Protein AF-R8HC97-F1 (afdb_monomer)

Radius of gyration: 30.74 Å; Cα contacts (8 Å, |Δi|>4): 851; chains: 1; bounding box: 85×85×78 Å

pLDDT: mean 87.69, std 11.77, range [36.12, 98.62]

Nearest PDB structures (foldseek):
  6cyy-assembly1_A  TM=1.933E-01  e=6.093E+00  Mycobacterium tuberculosis H37Rv
  4hzu-assembly1_T  TM=1.935E-01  e=8.338E+00  Levilactobacillus brevis

InterPro domains:
  IPR041047 Large polyvalent protein-associated domain 1 [PF18796] (508-572)

Sequence (591 aa):
MDLFELFDLKVGGNVMIQDVRTDKQVRNRYSYDVGEKLVGAKKEIRALKESFLVSFSLEILAEIEKESATEALNALDRNTLIPFSFEQEKENNVPPRVAKLKQLLVGRINKKPIVDTPTARKLYVQACRRIWNDIQSVHTSEQWADLVVSYGMEMSNGWSAFRKNKSVTYTFKRMVEEYFDEFVDADGMELLILGKKFISLCTNSKSINSTYHRVSHKLTWNDLLTKKVTTRKKSAAAWSRKLPDTLQRKGPGVELATKPEDVVAMFGLKGMQFGHYCTEQYAKEHIGHVSEALHDLARILGIPPDYIGLGGRLGLAIGARGSGNALAHYEPSTKVINLTRDNGVGALCHEWSHALDHFLYDCSHDFQNGSLAYLSSGKSVGNILPAIIKEKMQAVLDACKQGKVDRVINVESAYDRKWYFYGSVINSYDVCKGNVSGILESHHLSSYRKLDTLSGAAKTRMERKIEKDFEKTAQMLAAYHYKKAGEKLDEISYQAKGSVYFDTAIKLDKKRTKKYWSTNHGMFARAFEAYVESALLDQEHRSDYLVCDTYSFVYPLGEQREHLNRSIKSLMEVAIPYIINTIQGVGRHEL

Mean predicted aligned error: 12.12 Å

Foldseek 3Di:
DPPCVVPVDPDDDDPPKDFPADPLCPPFFAAGKIFPDQAQWCVVLVVLLVVCLVPVDLVSLVVNVVRPLVSSQVSQFLCSLQVQDLVVCVVVVAAQLLSLLLVVLSVLFDGGFPERDSVLSSLSSVLSNVSNVQSVPDRDPVSSLVVLQVLQVQLVVLVVVQVVVDPDPDDPVCCVHPVLVVRCPGTSSSNCRRDDSNNCCSNPPVNVVVSSVVSVDDDDSCNVPDDDDDPPDDDDAPDDFDADPDFDWDDDDDDADQHQVSLCQQQVANIEHEAPPCDSVLSRVCRRLVRVLLVLVCVLLVHRNSCLNLQNQAYEYEQGNDDDPDQWAADQVSNYTYGYSPRSFQCQLLRSLLSLQQSLQCQLVVVPDPDRDGLLLVPPRHNRRDPQLSVLSVLLLCLLWWDWDKDKAFQPCLVVDDDDADPVLVVLCVVVVNLLQVSLQVLQVVQCVVLPPDDDPVSVVSVVVSVVVSNVSSNSSQNVSCVPVVDHDRMHIYIHTTDLLLVVQVVSCVVDPDRQLNRSSNQSSLLSLLLSQVSQVVVVTDRRRNHDDSCDSNHDDDPSSVSSNVSVSSSSVPSVVVSVCSSVVPDPPDD

Secondary structure (DSSP, 8-state):
--TTGGGT--------PPB---GGGTT-SSS--EES--S--HHHHHHHHHHHHHH--HHHHHHHHHH-HHHHHHH--HHHHS---HHHHHHTT--HHHHHHHHHHHHHS-SS-SS-SHHHHHHHHHHHHHHHHHGGG--SHHHHHHHHHHHHHHHHHHHHHHHHHS---S-HHHHHHHSGGGTTTSTTGGGGGG-HHHHHHHH-HHHHHHHHHTT-S---HHHHH-------PPPPPS------SS--EESS--PPP-SHHHHHHHTT-SEEEE-TTS-HHHHHHHHHHHHHHHHHHHHHHT--GGGTTTTTT-EEEESSS--TT-SEEEETTTTEEEE-TTT-TT-HHHHHHHHHHHHHHHHTTTT--SS---GGG-SS--SSS-HHHHHHHHHHHHHHH-SEEEEEEE-GGGTTS-----HHHHHHHHHTTT-HHHHHHHHHHHHHGGGTT--HHHHHHHHHHHHHHHHHHHHHHHHHHHHHH----SEEEEEEES-HHHHHHHHHHTTSSS--TTSHHHHHHHHHHHHHHHHHHHTT-EETTT---TTSTTS--HHHHHHHHHHHHHHHHHHHHHHHHHHHT--TT--

Solvent-accessible surface area (backbone atoms only — not comparable to full-atom values): 32622 Å² total; per-residue (Å²): 132,58,80,48,71,78,66,76,56,80,74,77,75,82,81,80,67,41,81,56,52,51,87,93,23,71,87,48,85,36,32,36,28,25,35,52,85,74,72,58,36,44,75,59,51,46,56,47,45,54,53,25,74,73,66,66,39,66,65,48,42,52,51,36,39,74,47,30,56,70,55,36,57,66,66,48,38,42,66,73,53,35,72,82,50,72,68,60,36,50,75,69,69,36,46,51,53,37,49,50,52,53,52,51,55,60,66,28,38,42,60,51,48,67,42,97,45,74,68,40,52,51,34,33,52,52,42,37,44,50,51,46,56,62,56,67,77,46,61,45,67,63,52,46,49,52,52,40,44,48,55,22,50,35,33,50,50,20,52,53,56,52,55,74,77,45,96,78,90,71,52,71,69,54,37,56,64,75,45,42,89,82,61,47,91,34,65,41,40,43,56,56,31,35,20,71,58,31,47,43,41,29,68,30,70,70,45,42,52,54,54,50,61,75,52,68,62,96,62,50,65,68,73,73,68,58,79,81,85,76,85,76,80,80,78,76,76,94,72,78,90,66,77,70,100,62,87,51,75,41,73,81,91,72,85,66,32,85,40,52,57,44,47,25,60,56,25,22,30,26,14,34,38,50,13,94,84,41,45,53,66,56,31,46,54,46,44,36,46,50,32,52,26,50,49,50,50,20,59,78,69,73,46,63,42,39,52,74,8,64,63,44,55,30,28,41,28,40,36,24,61,78,71,86,89,57,36,49,47,54,38,80,91,70,30,29,35,28,31,28,74,90,56,14,65,25,35,48,43,36,28,48,40,47,48,51,35,30,48,53,29,31,47,9,39,74,67,69,63,94,67,96,57,38,44,60,61,71,60,92,69,41,86,66,43,61,66,66,49,55,52,30,49,48,49,36,55,41,52,46,43,46,54,73,30,88,40,76,43,82,24,59,73,25,76,82,53,91,80,85,83,51,68,69,58,53,53,50,36,62,75,49,72,64,44,64,36,64,50,48,25,54,50,49,54,63,57,54,57,70,45,77,88,45,59,70,71,63,27,56,56,49,49,59,49,50,51,55,53,50,51,53,49,51,21,52,48,45,41,50,44,25,75,73,72,73,50,85,51,59,56,47,57,29,57,39,87,25,24,68,46,36,54,45,18,48,60,59,24,75,81,44,96,60,81,47,49,62,36,51,54,48,41,49,18,45,47,51,34,38,33,53,51,48,59,31,48,79,68,74,26,42,44,33,49,22,39,55,64,48,86,42,83,92,26,53,56,71,72,55,28,56,53,38,34,55,32,48,49,60,27,45,70,54,42,48,61,50,52,51,36,64,60,73,65,56,75,96,81,86,128

Organism: NCBI:txid1053224

Structure (mmCIF, N/CA/C/O backbone):
data_AF-R8HC97-F1
#
_entry.id   AF-R8HC97-F1
#
loop_
_atom_site.group_PDB
_atom_site.id
_atom_site.type_symbol
_atom_site.label_atom_id
_atom_site.label_alt_id
_atom_site.label_comp_id
_atom_site.label_asym_id
_atom_site.label_entity_id
_atom_site.label_seq_id
_atom_site.pdbx_PDB_ins_code
_atom_site.Cartn_x
_atom_site.Cartn_y
_atom_site.Cartn_z
_atom_site.occupancy
_atom_site.B_iso_or_equiv
_atom_site.auth_seq_id
_atom_site.auth_comp_id
_atom_site.auth_asym_id
_atom_site.auth_atom_id
_atom_site.pdbx_PDB_model_num
ATOM 1 N N . MET A 1 1 ? -40.838 -43.742 -1.769 1.00 46.81 1 MET A N 1
ATOM 2 C CA . MET A 1 1 ? -41.124 -42.359 -1.360 1.00 46.81 1 MET A CA 1
ATOM 3 C C . MET A 1 1 ? -39.895 -41.899 -0.620 1.00 46.81 1 MET A C 1
ATOM 5 O O . MET A 1 1 ? -39.610 -42.441 0.444 1.00 46.81 1 MET A O 1
ATOM 9 N N . ASP A 1 2 ? -39.093 -41.071 -1.276 1.00 58.81 2 ASP A N 1
ATOM 10 C CA . ASP A 1 2 ? -37.879 -40.519 -0.680 1.00 58.81 2 ASP A CA 1
ATOM 11 C C . ASP A 1 2 ? -38.278 -39.565 0.460 1.00 58.81 2 ASP A C 1
ATOM 13 O O . ASP A 1 2 ? -39.312 -38.898 0.377 1.00 58.81 2 ASP A O 1
ATOM 17 N N . LEU A 1 3 ? -37.499 -39.514 1.543 1.00 50.62 3 LEU A N 1
ATOM 18 C CA . LEU A 1 3 ? -37.814 -38.705 2.730 1.00 50.62 3 LEU A CA 1
ATOM 19 C C . LEU A 1 3 ? -37.995 -37.220 2.353 1.00 50.62 3 LEU A C 1
ATOM 21 O O . LEU A 1 3 ? -38.783 -36.515 2.971 1.00 50.62 3 LEU A O 1
ATOM 25 N N . PHE A 1 4 ? -37.307 -36.771 1.300 1.00 53.12 4 PHE A N 1
ATOM 26 C CA . PHE A 1 4 ? -37.359 -35.409 0.767 1.00 53.12 4 PHE A CA 1
ATOM 27 C C . PHE A 1 4 ? -38.627 -35.101 -0.045 1.00 53.12 4 PHE A C 1
ATOM 29 O O . PHE A 1 4 ? -39.102 -33.966 -0.014 1.00 53.12 4 PHE A O 1
ATOM 36 N N . GLU A 1 5 ? -39.219 -36.101 -0.707 1.00 53.75 5 GLU A N 1
ATOM 37 C CA . GLU A 1 5 ? -40.501 -35.958 -1.419 1.00 53.75 5 GLU A CA 1
ATOM 38 C C . GLU A 1 5 ? -41.679 -35.824 -0.446 1.00 53.75 5 GLU A C 1
ATOM 40 O O . GLU A 1 5 ? -42.671 -35.175 -0.762 1.00 53.75 5 GLU A O 1
ATOM 45 N N . LEU A 1 6 ? -41.568 -36.408 0.754 1.00 64.25 6 LEU A N 1
ATOM 46 C CA . LEU A 1 6 ? -42.619 -36.354 1.775 1.00 64.25 6 LEU A CA 1
ATOM 47 C C . LEU A 1 6 ? -42.790 -34.948 2.389 1.00 64.25 6 LEU A C 1
ATOM 49 O O . LEU A 1 6 ? -43.850 -34.647 2.932 1.00 64.25 6 LEU A O 1
ATOM 53 N N . PHE A 1 7 ? -41.758 -34.100 2.312 1.00 68.00 7 PHE A N 1
ATOM 54 C CA . PHE A 1 7 ? -41.717 -32.782 2.963 1.00 68.00 7 PHE A CA 1
ATOM 55 C C . PHE A 1 7 ? -41.565 -31.599 1.995 1.00 68.00 7 PHE A C 1
ATOM 57 O O . PHE A 1 7 ? -41.366 -30.478 2.455 1.00 68.00 7 PHE A O 1
ATOM 64 N N . ASP A 1 8 ? -41.649 -31.826 0.679 1.00 49.53 8 ASP A N 1
ATOM 65 C CA . ASP A 1 8 ? -41.520 -30.780 -0.353 1.00 49.53 8 ASP A CA 1
ATOM 66 C C . ASP A 1 8 ? -40.231 -29.931 -0.195 1.00 49.53 8 ASP A C 1
ATOM 68 O O . ASP A 1 8 ? -40.181 -28.724 -0.451 1.00 49.53 8 ASP A O 1
ATOM 72 N N . LEU A 1 9 ? -39.154 -30.571 0.282 1.00 43.34 9 LEU A N 1
ATOM 73 C CA . LEU A 1 9 ? -37.870 -29.927 0.547 1.00 43.34 9 LEU A CA 1
ATOM 74 C C . LEU A 1 9 ? -37.028 -29.907 -0.734 1.00 43.34 9 LEU A C 1
ATOM 76 O O . LEU A 1 9 ? -36.474 -30.923 -1.152 1.00 43.34 9 LEU A O 1
ATOM 80 N N . LYS A 1 10 ? -36.873 -28.724 -1.340 1.00 40.47 10 LYS A N 1
ATOM 81 C CA . LYS A 1 10 ? -35.900 -28.508 -2.420 1.00 40.47 10 LYS A CA 1
ATOM 82 C C . LYS A 1 10 ? -34.481 -28.586 -1.855 1.00 40.47 10 LYS A C 1
ATOM 84 O O . LYS A 1 10 ? -34.006 -27.638 -1.234 1.00 40.47 10 LYS A O 1
ATOM 89 N N . VAL A 1 11 ? -33.791 -29.698 -2.095 1.00 43.34 11 VAL A N 1
ATOM 90 C CA . VAL A 1 11 ? -32.345 -29.800 -1.860 1.00 43.34 11 VAL A CA 1
ATOM 91 C C . VAL A 1 11 ? -31.653 -28.844 -2.835 1.00 43.34 11 VAL A C 1
ATOM 93 O O . VAL A 1 11 ? -31.771 -29.003 -4.051 1.00 43.34 11 VAL A O 1
ATOM 96 N N . GLY A 1 12 ? -30.986 -27.810 -2.313 1.00 39.34 12 GLY A N 1
ATOM 97 C CA . GLY A 1 12 ? -30.196 -26.885 -3.126 1.00 39.34 12 GLY A CA 1
ATOM 98 C C . GLY A 1 12 ? -29.175 -27.668 -3.950 1.00 39.34 12 GLY A C 1
ATOM 99 O O . GLY A 1 12 ? -28.434 -28.482 -3.403 1.00 39.34 12 GLY A O 1
ATOM 100 N N . GLY A 1 13 ? -29.178 -27.480 -5.271 1.00 38.97 13 GLY A N 1
ATOM 101 C CA . GLY A 1 13 ? -28.270 -28.199 -6.161 1.00 38.97 13 GLY A CA 1
ATOM 102 C C . GLY A 1 13 ? -26.814 -27.959 -5.763 1.00 38.97 13 GLY A C 1
ATOM 103 O O . GLY A 1 13 ? -26.426 -26.817 -5.519 1.00 38.97 13 GLY A O 1
ATOM 104 N N . ASN A 1 14 ? -26.010 -29.026 -5.710 1.00 47.22 14 ASN A N 1
ATOM 105 C CA . ASN A 1 14 ? -24.561 -28.919 -5.538 1.00 47.22 14 ASN A CA 1
ATOM 106 C C . ASN A 1 14 ? -24.009 -27.962 -6.601 1.00 47.22 14 ASN A C 1
ATOM 108 O O . ASN A 1 14 ? -24.007 -28.282 -7.792 1.00 47.22 14 ASN A O 1
ATOM 112 N N . VAL A 1 15 ? -23.546 -26.785 -6.178 1.00 56.88 15 VAL A N 1
ATOM 113 C CA . VAL A 1 15 ? -22.822 -25.867 -7.055 1.00 56.88 15 VAL A CA 1
ATOM 114 C C . VAL A 1 15 ? -21.520 -26.566 -7.430 1.00 56.88 15 VAL A C 1
ATOM 116 O O . VAL A 1 15 ? -20.625 -26.730 -6.603 1.00 56.88 15 VAL A O 1
ATOM 119 N N . MET A 1 16 ? -21.434 -27.045 -8.670 1.00 70.31 16 MET A N 1
ATOM 120 C CA . MET A 1 16 ? -20.230 -27.685 -9.188 1.00 70.31 16 MET A CA 1
ATOM 121 C C . MET A 1 16 ? -19.133 -26.628 -9.319 1.00 70.31 16 MET A C 1
ATOM 123 O O . MET A 1 16 ? -19.126 -25.838 -10.262 1.00 70.31 16 MET A O 1
ATOM 127 N N . ILE A 1 17 ? -18.215 -26.598 -8.355 1.00 84.25 17 ILE A N 1
ATOM 128 C CA . ILE A 1 17 ? -17.049 -25.716 -8.397 1.00 84.25 17 ILE A CA 1
ATOM 129 C C . ILE A 1 17 ? -16.099 -26.224 -9.475 1.00 84.25 17 ILE A C 1
ATOM 131 O O . ILE A 1 17 ? -15.720 -27.395 -9.490 1.00 84.25 17 ILE A O 1
ATOM 135 N N . GLN A 1 18 ? -15.729 -25.332 -10.391 1.00 88.50 18 GLN A N 1
ATOM 136 C CA . GLN A 1 18 ? -14.868 -25.675 -11.512 1.00 88.50 18 GLN A CA 1
ATOM 137 C C . GLN A 1 18 ? -13.459 -26.036 -11.027 1.00 88.50 18 GLN A C 1
ATOM 139 O O . GLN A 1 18 ? -12.847 -25.303 -10.252 1.00 88.50 18 GLN A O 1
ATOM 144 N N . ASP A 1 19 ? -12.930 -27.148 -11.527 1.00 88.31 19 ASP A N 1
ATOM 145 C CA . ASP A 1 19 ? -11.517 -27.488 -11.400 1.00 88.31 19 ASP A CA 1
ATOM 146 C C . ASP A 1 19 ? -10.726 -26.749 -12.487 1.00 88.31 19 ASP A C 1
ATOM 148 O O . ASP A 1 19 ? -10.976 -26.927 -13.682 1.00 88.31 19 ASP A O 1
ATOM 152 N N . VAL A 1 20 ? -9.791 -25.897 -12.068 1.00 90.38 20 VAL A N 1
ATOM 153 C CA . VAL A 1 20 ? -8.944 -25.090 -12.959 1.00 90.38 20 VAL A CA 1
ATOM 154 C C . VAL A 1 20 ? -7.456 -25.361 -12.711 1.00 90.38 20 VAL A C 1
ATOM 156 O O . VAL A 1 20 ? -6.608 -24.478 -12.875 1.00 90.38 20 VAL A O 1
ATOM 159 N N . ARG A 1 21 ? -7.122 -26.601 -12.321 1.00 88.62 21 ARG A N 1
ATOM 160 C CA . ARG A 1 21 ? -5.746 -27.100 -12.180 1.00 88.62 21 ARG A CA 1
ATOM 161 C C . ARG A 1 21 ? -4.881 -26.763 -13.397 1.00 88.62 21 ARG A C 1
ATOM 163 O O . ARG A 1 21 ? -5.233 -27.031 -14.540 1.00 88.62 21 ARG A O 1
ATOM 170 N N . THR A 1 22 ? -3.676 -26.264 -13.129 1.00 83.38 22 THR A N 1
ATOM 171 C CA . THR A 1 22 ? -2.595 -26.242 -14.131 1.00 83.38 22 THR A CA 1
ATOM 172 C C . THR A 1 22 ? -2.008 -27.643 -14.332 1.00 83.38 22 THR A C 1
ATOM 174 O O . THR A 1 22 ? -2.126 -28.490 -13.445 1.00 83.38 22 THR A O 1
ATOM 177 N N . ASP A 1 23 ? -1.265 -27.874 -15.421 1.00 81.75 23 ASP A N 1
ATOM 178 C CA . ASP A 1 23 ? -0.597 -29.162 -15.702 1.00 81.75 23 ASP A CA 1
ATOM 179 C C . ASP A 1 23 ? 0.261 -29.671 -14.530 1.00 81.75 23 ASP A C 1
ATOM 181 O O . ASP A 1 23 ? 0.320 -30.866 -14.240 1.00 81.75 23 ASP A O 1
ATOM 185 N N . LYS A 1 24 ? 0.896 -28.749 -13.793 1.00 81.88 24 LYS A N 1
ATOM 186 C CA . LYS A 1 24 ? 1.716 -29.065 -12.611 1.00 81.88 24 LYS A CA 1
ATOM 187 C C . LYS A 1 24 ? 0.901 -29.434 -11.367 1.00 81.88 24 LYS A C 1
ATOM 189 O O . LYS A 1 24 ? 1.485 -29.917 -10.403 1.00 81.88 24 LYS A O 1
ATOM 194 N N . GLN A 1 25 ? -0.406 -29.183 -11.363 1.00 88.31 25 GLN A N 1
ATOM 195 C CA . GLN A 1 25 ? -1.318 -29.415 -10.237 1.00 88.31 25 GLN A CA 1
ATOM 196 C C . GLN A 1 25 ? -2.260 -30.606 -10.465 1.00 88.31 25 GLN A C 1
ATOM 198 O O . GLN A 1 25 ? -2.986 -30.973 -9.549 1.00 88.31 25 GLN A O 1
ATOM 203 N N . VAL A 1 26 ? -2.236 -31.254 -11.636 1.00 88.00 26 VAL A N 1
ATOM 204 C CA . VAL A 1 26 ? -3.141 -32.374 -11.979 1.00 88.00 26 VAL A CA 1
ATOM 205 C C . VAL A 1 26 ? -3.087 -33.520 -10.959 1.00 88.00 26 VAL A C 1
ATOM 207 O O . VAL A 1 26 ? -4.090 -34.174 -10.700 1.00 88.00 26 VAL A O 1
ATOM 210 N N . ARG A 1 27 ? -1.920 -33.761 -10.349 1.00 89.69 27 ARG A N 1
ATOM 211 C CA . ARG A 1 27 ? -1.721 -34.825 -9.347 1.00 89.69 27 ARG A CA 1
ATOM 212 C C . ARG A 1 27 ? -1.914 -34.359 -7.896 1.00 89.69 27 ARG A C 1
ATOM 214 O O . ARG A 1 27 ? -1.775 -35.175 -6.987 1.00 89.69 27 ARG A O 1
ATOM 221 N N . ASN A 1 28 ? -2.199 -33.075 -7.677 1.00 91.88 28 ASN A N 1
ATOM 222 C CA . ASN A 1 28 ? -2.298 -32.482 -6.346 1.00 91.88 28 ASN A CA 1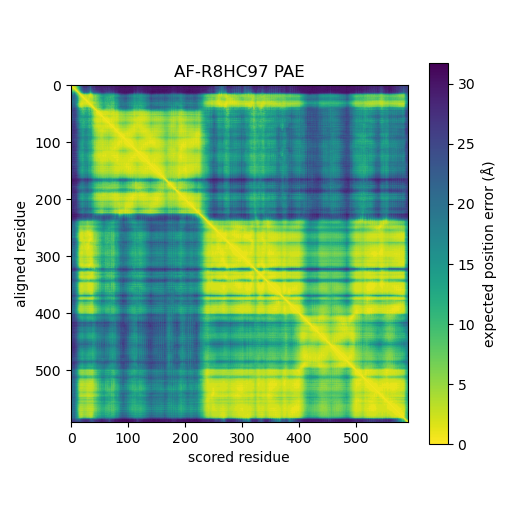
ATOM 223 C C . ASN A 1 28 ? -3.677 -32.745 -5.733 1.00 91.88 28 ASN A C 1
ATOM 225 O O . ASN A 1 28 ? -4.708 -32.532 -6.373 1.00 91.88 28 ASN A O 1
ATOM 229 N N . ARG A 1 29 ? -3.687 -33.169 -4.467 1.00 91.50 29 ARG A N 1
ATOM 230 C CA . ARG A 1 29 ? -4.890 -33.430 -3.666 1.00 91.50 29 ARG A CA 1
ATOM 231 C C . ARG A 1 29 ? -5.339 -32.228 -2.847 1.00 91.50 29 ARG A C 1
ATOM 233 O O . ARG A 1 29 ? -6.488 -32.228 -2.432 1.00 91.50 29 ARG A O 1
ATOM 240 N N . TYR A 1 30 ? -4.467 -31.244 -2.605 1.00 93.12 30 TYR A N 1
ATOM 241 C CA . TYR A 1 30 ? -4.807 -30.037 -1.834 1.00 93.12 30 TYR A CA 1
ATOM 242 C C . TYR A 1 30 ? -4.290 -28.747 -2.479 1.00 93.12 30 TYR A C 1
ATOM 244 O O . TYR A 1 30 ? -4.981 -27.736 -2.470 1.00 93.12 30 TYR A O 1
ATOM 252 N N . SER A 1 31 ? -3.089 -28.760 -3.065 1.00 94.06 31 SER A N 1
ATOM 253 C CA . SER A 1 31 ? -2.457 -27.567 -3.640 1.00 94.06 31 SER A CA 1
ATOM 254 C C . SER A 1 31 ? -2.870 -27.349 -5.097 1.00 94.06 31 SER A C 1
ATOM 256 O O . SER A 1 31 ? -2.077 -27.521 -6.032 1.00 94.06 31 SER A O 1
ATOM 258 N N . TYR A 1 32 ? -4.134 -27.001 -5.324 1.00 94.12 32 TYR A N 1
ATOM 259 C CA . TYR A 1 32 ? -4.661 -26.797 -6.670 1.00 94.12 32 TYR A CA 1
ATOM 260 C C . TYR A 1 32 ? -5.730 -25.711 -6.767 1.00 94.12 32 TYR A C 1
ATOM 262 O O . TYR A 1 32 ? -6.377 -25.367 -5.784 1.00 94.12 32 TYR A O 1
ATOM 270 N N . ASP A 1 33 ? -5.864 -25.148 -7.967 1.00 94.06 33 ASP A N 1
ATOM 271 C CA . ASP A 1 33 ? -6.730 -24.002 -8.225 1.00 94.06 33 ASP A CA 1
ATOM 272 C C . ASP A 1 33 ? -8.166 -24.467 -8.531 1.00 94.06 33 ASP A C 1
ATOM 274 O O . ASP A 1 33 ? -8.362 -25.410 -9.301 1.00 94.06 33 ASP A O 1
ATOM 278 N N . VAL A 1 34 ? -9.156 -23.787 -7.948 1.00 94.81 34 VAL A N 1
ATOM 279 C CA . VAL A 1 34 ? -10.592 -24.099 -8.074 1.00 94.81 34 VAL A CA 1
ATOM 280 C C . VAL A 1 34 ? -11.445 -22.829 -8.159 1.00 94.81 34 VAL A C 1
ATOM 282 O O . VAL A 1 34 ? -11.035 -21.763 -7.691 1.00 94.81 34 VAL A O 1
ATOM 285 N N . GLY A 1 35 ? -12.659 -22.955 -8.693 1.00 92.38 35 GLY A N 1
ATOM 286 C CA . GLY A 1 35 ? -13.589 -21.847 -8.924 1.00 92.38 35 GLY A CA 1
ATOM 287 C C . GLY A 1 35 ? -13.294 -21.110 -10.228 1.00 92.38 35 GLY A C 1
ATOM 288 O O . GLY A 1 35 ? -12.732 -21.682 -11.163 1.00 92.38 35 GLY A O 1
ATOM 289 N N . GLU A 1 36 ? -13.669 -19.832 -10.311 1.00 89.38 36 GLU A N 1
ATOM 290 C CA . GLU A 1 36 ? -13.293 -19.013 -11.462 1.00 89.38 36 GLU A CA 1
ATOM 291 C C . GLU A 1 36 ? -11.777 -18.786 -11.465 1.00 89.38 36 GLU A C 1
ATOM 293 O O . GLU A 1 36 ? -11.154 -18.508 -10.434 1.00 89.38 36 GLU A O 1
ATOM 298 N N . LYS A 1 37 ? -11.171 -18.860 -12.652 1.00 85.56 37 LYS A N 1
ATOM 299 C CA . LYS A 1 37 ? -9.739 -18.629 -12.819 1.00 85.56 37 LYS A CA 1
ATOM 300 C C . LYS A 1 37 ? -9.339 -17.233 -12.315 1.00 85.56 37 LYS A C 1
ATOM 302 O O . LYS A 1 37 ? -9.710 -16.207 -12.885 1.00 85.56 37 LYS A O 1
ATOM 307 N N . LEU A 1 38 ? -8.510 -17.194 -11.270 1.00 84.62 38 LEU A N 1
ATOM 308 C CA . LEU A 1 38 ? -7.962 -15.955 -10.714 1.00 84.62 38 LEU A CA 1
ATOM 309 C C . LEU A 1 38 ? -6.766 -15.456 -11.553 1.00 84.62 38 LEU A C 1
ATOM 311 O O . LEU A 1 38 ? -5.615 -15.824 -11.304 1.00 84.62 38 LEU A O 1
ATOM 315 N N . VAL A 1 39 ? -7.056 -14.600 -12.536 1.00 79.12 39 VAL A N 1
ATOM 316 C CA . VAL A 1 39 ? -6.108 -13.951 -13.475 1.00 79.12 39 VAL A CA 1
ATOM 317 C C . VAL A 1 39 ? -4.965 -13.239 -12.740 1.00 79.12 39 VAL A C 1
ATOM 319 O O . VAL A 1 39 ? -5.173 -12.735 -11.635 1.00 79.12 39 VAL A O 1
ATOM 322 N N . GLY A 1 40 ? -3.760 -13.165 -13.320 1.00 68.88 40 GLY A N 1
ATOM 323 C CA . GLY A 1 40 ? -2.626 -12.403 -12.767 1.00 68.88 40 GLY A CA 1
ATOM 324 C C . GLY A 1 40 ? -1.749 -13.148 -11.745 1.00 68.88 40 GLY A C 1
ATOM 325 O O . GLY A 1 40 ? -1.022 -12.525 -10.964 1.00 68.88 40 GLY A O 1
ATOM 326 N N . ALA A 1 41 ? -1.795 -14.481 -11.721 1.00 71.69 41 ALA A N 1
ATOM 327 C CA . ALA A 1 41 ? -0.934 -15.293 -10.865 1.00 71.69 41 ALA A CA 1
ATOM 328 C C . ALA A 1 41 ? 0.533 -15.238 -11.322 1.00 71.69 41 ALA A C 1
ATOM 330 O O . ALA A 1 41 ? 0.836 -15.334 -12.514 1.00 71.69 41 ALA A O 1
ATOM 331 N N . LYS A 1 42 ? 1.493 -15.184 -10.384 1.00 70.12 42 LYS A N 1
ATOM 332 C CA . LYS A 1 42 ? 2.918 -15.082 -10.758 1.00 70.12 42 LYS A CA 1
ATOM 333 C C . LYS A 1 42 ? 3.427 -16.267 -11.560 1.00 70.12 42 LYS A C 1
ATOM 335 O O . LYS A 1 42 ? 4.349 -16.090 -12.346 1.00 70.12 42 LYS A O 1
ATOM 340 N N . LYS A 1 43 ? 2.873 -17.462 -11.351 1.00 71.62 43 LYS A N 1
ATOM 341 C CA . LYS A 1 43 ? 3.260 -18.665 -12.102 1.00 71.62 43 LYS A CA 1
ATOM 342 C C . LYS A 1 43 ? 2.993 -18.517 -13.605 1.00 71.62 43 LYS A C 1
ATOM 344 O O . LYS A 1 43 ? 3.841 -18.906 -14.398 1.00 71.62 43 LYS A O 1
ATOM 349 N N . GLU A 1 44 ? 1.887 -17.876 -13.971 1.00 70.12 44 GLU A N 1
ATOM 350 C CA . GLU A 1 44 ? 1.479 -17.652 -15.363 1.00 70.12 44 GLU A CA 1
ATOM 351 C C . GLU A 1 44 ? 2.251 -16.474 -15.965 1.00 70.12 44 GLU A C 1
ATOM 353 O O . GLU A 1 44 ? 2.914 -16.606 -16.993 1.00 70.12 44 GLU A O 1
ATOM 358 N N . ILE A 1 45 ? 2.298 -15.352 -15.237 1.00 74.06 45 ILE A N 1
ATOM 359 C CA . ILE A 1 45 ? 3.060 -14.161 -15.636 1.00 74.06 45 ILE A CA 1
ATOM 360 C C . ILE A 1 45 ? 4.549 -14.471 -15.796 1.00 74.06 45 ILE A C 1
ATOM 362 O O . ILE A 1 45 ? 5.204 -13.894 -16.657 1.00 74.06 45 ILE A O 1
ATOM 366 N N . ARG A 1 46 ? 5.122 -15.353 -14.970 1.00 76.00 46 ARG A N 1
ATOM 367 C CA . ARG A 1 46 ? 6.543 -15.706 -15.054 1.00 76.00 46 ARG A CA 1
ATOM 368 C C . ARG A 1 46 ? 6.876 -16.371 -16.383 1.00 76.00 46 ARG A C 1
ATOM 370 O O . ARG A 1 46 ? 7.865 -15.973 -16.984 1.00 76.00 46 ARG A O 1
ATOM 377 N N . ALA A 1 47 ? 6.065 -17.323 -16.840 1.00 77.94 47 ALA A N 1
ATOM 378 C CA . ALA A 1 47 ? 6.288 -17.990 -18.121 1.00 77.94 47 ALA A CA 1
ATOM 379 C C . ALA A 1 47 ? 6.189 -16.997 -19.291 1.00 77.94 47 ALA A C 1
ATOM 381 O O . ALA A 1 47 ? 7.061 -16.971 -20.163 1.00 77.94 47 ALA A O 1
ATOM 382 N N . LEU A 1 48 ? 5.185 -16.111 -19.257 1.00 82.38 48 LEU A N 1
ATOM 383 C CA . LEU A 1 48 ? 5.038 -15.037 -20.242 1.00 82.38 48 LEU A CA 1
ATOM 384 C C . LEU A 1 48 ? 6.222 -14.063 -20.203 1.00 82.38 48 LEU A C 1
ATOM 386 O O . LEU A 1 48 ? 6.774 -13.712 -21.240 1.00 82.38 48 LEU A O 1
ATOM 390 N N . LYS A 1 49 ? 6.674 -13.662 -19.010 1.00 81.81 49 LYS A N 1
ATOM 391 C CA . LYS A 1 49 ? 7.843 -12.790 -18.836 1.00 81.81 49 LYS A CA 1
ATOM 392 C C . LYS A 1 49 ? 9.125 -13.439 -19.325 1.00 81.81 49 LYS A C 1
ATOM 394 O O . LYS A 1 49 ? 9.891 -12.774 -20.004 1.00 81.81 49 LYS A O 1
ATOM 399 N N . GLU A 1 50 ? 9.375 -14.700 -18.991 1.00 83.94 50 GLU A N 1
ATOM 400 C CA . GLU A 1 50 ? 10.545 -15.437 -19.477 1.00 83.94 50 GLU A CA 1
ATOM 401 C C . GLU A 1 50 ? 10.527 -15.502 -21.013 1.00 83.94 50 GLU A C 1
ATOM 403 O O . GLU A 1 50 ? 11.522 -15.158 -21.648 1.00 83.94 50 GLU A O 1
ATOM 408 N N . SER A 1 51 ? 9.368 -15.792 -21.612 1.00 85.69 51 SER A N 1
ATOM 409 C CA . SER A 1 51 ? 9.187 -15.796 -23.071 1.00 85.69 51 SER A CA 1
ATOM 410 C C . SER A 1 51 ? 9.379 -14.407 -23.698 1.00 85.69 51 SER A C 1
ATOM 412 O O . SER A 1 51 ? 10.020 -14.269 -24.744 1.00 85.69 51 SER A O 1
ATOM 414 N N . PHE A 1 52 ? 8.888 -13.351 -23.041 1.00 89.81 52 PHE A N 1
ATOM 415 C CA . PHE A 1 52 ? 9.104 -11.964 -23.453 1.00 89.81 52 PHE A CA 1
ATOM 416 C C . PHE A 1 52 ? 10.576 -11.555 -23.348 1.00 89.81 52 PHE A C 1
ATOM 418 O O . PHE A 1 52 ? 11.081 -10.880 -24.232 1.00 89.81 52 PHE A O 1
ATOM 425 N N . LEU A 1 53 ? 11.295 -11.960 -22.301 1.00 86.00 53 LEU A N 1
ATOM 426 C CA . LEU A 1 53 ? 12.706 -11.603 -22.129 1.00 86.00 53 LEU A CA 1
ATOM 427 C C . LEU A 1 53 ? 13.627 -12.280 -23.152 1.00 86.00 53 LEU A C 1
ATOM 429 O 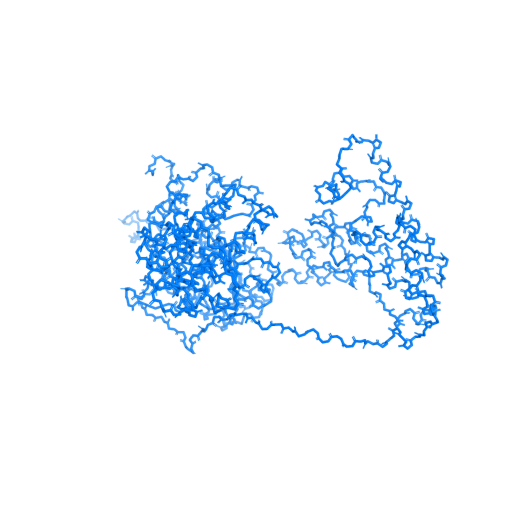O . LEU A 1 53 ? 14.720 -11.776 -23.400 1.00 86.00 53 LEU A O 1
ATOM 433 N N . VAL A 1 54 ? 13.187 -13.393 -23.744 1.00 86.88 54 VAL A N 1
ATOM 434 C CA . VAL A 1 54 ? 13.897 -14.073 -24.835 1.00 86.88 54 VAL A CA 1
ATOM 435 C C . VAL A 1 54 ? 13.563 -13.450 -26.193 1.00 86.88 54 VAL A C 1
ATOM 437 O O . VAL A 1 54 ? 14.461 -13.209 -26.995 1.00 86.88 54 VAL A O 1
ATOM 440 N N . SER A 1 55 ? 12.282 -13.185 -26.461 1.00 89.50 55 SER A N 1
ATOM 441 C CA . SER A 1 55 ? 11.811 -12.764 -27.792 1.00 89.50 55 SER A CA 1
ATOM 442 C C . SER A 1 55 ? 11.684 -11.249 -27.979 1.00 89.50 55 SER A C 1
ATOM 444 O O . SER A 1 55 ? 11.717 -10.760 -29.105 1.00 89.50 55 SER A O 1
ATOM 446 N N . PHE A 1 56 ? 11.481 -10.505 -26.892 1.00 91.00 56 PHE A N 1
ATOM 447 C CA . PHE A 1 56 ? 10.992 -9.123 -26.870 1.00 91.00 56 PHE A CA 1
ATOM 448 C C . PHE A 1 56 ? 9.720 -8.899 -27.711 1.00 91.00 56 PHE A C 1
ATOM 450 O O . PHE A 1 56 ? 9.486 -7.792 -28.199 1.00 91.00 56 PHE A O 1
ATOM 457 N N . SER A 1 57 ? 8.893 -9.942 -27.877 1.00 93.19 57 SER A N 1
ATOM 458 C CA . SER A 1 57 ? 7.672 -9.897 -28.687 1.00 93.19 57 SER A CA 1
ATOM 459 C C . SER A 1 57 ? 6.630 -8.942 -28.103 1.00 93.19 57 SER A C 1
ATOM 461 O O . SER A 1 57 ? 6.290 -9.005 -26.919 1.00 93.19 57 SER A O 1
ATOM 463 N N . LEU A 1 58 ? 6.081 -8.076 -28.958 1.00 92.25 58 LEU A N 1
ATOM 464 C CA . LEU A 1 58 ? 5.000 -7.161 -28.588 1.00 92.25 58 LEU A CA 1
ATOM 465 C C . LEU A 1 58 ? 3.670 -7.897 -28.375 1.00 92.25 58 LEU A C 1
ATOM 467 O O . LEU A 1 58 ? 2.836 -7.412 -27.616 1.00 92.25 58 LEU A O 1
ATOM 471 N N . GLU A 1 59 ? 3.487 -9.063 -28.998 1.00 91.88 59 GLU A N 1
ATOM 472 C CA . GLU A 1 59 ? 2.313 -9.920 -28.788 1.00 91.88 59 GLU A CA 1
ATOM 473 C C . GLU A 1 59 ? 2.336 -10.514 -27.379 1.00 91.88 59 GLU A C 1
ATOM 475 O O . GLU A 1 59 ? 1.370 -10.369 -26.637 1.00 91.88 59 GLU A O 1
ATOM 480 N N . ILE A 1 60 ? 3.483 -11.059 -26.956 1.00 89.44 60 ILE A N 1
ATOM 481 C CA . ILE A 1 60 ? 3.656 -11.581 -25.591 1.00 89.44 60 ILE A CA 1
ATOM 482 C C . ILE A 1 60 ? 3.542 -10.447 -24.568 1.00 89.44 60 ILE A C 1
ATOM 484 O O . ILE A 1 60 ? 2.940 -10.620 -23.512 1.00 89.44 60 ILE A O 1
ATOM 488 N N . LEU A 1 61 ? 4.072 -9.255 -24.872 1.00 90.38 61 LEU A N 1
ATOM 489 C CA . LEU A 1 61 ? 3.853 -8.092 -24.012 1.00 90.38 61 LEU A CA 1
ATOM 490 C C . LEU A 1 61 ? 2.356 -7.777 -23.881 1.00 90.38 61 LEU A C 1
ATOM 492 O O . LEU A 1 61 ? 1.902 -7.549 -22.767 1.00 90.38 61 LEU A O 1
ATOM 496 N N . ALA A 1 62 ? 1.590 -7.817 -24.975 1.00 88.44 62 ALA A N 1
ATOM 497 C CA . ALA A 1 62 ? 0.142 -7.612 -24.954 1.00 88.44 62 ALA A CA 1
ATOM 498 C C . ALA A 1 62 ? -0.614 -8.718 -24.188 1.00 88.44 62 ALA A C 1
ATOM 500 O O . ALA A 1 62 ? -1.658 -8.450 -23.598 1.00 88.44 62 ALA A O 1
ATOM 501 N N . GLU A 1 63 ? -0.098 -9.945 -24.145 1.00 87.19 63 GLU A N 1
ATOM 502 C CA . GLU A 1 63 ? -0.625 -11.000 -23.269 1.00 87.19 63 GLU A CA 1
ATOM 503 C C . GLU A 1 63 ? -0.349 -10.697 -21.792 1.00 87.19 63 GLU A C 1
ATOM 505 O O . GLU A 1 63 ? -1.261 -10.766 -20.972 1.00 87.19 63 GLU A O 1
ATOM 510 N N . ILE A 1 64 ? 0.871 -10.264 -21.448 1.00 83.31 64 ILE A N 1
ATOM 511 C CA . ILE A 1 64 ? 1.195 -9.831 -20.078 1.00 83.31 64 ILE A CA 1
ATOM 512 C C . ILE A 1 64 ? 0.331 -8.627 -19.675 1.00 83.31 64 ILE A C 1
ATOM 514 O O . ILE A 1 64 ? -0.094 -8.548 -18.529 1.00 83.31 64 ILE A O 1
ATOM 518 N N . GLU A 1 65 ? 0.055 -7.701 -20.596 1.00 85.00 65 GLU A N 1
ATOM 519 C CA . GLU A 1 65 ? -0.834 -6.549 -20.386 1.00 85.00 65 GLU A CA 1
ATOM 520 C C . GLU A 1 65 ? -2.255 -6.964 -19.999 1.00 85.00 65 GLU A C 1
ATOM 522 O O . GLU A 1 65 ? -2.812 -6.406 -19.051 1.00 85.00 65 GLU A O 1
ATOM 527 N N . LYS A 1 66 ? -2.819 -7.958 -20.701 1.00 82.38 66 LYS A N 1
ATOM 528 C CA . LYS A 1 66 ? -4.146 -8.519 -20.398 1.00 82.38 66 LYS A CA 1
ATOM 529 C C . LYS A 1 66 ? -4.195 -9.129 -18.998 1.00 82.38 66 LYS A C 1
ATOM 531 O O . LYS A 1 66 ? -5.196 -8.980 -18.306 1.00 82.38 66 LYS A O 1
ATOM 536 N N . GLU A 1 67 ? -3.114 -9.784 -18.581 1.00 77.69 67 GLU A N 1
ATOM 537 C CA . GLU A 1 67 ? -3.004 -10.420 -17.265 1.00 77.69 67 GLU A CA 1
ATOM 538 C C . GLU A 1 67 ? -2.740 -9.410 -16.137 1.00 77.69 67 GLU A C 1
ATOM 540 O O . GLU A 1 67 ? -3.318 -9.497 -15.052 1.00 77.69 67 GLU A O 1
ATOM 545 N N . SER A 1 68 ? -1.825 -8.461 -16.356 1.00 75.31 68 SER A N 1
ATOM 546 C CA . SER A 1 68 ? -1.465 -7.415 -15.400 1.00 75.31 68 SER A CA 1
ATOM 547 C C . SER A 1 68 ? -0.614 -6.314 -16.044 1.00 75.31 68 SER A C 1
ATOM 549 O O . SER A 1 68 ? 0.590 -6.467 -16.275 1.00 75.31 68 SER A O 1
ATOM 551 N N . ALA A 1 69 ? -1.210 -5.129 -16.192 1.00 80.00 69 ALA A N 1
ATOM 552 C CA . ALA A 1 69 ? -0.521 -3.908 -16.616 1.00 80.00 69 ALA A CA 1
ATOM 553 C C . ALA A 1 69 ? 0.705 -3.578 -15.731 1.00 80.00 69 ALA A C 1
ATOM 555 O O . ALA A 1 69 ? 1.770 -3.197 -16.222 1.00 80.00 69 ALA A O 1
ATOM 556 N N . THR A 1 70 ? 0.596 -3.788 -14.413 1.00 76.06 70 THR A N 1
ATOM 557 C CA . THR A 1 70 ? 1.718 -3.593 -13.475 1.00 76.06 70 THR A CA 1
ATOM 558 C C . THR A 1 70 ? 2.877 -4.532 -13.800 1.00 76.06 70 THR A C 1
ATOM 560 O O . THR A 1 70 ? 4.049 -4.148 -13.751 1.00 76.06 70 THR A O 1
ATOM 563 N N . GLU A 1 71 ? 2.566 -5.779 -14.139 1.00 80.12 71 GLU A N 1
ATOM 564 C CA . GLU A 1 71 ? 3.573 -6.785 -14.430 1.00 80.12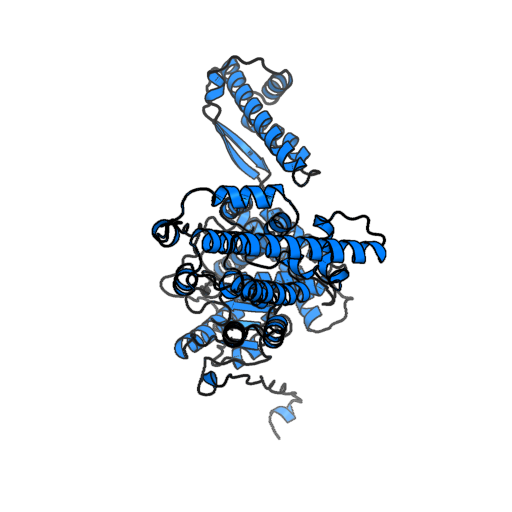 71 GLU A CA 1
ATOM 565 C C . GLU A 1 71 ? 4.185 -6.604 -15.820 1.00 80.12 71 GLU A C 1
ATOM 567 O O . GLU A 1 71 ? 5.395 -6.824 -15.947 1.00 80.12 71 GLU A O 1
ATOM 572 N N . ALA A 1 72 ? 3.416 -6.106 -16.795 1.00 84.88 72 ALA A N 1
ATOM 573 C CA . ALA A 1 72 ? 3.914 -5.640 -18.088 1.00 84.88 72 ALA A CA 1
ATOM 574 C C . ALA A 1 72 ? 4.937 -4.514 -17.896 1.00 84.88 72 ALA A C 1
ATOM 576 O O . ALA A 1 72 ? 6.076 -4.634 -18.348 1.00 84.88 72 ALA A O 1
ATOM 577 N N . LEU A 1 73 ? 4.610 -3.481 -17.106 1.00 85.19 73 LEU A N 1
ATOM 578 C CA . LEU A 1 73 ? 5.576 -2.438 -16.746 1.00 85.19 73 LEU A CA 1
ATOM 579 C C . LEU A 1 73 ? 6.809 -3.025 -16.053 1.00 85.19 73 LEU A C 1
ATOM 581 O O . LEU A 1 73 ? 7.939 -2.630 -16.351 1.00 85.19 73 LEU A O 1
ATOM 585 N N . ASN A 1 74 ? 6.624 -3.966 -15.122 1.00 84.44 74 ASN A N 1
ATOM 586 C CA . ASN A 1 74 ? 7.722 -4.595 -14.389 1.00 84.44 74 ASN A CA 1
ATOM 587 C C . ASN A 1 74 ? 8.653 -5.418 -15.292 1.00 84.44 74 ASN A C 1
ATOM 589 O O . ASN A 1 74 ? 9.847 -5.452 -14.998 1.00 84.44 74 ASN A O 1
ATOM 593 N N . ALA A 1 75 ? 8.148 -6.005 -16.382 1.00 86.12 75 ALA A N 1
ATOM 594 C CA . ALA A 1 75 ? 8.945 -6.746 -17.362 1.00 86.12 75 ALA A CA 1
ATOM 595 C C . ALA A 1 75 ? 9.931 -5.855 -18.138 1.00 86.12 75 ALA A C 1
ATOM 597 O O . ALA A 1 75 ? 10.987 -6.321 -18.557 1.00 86.12 75 ALA A O 1
ATOM 598 N N . LEU A 1 76 ? 9.621 -4.564 -18.298 1.00 90.75 76 LEU A N 1
ATOM 599 C CA . LEU A 1 76 ? 10.458 -3.638 -19.061 1.00 90.75 76 LEU A CA 1
ATOM 600 C C . LEU A 1 76 ? 11.639 -3.140 -18.227 1.00 90.75 76 LEU A C 1
ATOM 602 O O . LEU A 1 76 ? 11.439 -2.413 -17.269 1.00 90.75 76 LEU A O 1
ATOM 606 N N . ASP A 1 77 ? 12.884 -3.426 -18.574 1.00 89.62 77 ASP A N 1
ATOM 607 C CA . ASP A 1 77 ? 14.032 -2.697 -18.017 1.00 89.62 77 ASP A CA 1
ATOM 608 C C . ASP A 1 77 ? 14.961 -2.332 -19.164 1.00 89.62 77 ASP A C 1
ATOM 610 O O . ASP A 1 77 ? 15.294 -3.173 -19.999 1.00 89.62 77 ASP A O 1
ATOM 614 N N . ARG A 1 78 ? 15.391 -1.068 -19.207 1.00 93.88 78 ARG A N 1
ATOM 615 C CA . ARG A 1 78 ? 16.356 -0.599 -20.205 1.00 93.88 78 ARG A CA 1
ATOM 616 C C . ARG A 1 78 ? 17.581 -1.508 -20.287 1.00 93.88 78 ARG A C 1
ATOM 618 O O . ARG A 1 78 ? 18.046 -1.774 -21.381 1.00 93.88 78 ARG A O 1
ATOM 625 N N . ASN A 1 79 ? 18.115 -1.964 -19.156 1.00 90.62 79 ASN A N 1
ATOM 626 C CA . ASN A 1 79 ? 19.319 -2.797 -19.146 1.00 90.62 79 ASN A CA 1
ATOM 627 C C . ASN A 1 79 ? 19.088 -4.173 -19.786 1.00 90.62 79 ASN A C 1
ATOM 629 O O . ASN A 1 79 ? 20.042 -4.797 -20.232 1.00 90.62 79 ASN A O 1
ATOM 633 N N . THR A 1 80 ? 17.842 -4.646 -19.812 1.00 89.88 80 THR A N 1
ATOM 634 C CA . THR A 1 80 ? 17.474 -5.909 -20.455 1.00 89.88 80 THR A CA 1
ATOM 635 C C . THR A 1 80 ? 17.187 -5.705 -21.939 1.00 89.88 80 THR A C 1
ATOM 637 O O . THR A 1 80 ? 17.622 -6.495 -22.767 1.00 89.88 80 THR A O 1
ATOM 640 N N . LEU A 1 81 ? 16.506 -4.609 -22.287 1.00 93.50 81 LEU A N 1
ATOM 641 C CA . LEU A 1 81 ? 16.192 -4.257 -23.675 1.00 93.50 81 LEU A CA 1
ATOM 642 C C . LEU A 1 81 ? 17.423 -3.773 -24.458 1.00 93.50 81 LEU A C 1
ATOM 644 O O . LEU A 1 81 ? 17.482 -3.949 -25.673 1.00 93.50 81 LEU A O 1
ATOM 648 N N . ILE A 1 82 ? 18.392 -3.176 -23.760 1.00 94.31 82 ILE A N 1
ATOM 649 C CA . ILE A 1 82 ? 19.655 -2.646 -24.280 1.00 94.31 82 ILE A CA 1
ATOM 650 C C . ILE A 1 82 ? 20.794 -3.239 -23.429 1.00 94.31 82 ILE A C 1
ATOM 652 O O . ILE A 1 82 ? 21.267 -2.579 -22.493 1.00 94.31 82 ILE A O 1
ATOM 656 N N . PRO A 1 83 ? 21.219 -4.487 -23.705 1.00 92.25 83 PRO A N 1
ATOM 657 C CA . PRO A 1 83 ? 22.214 -5.210 -22.912 1.00 92.25 83 PRO A CA 1
ATOM 658 C C . PRO A 1 83 ? 23.645 -4.716 -23.191 1.00 92.25 83 PRO A C 1
ATOM 660 O O . PRO A 1 83 ? 24.524 -5.472 -23.586 1.00 92.25 83 PRO A O 1
ATOM 663 N N . PHE A 1 84 ? 23.889 -3.421 -22.985 1.00 94.31 84 PHE A N 1
ATOM 664 C CA . PHE A 1 84 ? 25.198 -2.805 -23.184 1.00 94.31 84 PHE A CA 1
ATOM 665 C C . PHE A 1 84 ? 26.231 -3.350 -22.183 1.00 94.31 84 PHE A C 1
ATOM 667 O O . PHE A 1 84 ? 26.024 -3.286 -20.967 1.00 94.31 84 PHE A O 1
ATOM 674 N N . SER A 1 85 ? 27.382 -3.787 -22.692 1.00 93.19 85 SER A N 1
ATOM 675 C CA . SER A 1 85 ? 28.522 -4.279 -21.914 1.00 93.19 85 SER A CA 1
ATOM 676 C C . SER A 1 85 ? 29.819 -3.666 -22.442 1.00 93.19 85 SER A C 1
ATOM 678 O O . SER A 1 85 ? 30.046 -3.602 -23.646 1.00 93.19 85 SER A O 1
ATOM 680 N N . PHE A 1 86 ? 30.690 -3.215 -21.535 1.00 94.44 86 PHE A N 1
ATOM 681 C CA . PHE A 1 86 ? 32.013 -2.724 -21.927 1.00 94.44 86 PHE A CA 1
ATOM 682 C C . PHE A 1 86 ? 32.912 -3.856 -22.430 1.00 94.44 86 PHE A C 1
ATOM 684 O O . PHE A 1 86 ? 33.757 -3.624 -23.286 1.00 94.44 86 PHE A O 1
ATOM 691 N N . GLU A 1 87 ? 32.725 -5.066 -21.910 1.00 93.25 87 GLU A N 1
ATOM 692 C CA . GLU A 1 87 ? 33.429 -6.273 -22.329 1.00 93.25 87 GLU A CA 1
ATOM 693 C C . GLU A 1 87 ? 33.136 -6.586 -23.803 1.00 93.25 87 GLU A C 1
ATOM 695 O O . GLU A 1 87 ? 34.068 -6.706 -24.593 1.00 93.25 87 GLU A O 1
ATOM 700 N N . GLN A 1 88 ? 31.860 -6.584 -24.196 1.00 92.69 88 GLN A N 1
ATOM 701 C CA . GLN A 1 88 ? 31.459 -6.830 -25.584 1.00 92.69 88 GLN A CA 1
ATOM 702 C C . GLN A 1 88 ? 31.960 -5.737 -26.542 1.00 92.69 88 GLN A C 1
ATOM 704 O O . GLN A 1 88 ? 32.448 -6.024 -27.631 1.00 92.69 88 GLN A O 1
ATOM 709 N N . GLU A 1 89 ? 31.903 -4.466 -26.136 1.00 95.88 89 GLU A N 1
ATOM 710 C CA . GLU A 1 89 ? 32.441 -3.362 -26.946 1.00 95.88 89 GLU A CA 1
ATOM 711 C C . GLU A 1 89 ? 33.964 -3.475 -27.138 1.00 95.88 89 GLU A C 1
ATOM 713 O O . GLU A 1 89 ? 34.488 -3.098 -28.187 1.00 95.88 89 GLU A O 1
ATOM 718 N N . LYS A 1 90 ? 34.680 -4.019 -26.145 1.00 94.12 90 LYS A N 1
ATOM 719 C CA . LYS A 1 90 ? 36.115 -4.299 -26.248 1.00 94.12 90 LYS A CA 1
ATOM 720 C C . LYS A 1 90 ? 36.403 -5.414 -27.245 1.00 94.12 90 LYS A C 1
ATOM 722 O O . LYS A 1 90 ? 37.324 -5.268 -28.042 1.00 94.12 90 LYS A O 1
ATOM 727 N N . GLU A 1 91 ? 35.627 -6.492 -27.207 1.00 93.19 91 GLU A N 1
ATOM 728 C CA . GLU A 1 91 ? 35.724 -7.600 -28.167 1.00 93.19 91 GLU A CA 1
ATOM 729 C C . GLU A 1 91 ? 35.427 -7.135 -29.598 1.00 93.19 91 GLU A C 1
ATOM 731 O O . GLU A 1 91 ? 36.132 -7.510 -30.532 1.00 93.19 91 GLU A O 1
ATOM 736 N N . ASN A 1 92 ? 34.474 -6.214 -29.756 1.00 92.00 92 ASN A N 1
ATOM 737 C CA . ASN A 1 92 ? 34.138 -5.579 -31.033 1.00 92.00 92 ASN A CA 1
ATOM 738 C C . ASN A 1 92 ? 35.159 -4.515 -31.489 1.00 92.00 92 ASN A C 1
ATOM 740 O O . ASN A 1 92 ? 34.905 -3.791 -32.449 1.00 92.00 92 ASN A O 1
ATOM 744 N N . ASN A 1 93 ? 36.310 -4.392 -30.816 1.00 93.00 93 ASN A N 1
ATOM 745 C CA . ASN A 1 93 ? 37.373 -3.428 -31.122 1.00 93.00 93 ASN A CA 1
ATOM 746 C C . ASN A 1 93 ? 36.917 -1.955 -31.139 1.00 93.00 93 ASN A C 1
ATOM 748 O O . ASN A 1 93 ? 37.519 -1.111 -31.807 1.00 93.00 93 ASN A O 1
ATOM 752 N N . VAL A 1 94 ? 35.874 -1.609 -30.379 1.00 94.88 94 VAL A N 1
ATOM 753 C CA . VAL A 1 94 ? 35.392 -0.227 -30.284 1.00 94.88 94 VAL A CA 1
ATOM 754 C C . VAL A 1 94 ? 36.344 0.589 -29.401 1.00 94.88 94 VAL A C 1
ATOM 756 O O . VAL A 1 94 ? 36.749 0.126 -28.337 1.00 94.88 94 VAL A O 1
ATOM 759 N N . PRO A 1 95 ? 36.721 1.828 -29.759 1.00 95.38 95 PRO A N 1
ATOM 760 C CA . PRO A 1 95 ? 37.585 2.635 -28.901 1.00 95.38 95 PRO A CA 1
ATOM 761 C C . PRO A 1 95 ? 36.957 2.886 -27.510 1.00 95.38 95 PRO A C 1
ATOM 763 O O . PRO A 1 95 ? 35.771 3.223 -27.443 1.00 95.38 95 PRO A O 1
ATOM 766 N N . PRO A 1 96 ? 37.726 2.857 -26.396 1.00 95.12 96 PRO A N 1
ATOM 767 C CA . PRO A 1 96 ? 37.198 3.077 -25.039 1.00 95.12 96 PRO A CA 1
ATOM 768 C C . PRO A 1 96 ? 36.354 4.351 -24.903 1.00 95.12 96 PRO A C 1
ATOM 770 O O . PRO A 1 96 ? 35.319 4.378 -24.236 1.00 95.12 96 PRO A O 1
ATOM 773 N N . ARG A 1 97 ? 36.774 5.421 -25.586 1.00 95.19 97 ARG A N 1
ATOM 774 C CA . ARG A 1 97 ? 36.053 6.697 -25.636 1.00 95.19 97 ARG A CA 1
ATOM 775 C C . ARG A 1 97 ? 34.651 6.544 -26.235 1.00 95.19 97 ARG A C 1
ATOM 777 O O . ARG A 1 97 ? 33.692 7.076 -25.681 1.00 95.19 97 ARG A O 1
ATOM 784 N N . VAL A 1 98 ? 34.532 5.804 -27.336 1.00 96.00 98 VAL A N 1
ATOM 785 C CA . VAL A 1 98 ? 33.269 5.572 -28.053 1.00 96.00 98 VAL A CA 1
ATOM 786 C C . VAL A 1 98 ? 32.373 4.632 -27.252 1.00 96.00 98 VAL A C 1
ATOM 788 O O . VAL A 1 98 ? 31.203 4.948 -27.039 1.00 96.00 98 VAL A O 1
ATOM 791 N N . ALA A 1 99 ? 32.929 3.561 -26.681 1.00 96.25 99 ALA A N 1
ATOM 792 C CA . ALA A 1 99 ? 32.200 2.687 -25.762 1.00 96.25 99 ALA A CA 1
ATOM 793 C C . ALA A 1 99 ? 31.631 3.482 -24.568 1.00 96.25 99 ALA A C 1
ATOM 795 O O . ALA A 1 99 ? 30.478 3.306 -24.169 1.00 96.25 99 ALA A O 1
ATOM 796 N N . LYS A 1 100 ? 32.397 4.439 -24.023 1.00 96.12 100 LYS A N 1
ATOM 797 C CA . LYS A 1 100 ? 31.909 5.327 -22.959 1.00 96.12 100 LYS A CA 1
ATOM 798 C C . LYS A 1 100 ? 30.787 6.258 -23.426 1.00 96.12 100 LYS A C 1
ATOM 800 O O . LYS A 1 100 ? 29.840 6.469 -22.668 1.00 96.12 100 LYS A O 1
ATOM 805 N N . LEU A 1 101 ? 30.854 6.791 -24.645 1.00 96.81 101 LEU A N 1
ATOM 806 C CA . LEU A 1 101 ? 29.777 7.595 -25.235 1.00 96.81 101 LEU A CA 1
ATOM 807 C C . LEU A 1 101 ? 28.487 6.781 -25.418 1.00 96.81 101 LEU A C 1
ATOM 809 O O . LEU A 1 101 ? 27.422 7.236 -24.988 1.00 96.81 101 LEU A O 1
ATOM 813 N N . LYS A 1 102 ? 28.576 5.551 -25.943 1.00 96.88 102 LYS A N 1
ATOM 814 C CA . LYS A 1 102 ? 27.443 4.609 -26.016 1.00 96.88 102 LYS A CA 1
ATOM 815 C C . LYS A 1 102 ? 26.841 4.350 -24.633 1.00 96.88 102 LYS A C 1
ATOM 817 O O . LYS A 1 102 ? 25.640 4.530 -24.437 1.00 96.88 102 LYS A O 1
ATOM 822 N N . GLN A 1 103 ? 27.675 4.049 -23.633 1.00 96.06 103 GLN A N 1
ATOM 823 C CA . GLN A 1 103 ? 27.222 3.842 -22.254 1.00 96.06 103 GLN A CA 1
ATOM 824 C C . GLN A 1 103 ? 26.498 5.066 -21.677 1.00 96.06 103 GLN A C 1
ATOM 826 O O . GLN A 1 103 ? 25.514 4.925 -20.947 1.00 96.06 103 GLN A O 1
ATOM 831 N N . LEU A 1 104 ? 26.989 6.273 -21.971 1.00 95.88 104 LEU A N 1
ATOM 832 C CA . LEU A 1 104 ? 26.378 7.518 -21.513 1.00 95.88 104 LEU A CA 1
ATOM 833 C C . LEU A 1 104 ? 25.029 7.772 -22.193 1.00 95.88 104 LEU A C 1
ATOM 835 O O . LEU A 1 104 ? 24.106 8.183 -21.490 1.00 95.88 104 LEU A O 1
ATOM 839 N N . LEU A 1 105 ? 24.902 7.489 -23.496 1.00 96.56 105 LEU A N 1
ATOM 840 C CA . LEU A 1 105 ? 23.638 7.542 -24.242 1.00 96.56 105 LEU A CA 1
ATOM 841 C C . LEU A 1 105 ? 22.598 6.601 -23.620 1.00 96.56 105 LEU A C 1
ATOM 843 O O . LEU A 1 105 ? 21.544 7.062 -23.180 1.00 96.56 105 LEU A O 1
ATOM 847 N N . VAL A 1 106 ? 22.937 5.315 -23.466 1.00 96.38 106 VAL A N 1
ATOM 848 C CA . VAL A 1 106 ? 22.065 4.322 -22.811 1.00 96.38 106 VAL A CA 1
ATOM 849 C C . VAL A 1 106 ? 21.722 4.773 -21.388 1.00 96.38 106 VAL A C 1
ATOM 851 O O . VAL A 1 106 ? 20.570 4.751 -20.965 1.00 96.38 106 VAL A O 1
ATOM 854 N N . GLY A 1 107 ? 22.696 5.306 -20.648 1.00 95.06 107 GLY A N 1
ATOM 855 C CA . GLY A 1 107 ? 22.493 5.845 -19.304 1.00 95.06 107 GLY A CA 1
ATOM 856 C C . GLY A 1 107 ? 21.493 7.008 -19.203 1.00 95.06 107 GLY A C 1
ATOM 857 O O . GLY A 1 107 ? 20.999 7.267 -18.099 1.00 95.06 107 GLY A O 1
ATOM 858 N N . ARG A 1 108 ? 21.180 7.709 -20.305 1.00 95.75 108 ARG A N 1
ATOM 859 C CA . ARG A 1 108 ? 20.173 8.787 -20.345 1.00 95.75 108 ARG A CA 1
ATOM 860 C C . ARG A 1 108 ? 18.744 8.295 -20.544 1.00 95.75 108 ARG A C 1
ATOM 862 O O . ARG A 1 108 ? 17.830 9.047 -20.212 1.00 95.75 108 ARG A O 1
ATOM 869 N N . ILE A 1 109 ? 18.554 7.072 -21.022 1.00 96.44 109 ILE A N 1
ATOM 870 C CA . ILE A 1 109 ? 17.235 6.450 -21.141 1.00 96.44 109 ILE A CA 1
ATOM 871 C C . ILE A 1 109 ? 16.755 6.078 -19.732 1.00 96.44 109 ILE A C 1
ATOM 873 O O . ILE A 1 109 ? 17.536 5.587 -18.906 1.00 96.44 109 ILE A O 1
ATOM 877 N N . ASN A 1 110 ? 15.489 6.348 -19.418 1.00 93.69 110 ASN A N 1
ATOM 878 C CA . ASN A 1 110 ? 14.867 5.938 -18.160 1.00 93.69 110 ASN A CA 1
ATOM 879 C C . ASN A 1 110 ? 14.902 4.406 -18.011 1.00 93.69 110 ASN A C 1
ATOM 881 O O . ASN A 1 110 ? 15.148 3.690 -18.964 1.00 93.69 110 ASN A O 1
ATOM 885 N N . LYS A 1 111 ? 14.681 3.866 -16.807 1.00 92.31 111 LYS A N 1
ATOM 886 C CA . LYS A 1 111 ? 14.572 2.400 -16.648 1.00 92.31 111 LYS A CA 1
ATOM 887 C C . LYS A 1 111 ? 13.239 1.836 -17.146 1.00 92.31 111 LYS A C 1
ATOM 889 O O . LYS A 1 111 ? 13.160 0.650 -17.438 1.00 92.31 111 LYS A O 1
ATOM 894 N N . LYS A 1 112 ? 12.217 2.687 -17.164 1.00 92.50 112 LYS A N 1
ATOM 895 C CA . LYS A 1 112 ? 10.812 2.431 -17.487 1.00 92.50 112 LYS A CA 1
ATOM 896 C C . LYS A 1 112 ? 10.327 3.581 -18.388 1.00 92.50 112 LYS A C 1
ATOM 898 O O . LYS A 1 112 ? 10.949 4.651 -18.325 1.00 92.50 112 LYS A O 1
ATOM 903 N N . PRO A 1 113 ? 9.250 3.409 -19.170 1.00 91.25 113 PRO A N 1
ATOM 904 C CA . PRO A 1 113 ? 8.661 4.503 -19.941 1.00 91.25 113 PRO A CA 1
ATOM 905 C C . PRO A 1 113 ? 8.293 5.704 -19.057 1.00 91.25 113 PRO A C 1
ATOM 907 O O . PRO A 1 113 ? 8.055 5.566 -17.855 1.00 91.25 113 PRO A O 1
ATOM 910 N N . ILE A 1 114 ? 8.306 6.907 -19.641 1.00 86.50 114 ILE A N 1
ATOM 911 C CA . ILE A 1 114 ? 7.976 8.155 -18.927 1.00 86.50 114 ILE A CA 1
ATOM 912 C C . ILE A 1 114 ? 6.503 8.236 -18.492 1.00 86.50 114 ILE A C 1
ATOM 914 O O . ILE A 1 114 ? 6.217 8.876 -17.481 1.00 86.50 114 ILE A O 1
ATOM 918 N N . VAL A 1 115 ? 5.612 7.562 -19.221 1.00 86.38 115 VAL A N 1
ATOM 919 C CA . VAL A 1 115 ? 4.188 7.381 -18.914 1.00 86.38 115 VAL A CA 1
ATOM 920 C C . VAL A 1 115 ? 3.826 5.901 -18.938 1.00 86.38 115 VAL A C 1
ATOM 922 O O . VAL A 1 115 ? 4.537 5.094 -19.535 1.00 86.38 115 VAL A O 1
ATOM 925 N N . ASP A 1 116 ? 2.739 5.547 -18.259 1.00 87.62 116 ASP A N 1
ATOM 926 C CA . ASP A 1 116 ? 2.359 4.160 -18.005 1.00 87.62 116 ASP A CA 1
ATOM 927 C C . ASP A 1 116 ? 1.049 3.782 -18.713 1.00 87.62 116 ASP A C 1
ATOM 929 O O . ASP A 1 116 ? 0.025 3.565 -18.071 1.00 87.62 116 ASP A O 1
ATOM 933 N N . THR A 1 117 ? 1.089 3.737 -20.048 1.00 87.12 117 THR A N 1
ATOM 934 C CA . THR A 1 117 ? -0.015 3.281 -20.913 1.00 87.12 117 THR A CA 1
ATOM 935 C C . THR A 1 117 ? 0.423 2.055 -21.730 1.00 87.12 117 THR A C 1
ATOM 937 O O . THR A 1 117 ? 1.626 1.887 -21.967 1.00 87.12 117 THR A O 1
ATOM 940 N N . PRO A 1 118 ? -0.497 1.185 -22.189 1.00 86.81 118 PRO A N 1
ATOM 941 C CA . PRO A 1 118 ? -0.137 0.045 -23.043 1.00 86.81 118 PRO A CA 1
ATOM 942 C C . PRO A 1 118 ? 0.634 0.470 -24.305 1.00 86.81 118 PRO A C 1
ATOM 944 O O . PRO A 1 118 ? 1.662 -0.116 -24.653 1.00 86.81 118 PRO A O 1
ATOM 947 N N . THR A 1 119 ? 0.197 1.561 -24.942 1.00 88.06 119 THR A N 1
ATOM 948 C CA . THR A 1 119 ? 0.859 2.166 -26.106 1.00 88.06 119 THR A CA 1
ATOM 949 C C . THR A 1 119 ? 2.276 2.626 -25.765 1.00 88.06 119 THR A C 1
ATOM 951 O O . THR A 1 119 ? 3.231 2.284 -26.464 1.00 88.06 119 THR A O 1
ATOM 954 N N . ALA A 1 120 ? 2.453 3.319 -24.637 1.00 89.00 120 ALA A N 1
ATOM 955 C CA . ALA A 1 120 ? 3.761 3.740 -24.150 1.00 89.00 120 ALA A CA 1
ATOM 956 C C . ALA A 1 120 ? 4.713 2.569 -23.876 1.00 89.00 120 ALA A C 1
ATOM 958 O O . ALA A 1 120 ? 5.892 2.634 -24.226 1.00 89.00 120 ALA A O 1
ATOM 959 N N . ARG A 1 121 ? 4.226 1.481 -23.270 1.00 92.62 121 ARG A N 1
ATOM 960 C CA . ARG A 1 121 ? 5.037 0.287 -22.984 1.00 92.62 121 ARG A CA 1
ATOM 961 C C . ARG A 1 121 ? 5.509 -0.398 -24.265 1.00 92.62 121 ARG A C 1
ATOM 963 O O . ARG A 1 121 ? 6.696 -0.712 -24.373 1.00 92.62 121 ARG A O 1
ATOM 970 N N . LYS A 1 122 ? 4.621 -0.537 -25.256 1.00 92.44 122 LYS A N 1
ATOM 971 C CA . LYS A 1 122 ? 4.948 -1.045 -26.599 1.00 92.44 122 LYS A CA 1
ATOM 972 C C . LYS A 1 122 ? 6.042 -0.206 -27.265 1.00 92.44 122 LYS A C 1
ATOM 974 O O . LYS A 1 122 ? 7.084 -0.735 -27.656 1.00 92.44 122 LYS A O 1
ATOM 979 N N . LEU A 1 123 ? 5.836 1.107 -27.333 1.00 91.94 123 LEU A N 1
ATOM 980 C CA . LEU A 1 123 ? 6.769 2.025 -27.987 1.00 91.94 123 LEU A CA 1
ATOM 981 C C . LEU A 1 123 ? 8.106 2.109 -27.261 1.00 91.94 123 LEU A C 1
ATOM 983 O O . LEU A 1 123 ? 9.145 2.239 -27.896 1.00 91.94 123 LEU A O 1
ATOM 987 N N . TYR A 1 124 ? 8.112 1.968 -25.938 1.00 94.44 124 TYR A N 1
ATOM 988 C CA . TYR A 1 124 ? 9.347 1.912 -25.167 1.00 94.44 124 TYR A CA 1
ATOM 989 C C . TYR A 1 124 ? 10.204 0.694 -25.516 1.00 94.44 124 TYR A C 1
ATOM 991 O O . TYR A 1 124 ? 11.423 0.831 -25.635 1.00 94.44 124 TYR A O 1
ATOM 999 N N . VAL A 1 125 ? 9.592 -0.479 -25.728 1.00 94.94 125 VAL A N 1
ATOM 1000 C CA . VAL A 1 125 ? 10.307 -1.660 -26.239 1.00 94.94 125 VAL A CA 1
ATOM 1001 C C . VAL A 1 125 ? 10.872 -1.369 -27.623 1.00 94.94 125 VAL A C 1
ATOM 1003 O O . VAL A 1 125 ? 12.075 -1.529 -27.822 1.00 94.94 125 VAL A O 1
ATOM 1006 N N . GLN A 1 126 ? 10.041 -0.878 -28.545 1.00 93.75 126 GLN A N 1
ATOM 1007 C CA . GLN A 1 126 ? 10.458 -0.574 -29.917 1.00 93.75 126 GLN A CA 1
ATOM 1008 C C . GLN A 1 126 ? 11.615 0.432 -29.950 1.00 93.75 126 GLN A C 1
ATOM 1010 O O . GLN A 1 126 ? 12.651 0.147 -30.546 1.00 93.75 126 GLN A O 1
ATOM 1015 N N . ALA A 1 127 ? 11.496 1.549 -29.233 1.00 94.81 127 ALA A N 1
ATOM 1016 C CA . ALA A 1 127 ? 12.520 2.585 -29.159 1.00 94.81 127 ALA A CA 1
ATOM 1017 C C . ALA A 1 127 ? 13.820 2.077 -28.511 1.00 94.81 127 ALA A C 1
ATOM 1019 O O . ALA A 1 127 ? 14.910 2.375 -28.997 1.00 94.81 127 ALA A O 1
ATOM 1020 N N . CYS A 1 128 ? 13.741 1.262 -27.451 1.00 96.19 128 CYS A N 1
ATOM 1021 C CA . CYS A 1 128 ? 14.939 0.662 -26.857 1.00 96.19 128 CYS A CA 1
ATOM 1022 C C . CYS A 1 128 ? 15.633 -0.311 -27.819 1.00 96.19 128 CYS A C 1
ATOM 1024 O O . CYS A 1 128 ? 16.857 -0.281 -27.931 1.00 96.19 128 CYS A O 1
ATOM 1026 N N . ARG A 1 129 ? 14.873 -1.167 -28.514 1.00 94.44 129 ARG A N 1
ATOM 1027 C CA . ARG A 1 129 ? 15.424 -2.141 -29.470 1.00 94.44 129 ARG A CA 1
ATOM 1028 C C . ARG A 1 129 ? 16.001 -1.460 -30.708 1.00 94.44 129 ARG A C 1
ATOM 1030 O O . ARG A 1 129 ? 17.075 -1.852 -31.151 1.00 94.44 129 ARG A O 1
ATOM 1037 N N . ARG A 1 130 ? 15.346 -0.403 -31.191 1.00 94.75 130 ARG A N 1
ATOM 1038 C CA . ARG A 1 130 ? 15.867 0.483 -32.234 1.00 94.75 130 ARG A CA 1
ATOM 1039 C C . ARG A 1 130 ? 17.220 1.062 -31.827 1.00 94.75 130 ARG A C 1
ATOM 1041 O O . ARG A 1 130 ? 18.209 0.804 -32.498 1.00 94.75 130 ARG A O 1
ATOM 1048 N N . ILE A 1 131 ? 17.300 1.709 -30.660 1.00 96.06 131 ILE A N 1
ATOM 1049 C CA . ILE A 1 131 ? 18.569 2.256 -30.157 1.00 96.06 131 ILE A CA 1
ATOM 1050 C C . ILE A 1 131 ? 19.628 1.170 -30.001 1.00 96.06 131 ILE A C 1
ATOM 1052 O O . ILE A 1 131 ? 20.781 1.410 -30.338 1.00 96.06 131 ILE A O 1
ATOM 1056 N N . TRP A 1 132 ? 19.267 -0.007 -29.482 1.00 96.00 132 TRP A N 1
ATOM 1057 C CA . TRP A 1 132 ? 20.212 -1.112 -29.344 1.00 96.00 132 TRP A CA 1
ATOM 1058 C C . TRP A 1 132 ? 20.832 -1.510 -30.685 1.00 96.00 132 TRP A C 1
ATOM 1060 O O . TRP A 1 132 ? 22.043 -1.719 -30.731 1.00 96.00 132 TRP A O 1
ATOM 1070 N N . ASN A 1 133 ? 20.033 -1.571 -31.751 1.00 95.62 133 ASN A N 1
ATOM 1071 C CA . ASN A 1 133 ? 20.508 -1.875 -33.098 1.00 95.62 133 ASN A CA 1
ATOM 1072 C C . ASN A 1 133 ? 21.375 -0.734 -33.650 1.00 95.62 133 ASN A C 1
ATOM 1074 O O . ASN A 1 133 ? 22.497 -0.975 -34.091 1.00 95.62 133 ASN A O 1
ATOM 1078 N N . ASP A 1 134 ? 20.902 0.508 -33.543 1.00 96.06 134 ASP A N 1
ATOM 1079 C CA . ASP A 1 134 ? 21.573 1.684 -34.102 1.00 96.06 134 ASP A CA 1
ATOM 1080 C C . ASP A 1 134 ? 22.945 1.943 -33.450 1.00 96.06 134 ASP A C 1
ATOM 1082 O O . ASP A 1 134 ? 23.891 2.379 -34.106 1.00 96.06 134 ASP A O 1
ATOM 1086 N N . ILE A 1 135 ? 23.112 1.639 -32.154 1.00 95.56 135 ILE A N 1
ATOM 1087 C CA . ILE A 1 135 ? 24.418 1.795 -31.492 1.00 95.56 135 ILE A CA 1
ATOM 1088 C C . ILE A 1 135 ? 25.435 0.714 -31.883 1.00 95.56 135 ILE A C 1
ATOM 1090 O O . ILE A 1 135 ? 26.625 0.915 -31.624 1.00 95.56 135 ILE A O 1
ATOM 1094 N N . GLN A 1 136 ? 25.024 -0.404 -32.500 1.00 94.00 136 GLN A N 1
ATOM 1095 C CA . GLN A 1 136 ? 25.971 -1.435 -32.950 1.00 94.00 136 GLN A CA 1
ATOM 1096 C C . GLN A 1 136 ? 26.851 -0.929 -34.097 1.00 94.00 136 GLN A C 1
ATOM 1098 O O . GLN A 1 136 ? 28.032 -1.255 -34.147 1.00 94.00 136 GLN A O 1
ATOM 1103 N N . SER A 1 137 ? 26.320 -0.082 -34.986 1.00 93.62 137 SER A N 1
ATOM 1104 C CA . SER A 1 137 ? 27.073 0.463 -36.125 1.00 93.62 137 SER A CA 1
ATOM 1105 C C . SER A 1 137 ? 28.029 1.602 -35.757 1.00 93.62 137 SER A C 1
ATOM 1107 O O . SER A 1 137 ? 28.827 2.032 -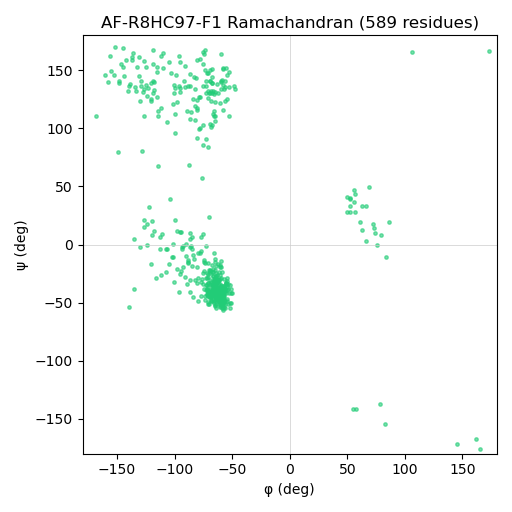36.589 1.00 93.62 137 SER A O 1
ATOM 1109 N N . VAL A 1 138 ? 27.990 2.095 -34.517 1.00 96.06 138 VAL A N 1
ATOM 1110 C CA . VAL A 1 138 ? 28.804 3.233 -34.071 1.00 96.06 138 VAL A CA 1
ATOM 1111 C C . VAL A 1 138 ? 30.186 2.767 -33.608 1.00 96.06 138 VAL A C 1
ATOM 1113 O O . VAL A 1 138 ? 30.325 2.118 -32.574 1.00 96.06 138 VAL A O 1
ATOM 1116 N N . HIS A 1 139 ? 31.224 3.160 -34.336 1.00 94.75 139 HIS A N 1
ATOM 1117 C CA . HIS A 1 139 ? 32.626 2.830 -34.056 1.00 94.75 139 HIS A CA 1
ATOM 1118 C C . HIS A 1 139 ? 33.495 4.078 -33.848 1.00 94.75 139 HIS A C 1
ATOM 1120 O O . HIS A 1 139 ? 34.567 3.986 -33.249 1.00 94.75 139 HIS A O 1
ATOM 1126 N N . THR A 1 140 ? 33.026 5.256 -34.270 1.00 95.62 140 THR A N 1
ATOM 1127 C CA . THR A 1 140 ? 33.731 6.535 -34.101 1.00 95.62 140 THR A CA 1
ATOM 1128 C C . THR A 1 140 ? 32.940 7.535 -33.258 1.00 95.62 140 THR A C 1
ATOM 1130 O O . THR A 1 140 ? 31.762 7.342 -32.946 1.00 95.62 140 THR A O 1
ATOM 1133 N N . SER A 1 141 ? 33.607 8.616 -32.837 1.00 93.50 141 SER A N 1
ATOM 1134 C CA . SER A 1 141 ? 32.936 9.678 -32.079 1.00 93.50 141 SER A CA 1
ATOM 1135 C C . SER A 1 141 ? 31.990 10.477 -32.975 1.00 93.50 141 SER A C 1
ATOM 1137 O O . SER A 1 141 ? 30.947 10.912 -32.508 1.00 93.50 141 SER A O 1
ATOM 1139 N N . GLU A 1 142 ? 32.336 10.642 -34.247 1.00 94.25 142 GLU A N 1
ATOM 1140 C CA . GLU A 1 142 ? 31.561 11.349 -35.266 1.00 94.25 142 GLU A CA 1
ATOM 1141 C C . GLU A 1 142 ? 30.257 10.597 -35.546 1.00 94.25 142 GLU A C 1
ATOM 1143 O O . GLU A 1 142 ? 29.185 11.170 -35.391 1.00 94.25 142 GLU A O 1
ATOM 1148 N N . GLN A 1 143 ? 30.333 9.278 -35.767 1.00 96.38 143 GLN A N 1
ATOM 1149 C CA . GLN A 1 143 ? 29.152 8.419 -35.931 1.00 96.38 143 GLN A CA 1
ATOM 1150 C C . GLN A 1 143 ? 28.211 8.481 -34.722 1.00 96.38 143 GLN A C 1
ATOM 1152 O O . GLN A 1 143 ? 26.992 8.427 -34.871 1.00 96.38 143 GLN A O 1
ATOM 1157 N N . TRP A 1 144 ? 28.759 8.602 -33.508 1.00 96.50 144 TRP A N 1
ATOM 1158 C CA . TRP A 1 144 ? 27.942 8.775 -32.308 1.00 96.50 144 TRP A CA 1
ATOM 1159 C C . TRP A 1 144 ? 27.219 10.130 -32.296 1.00 96.50 144 TRP A C 1
ATOM 1161 O O . TRP A 1 144 ? 26.042 10.183 -31.937 1.00 96.50 144 TRP A O 1
ATOM 1171 N N . ALA A 1 145 ? 27.901 11.219 -32.672 1.00 94.31 145 ALA A N 1
ATOM 1172 C CA . ALA A 1 145 ? 27.279 12.539 -32.768 1.00 94.31 145 ALA A CA 1
ATOM 1173 C C . ALA A 1 145 ? 26.184 12.563 -33.832 1.00 94.31 145 ALA A C 1
ATOM 1175 O O . ALA A 1 145 ? 25.080 13.017 -33.530 1.00 94.31 145 ALA A O 1
ATOM 1176 N N . ASP A 1 146 ? 26.465 12.029 -35.020 1.00 95.88 146 ASP A N 1
ATOM 1177 C CA . ASP A 1 146 ? 25.509 11.952 -36.124 1.00 95.88 146 ASP A CA 1
ATOM 1178 C C . ASP A 1 146 ? 24.256 11.186 -35.698 1.00 95.88 146 ASP A C 1
ATOM 1180 O O . ASP A 1 146 ? 23.138 11.670 -35.881 1.00 95.88 146 ASP A O 1
ATOM 1184 N N . LEU A 1 147 ? 24.432 10.049 -35.013 1.00 96.62 147 LEU A N 1
ATOM 1185 C CA . LEU A 1 147 ? 23.318 9.275 -34.477 1.00 96.62 147 LEU A CA 1
ATOM 1186 C C . LEU A 1 147 ? 22.488 10.087 -33.469 1.00 96.62 147 LEU A C 1
ATOM 1188 O O . LEU A 1 147 ? 21.267 10.167 -33.585 1.00 96.62 147 LEU A O 1
ATOM 1192 N N . VAL A 1 148 ? 23.124 10.732 -32.488 1.00 95.75 148 VAL A N 1
ATOM 1193 C CA . VAL A 1 148 ? 22.408 11.519 -31.465 1.00 95.75 148 VAL A CA 1
ATOM 1194 C C . VAL A 1 148 ? 21.671 12.717 -32.070 1.00 95.75 148 VAL A C 1
ATOM 1196 O O . VAL A 1 148 ? 20.557 13.025 -31.636 1.00 95.75 148 VAL A O 1
ATOM 1199 N N . VAL A 1 149 ? 22.274 13.378 -33.061 1.00 94.75 149 VAL A N 1
ATOM 1200 C CA . VAL A 1 149 ? 21.670 14.500 -33.790 1.00 94.75 149 VAL A CA 1
ATOM 1201 C C . VAL A 1 149 ? 20.499 14.025 -34.647 1.00 94.75 149 VAL A C 1
ATOM 1203 O O . VAL A 1 149 ? 19.463 14.689 -34.640 1.00 94.75 149 VAL A O 1
ATOM 1206 N N . SER A 1 150 ? 20.614 12.869 -35.310 1.00 95.25 150 SER A N 1
ATOM 1207 C CA . SER A 1 150 ? 19.533 12.301 -36.128 1.00 95.25 150 SER A CA 1
ATOM 1208 C C . SER A 1 150 ? 18.256 12.073 -35.311 1.00 95.25 150 SER A C 1
ATOM 1210 O O . SER A 1 150 ? 17.204 12.598 -35.671 1.00 95.25 150 SER A O 1
ATOM 1212 N N . TYR A 1 151 ? 18.363 11.477 -34.117 1.00 95.44 151 TYR A N 1
ATOM 1213 C CA . TYR A 1 151 ? 17.234 11.351 -33.188 1.00 95.44 151 TYR A CA 1
ATOM 1214 C C . TYR A 1 151 ? 16.632 12.706 -32.795 1.00 95.44 151 TYR A C 1
ATOM 1216 O O . TYR A 1 151 ? 15.417 12.842 -32.645 1.00 95.44 151 TYR A O 1
ATOM 1224 N N . GLY A 1 152 ? 17.477 13.723 -32.602 1.00 92.75 152 GLY A N 1
ATOM 1225 C CA . GLY A 1 152 ? 17.039 15.088 -32.315 1.00 92.75 152 GLY A CA 1
ATOM 1226 C C . GLY A 1 152 ? 16.225 15.694 -33.458 1.00 92.75 152 GLY A C 1
ATOM 1227 O O . GLY A 1 152 ? 15.186 16.311 -33.211 1.00 92.75 152 GLY A O 1
ATOM 1228 N N . MET A 1 153 ? 16.677 15.489 -34.697 1.00 91.56 153 MET A N 1
ATOM 1229 C CA . MET A 1 153 ? 15.981 15.930 -35.905 1.00 91.56 153 MET A CA 1
ATOM 1230 C C . MET A 1 153 ? 14.645 15.210 -36.079 1.00 91.56 153 MET A C 1
ATOM 1232 O O . MET A 1 153 ? 13.642 15.875 -36.314 1.00 91.56 153 MET A O 1
ATOM 1236 N N . GLU A 1 154 ? 14.600 13.890 -35.893 1.00 91.12 154 GLU A N 1
ATOM 1237 C CA . GLU A 1 154 ? 13.363 13.101 -35.957 1.00 91.12 154 GLU A CA 1
ATOM 1238 C C . GLU A 1 154 ? 12.315 13.594 -34.959 1.00 91.12 154 GLU A C 1
ATOM 1240 O O . GLU A 1 154 ? 11.203 13.936 -35.355 1.00 91.12 154 GLU A O 1
ATOM 1245 N N . MET A 1 155 ? 12.689 13.741 -33.682 1.00 89.38 155 MET A N 1
ATOM 1246 C CA . MET A 1 155 ? 11.787 14.284 -32.660 1.00 89.38 155 MET A CA 1
ATOM 1247 C C . MET A 1 155 ? 11.299 15.693 -33.019 1.00 89.38 155 MET A C 1
ATOM 1249 O O . MET A 1 155 ? 10.135 16.023 -32.798 1.00 89.38 155 MET A O 1
ATOM 1253 N N . SER A 1 156 ? 12.173 16.540 -33.572 1.00 86.62 156 SER A N 1
ATOM 1254 C CA . SER A 1 156 ? 11.803 17.896 -33.995 1.00 86.62 156 SER A CA 1
ATOM 1255 C C . SER A 1 156 ? 10.840 17.893 -35.186 1.00 86.62 156 SER A C 1
ATOM 1257 O O . SER A 1 156 ? 9.886 18.677 -35.219 1.00 86.62 156 SER A O 1
ATOM 1259 N N . ASN A 1 157 ? 11.068 17.011 -36.160 1.00 85.50 157 ASN A N 1
ATOM 1260 C CA . ASN A 1 157 ? 10.226 16.860 -37.342 1.00 85.50 157 ASN A CA 1
ATOM 1261 C C . ASN A 1 157 ? 8.844 16.312 -36.973 1.00 85.50 157 ASN A C 1
ATOM 1263 O O . ASN A 1 157 ? 7.842 16.936 -37.332 1.00 85.50 157 ASN A O 1
ATOM 1267 N N . GLY A 1 158 ? 8.786 15.236 -36.182 1.00 82.94 158 GLY A N 1
ATOM 1268 C CA . GLY A 1 158 ? 7.540 14.675 -35.657 1.00 82.94 158 GLY A CA 1
ATOM 1269 C C . GLY A 1 158 ? 6.744 15.710 -34.865 1.00 82.94 158 GLY A C 1
ATOM 1270 O O . GLY A 1 158 ? 5.556 15.930 -35.111 1.00 82.94 158 GLY A O 1
ATOM 1271 N N . TRP A 1 159 ? 7.422 16.464 -33.994 1.00 79.38 159 TRP A N 1
ATOM 1272 C CA . TRP A 1 159 ? 6.810 17.558 -33.240 1.00 79.38 159 TRP A CA 1
ATOM 1273 C C . TRP A 1 159 ? 6.225 18.664 -34.125 1.00 79.38 159 TRP A C 1
ATOM 1275 O O . TRP A 1 159 ? 5.151 19.206 -33.843 1.00 79.38 159 TRP A O 1
ATOM 1285 N N . SER A 1 160 ? 6.922 18.999 -35.208 1.00 80.88 160 SER A N 1
ATOM 1286 C CA . SER A 1 160 ? 6.492 20.032 -36.152 1.00 80.88 160 SER A CA 1
ATOM 1287 C C . SER A 1 160 ? 5.299 19.567 -36.992 1.00 80.88 160 SER A C 1
ATOM 1289 O O . SER A 1 160 ? 4.389 20.357 -37.236 1.00 80.88 160 SER A O 1
ATOM 1291 N N . ALA A 1 161 ? 5.269 18.291 -37.394 1.00 78.56 161 ALA A N 1
ATOM 1292 C CA . ALA A 1 161 ? 4.134 17.673 -38.077 1.00 78.56 161 ALA A CA 1
ATOM 1293 C C . ALA A 1 161 ? 2.887 17.637 -37.181 1.00 78.56 161 ALA A C 1
ATOM 1295 O O . ALA A 1 161 ? 1.813 18.069 -37.595 1.00 78.56 161 ALA A O 1
ATOM 1296 N N . PHE A 1 162 ? 3.042 17.230 -35.919 1.00 75.88 162 PHE A N 1
ATOM 1297 C CA . PHE A 1 162 ? 1.944 17.209 -34.956 1.00 75.88 162 PHE A CA 1
ATOM 1298 C C . PHE A 1 162 ? 1.313 18.596 -34.743 1.00 75.88 162 PHE A C 1
ATOM 1300 O O . PHE A 1 162 ? 0.092 18.748 -34.801 1.00 75.88 162 PHE A O 1
ATOM 1307 N N . ARG A 1 163 ? 2.141 19.635 -34.560 1.00 75.88 163 ARG A N 1
ATOM 1308 C CA . ARG A 1 163 ? 1.667 21.019 -34.367 1.00 75.88 163 ARG A CA 1
ATOM 1309 C C . ARG A 1 163 ? 0.917 21.598 -35.565 1.00 75.88 163 ARG A C 1
ATOM 1311 O O . ARG A 1 163 ? 0.112 22.502 -35.370 1.00 75.88 163 ARG A O 1
ATOM 1318 N N . LYS A 1 164 ? 1.176 21.116 -36.784 1.00 74.75 164 LYS A N 1
ATOM 1319 C CA . LYS A 1 164 ? 0.439 21.556 -37.980 1.00 74.75 164 LYS A CA 1
ATOM 1320 C C . LYS A 1 164 ? -1.004 21.047 -37.991 1.00 74.75 164 LYS A C 1
ATOM 1322 O O . LYS A 1 164 ? -1.865 21.727 -38.535 1.00 74.75 164 LYS A O 1
ATOM 1327 N N . ASN A 1 165 ? -1.267 19.902 -37.359 1.00 66.94 165 ASN A N 1
ATOM 1328 C CA . ASN A 1 165 ? -2.561 19.217 -37.425 1.00 66.94 165 ASN A CA 1
ATOM 1329 C C . ASN A 1 165 ? -3.445 19.419 -36.180 1.00 66.94 165 ASN A C 1
ATOM 1331 O O . ASN A 1 165 ? -4.622 19.066 -36.220 1.00 66.94 165 ASN A O 1
ATOM 1335 N N . LYS A 1 166 ? -2.924 19.984 -35.078 1.00 65.50 166 LYS A N 1
ATOM 1336 C CA . LYS A 1 166 ? -3.702 20.265 -33.856 1.00 65.50 166 LYS A CA 1
ATOM 1337 C C . LYS A 1 166 ? -3.349 21.620 -33.227 1.00 65.50 166 LYS A C 1
ATOM 1339 O O . LYS A 1 166 ? -2.180 21.957 -33.045 1.00 65.50 166 LYS A O 1
ATOM 1344 N N . SER A 1 167 ? -4.369 22.370 -32.805 1.00 63.78 167 SER A N 1
ATOM 1345 C CA . SER A 1 167 ? -4.244 23.630 -32.056 1.00 63.78 167 SER A CA 1
ATOM 1346 C C . SER A 1 167 ? -3.865 23.358 -30.594 1.00 63.78 167 SER A C 1
ATOM 1348 O O . SER A 1 167 ? -4.728 23.237 -29.728 1.00 63.78 167 SER A O 1
ATOM 1350 N N . VAL A 1 168 ? -2.574 23.206 -30.296 1.00 64.88 168 VAL A N 1
ATOM 1351 C CA . VAL A 1 168 ? -2.140 22.745 -28.966 1.00 64.88 168 VAL A CA 1
ATOM 1352 C C . VAL A 1 168 ? -1.659 23.908 -28.098 1.00 64.88 168 VAL A C 1
ATOM 1354 O O . VAL A 1 168 ? -0.691 24.587 -28.435 1.00 64.88 168 VAL A O 1
ATOM 1357 N N . THR A 1 169 ? -2.305 24.110 -26.946 1.00 65.12 169 THR A N 1
ATOM 1358 C CA . THR A 1 169 ? -1.997 25.177 -25.968 1.00 65.12 169 THR A CA 1
ATOM 1359 C C . THR A 1 169 ? -1.184 24.688 -24.760 1.00 65.12 169 THR A C 1
ATOM 1361 O O . THR A 1 169 ? -0.859 25.465 -23.861 1.00 65.12 169 THR A O 1
ATOM 1364 N N . TYR A 1 170 ? -0.838 23.397 -24.714 1.00 68.06 170 TYR A N 1
ATOM 1365 C CA . TYR A 1 170 ? -0.182 22.768 -23.567 1.00 68.06 170 TYR A CA 1
ATOM 1366 C C . TYR A 1 170 ? 1.349 22.796 -23.645 1.00 68.06 170 TYR A C 1
ATOM 1368 O O . TYR A 1 170 ? 1.960 22.813 -24.713 1.00 68.06 170 TYR A O 1
ATOM 1376 N N . THR A 1 171 ? 1.998 22.758 -22.476 1.00 71.00 171 THR A N 1
ATOM 1377 C CA . THR A 1 171 ? 3.461 22.629 -22.394 1.00 71.00 171 THR A CA 1
ATOM 1378 C C . THR A 1 171 ? 3.915 21.236 -22.840 1.00 71.00 171 THR A C 1
ATOM 1380 O O . THR A 1 171 ? 3.222 20.252 -22.593 1.00 71.00 171 THR A O 1
ATOM 1383 N N . PHE A 1 172 ? 5.122 21.127 -23.407 1.00 68.94 172 PHE A N 1
ATOM 1384 C CA . PHE A 1 172 ? 5.717 19.848 -23.830 1.00 68.94 172 PHE A CA 1
ATOM 1385 C C . PHE A 1 172 ? 5.699 18.779 -22.726 1.00 68.94 172 PHE A C 1
ATOM 1387 O O . PHE A 1 172 ? 5.364 17.625 -22.969 1.00 68.94 172 PHE A O 1
ATOM 1394 N N . LYS A 1 173 ? 6.007 19.178 -21.484 1.00 71.31 173 LYS A N 1
ATOM 1395 C CA . LYS A 1 173 ? 5.950 18.282 -20.324 1.00 71.31 173 LYS A CA 1
ATOM 1396 C C . LYS A 1 173 ? 4.542 17.724 -20.127 1.00 71.31 173 LYS A C 1
ATOM 1398 O O . LYS A 1 173 ? 4.393 16.521 -19.964 1.00 71.31 173 LYS A O 1
ATOM 1403 N N . ARG A 1 174 ? 3.541 18.606 -20.125 1.00 71.94 174 ARG A N 1
ATOM 1404 C CA . ARG A 1 174 ? 2.143 18.239 -19.908 1.00 71.94 174 ARG A CA 1
ATOM 1405 C C . ARG A 1 174 ? 1.632 17.344 -21.032 1.00 71.94 174 ARG A C 1
ATOM 1407 O O . ARG A 1 174 ? 0.973 16.360 -20.757 1.00 71.94 174 ARG A O 1
ATOM 1414 N N . MET A 1 175 ? 2.017 17.626 -22.273 1.00 74.31 175 MET A N 1
ATOM 1415 C CA . MET A 1 175 ? 1.716 16.744 -23.395 1.00 74.31 175 MET A CA 1
ATOM 1416 C C . MET A 1 175 ? 2.269 15.335 -23.194 1.00 74.31 175 MET A C 1
ATOM 1418 O O . MET A 1 175 ? 1.500 14.386 -23.198 1.00 74.31 175 MET A O 1
ATOM 1422 N N . VAL A 1 176 ? 3.575 15.192 -22.964 1.00 76.31 176 VAL A N 1
ATOM 1423 C CA . VAL A 1 176 ? 4.199 13.869 -22.801 1.00 76.31 176 VAL A CA 1
ATOM 1424 C C . VAL A 1 176 ? 3.668 13.119 -21.580 1.00 76.31 176 VAL A C 1
ATOM 1426 O O . VAL A 1 176 ? 3.627 11.899 -21.615 1.00 76.31 176 VAL A O 1
ATOM 1429 N N . GLU A 1 177 ? 3.280 13.813 -20.507 1.00 75.56 177 GLU A N 1
ATOM 1430 C CA . GLU A 1 177 ? 2.797 13.179 -19.271 1.00 75.56 177 GLU A CA 1
ATOM 1431 C C . GLU A 1 177 ? 1.289 12.863 -19.279 1.00 75.56 177 GLU A C 1
ATOM 1433 O O . GLU A 1 177 ? 0.891 11.895 -18.638 1.00 75.56 177 GLU A O 1
ATOM 1438 N N . GLU A 1 178 ? 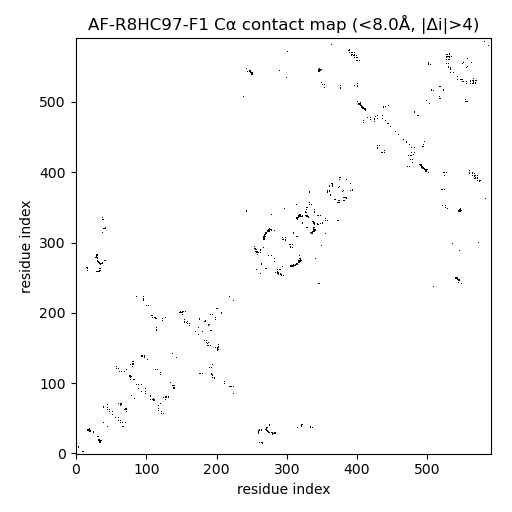0.457 13.647 -19.974 1.00 75.00 178 GLU A N 1
ATOM 1439 C CA . GLU A 1 178 ? -1.014 13.540 -19.903 1.00 75.00 178 GLU A CA 1
ATOM 1440 C C . GLU A 1 178 ? -1.678 13.130 -21.225 1.00 75.00 178 GLU A C 1
ATOM 1442 O O . GLU A 1 178 ? -2.727 12.501 -21.188 1.00 75.00 178 GLU A O 1
ATOM 1447 N N . TYR A 1 179 ? -1.090 13.461 -22.378 1.00 74.50 179 TYR A N 1
ATOM 1448 C CA . TYR A 1 179 ? -1.735 13.326 -23.696 1.00 74.50 179 TYR A CA 1
ATOM 1449 C C . TYR A 1 179 ? -0.918 12.466 -24.670 1.00 74.50 179 TYR A C 1
ATOM 1451 O O . TYR A 1 179 ? -1.110 12.570 -25.876 1.00 74.50 179 TYR A O 1
ATOM 1459 N N . PHE A 1 180 ? 0.031 11.663 -24.175 1.00 80.25 180 PHE A N 1
ATOM 1460 C CA . PHE A 1 180 ? 0.989 10.924 -25.009 1.00 80.25 180 PHE A CA 1
ATOM 1461 C C . PHE A 1 180 ? 0.313 10.116 -26.123 1.00 80.25 180 PHE A C 1
ATOM 1463 O O . PHE A 1 180 ? 0.665 10.272 -27.290 1.00 80.25 180 PHE A O 1
ATOM 1470 N N . ASP A 1 181 ? -0.704 9.328 -25.773 1.00 80.38 181 ASP A N 1
ATOM 1471 C CA . ASP A 1 181 ? -1.410 8.455 -26.716 1.00 80.38 181 ASP A CA 1
ATOM 1472 C C . ASP A 1 181 ? -2.152 9.238 -27.822 1.00 80.38 181 ASP A C 1
ATOM 1474 O O . ASP A 1 181 ? -2.444 8.681 -28.872 1.00 80.38 181 ASP A O 1
ATOM 1478 N N . GLU A 1 182 ? -2.419 10.539 -27.645 1.00 76.25 182 GLU A N 1
ATOM 1479 C CA . GLU A 1 182 ? -3.149 11.363 -28.623 1.00 76.25 182 GLU A CA 1
ATOM 1480 C C . GLU A 1 182 ? -2.279 11.946 -29.750 1.00 76.25 182 GLU A C 1
ATOM 1482 O O . GLU A 1 182 ? -2.810 12.596 -30.665 1.00 76.25 182 GLU A O 1
ATOM 1487 N N . PHE A 1 183 ? -0.952 11.820 -29.656 1.00 72.88 183 PHE A N 1
ATOM 1488 C CA . PHE A 1 183 ? -0.020 12.419 -30.622 1.00 72.88 183 PHE A CA 1
ATOM 1489 C C . PHE A 1 183 ? 1.108 11.503 -31.082 1.00 72.88 183 PHE A C 1
ATOM 1491 O O . PHE A 1 183 ? 2.000 11.942 -31.809 1.00 72.88 183 PHE A O 1
ATOM 1498 N N . VAL A 1 184 ? 1.090 10.248 -30.649 1.00 72.75 184 VAL A N 1
ATOM 1499 C CA . VAL A 1 184 ? 2.211 9.331 -30.837 1.00 72.75 184 VAL A CA 1
ATOM 1500 C C . VAL A 1 184 ? 2.294 8.711 -32.235 1.00 72.75 184 VAL A C 1
ATOM 1502 O O . VAL A 1 184 ? 3.301 8.098 -32.566 1.00 72.75 184 VAL A O 1
ATOM 1505 N N . ASP A 1 185 ? 1.291 8.938 -33.083 1.00 71.12 185 ASP A N 1
ATOM 1506 C CA . ASP A 1 185 ? 1.226 8.411 -34.454 1.00 71.12 185 ASP A CA 1
ATOM 1507 C C . ASP A 1 185 ? 2.190 9.097 -35.446 1.00 71.12 185 ASP A C 1
ATOM 1509 O O . ASP A 1 185 ? 2.215 8.749 -36.624 1.00 71.12 185 ASP A O 1
ATOM 1513 N N . ALA A 1 186 ? 2.968 10.091 -35.006 1.00 69.50 186 ALA A N 1
ATOM 1514 C CA . ALA A 1 186 ? 3.967 10.760 -35.837 1.00 69.50 186 ALA A CA 1
ATOM 1515 C C . ALA A 1 186 ? 5.372 10.170 -35.629 1.00 69.50 186 ALA A C 1
ATOM 1517 O O . ALA A 1 186 ? 5.809 9.993 -34.490 1.00 69.50 186 ALA A O 1
ATOM 1518 N N . ASP A 1 187 ? 6.106 9.957 -36.724 1.00 73.38 187 ASP A N 1
ATOM 1519 C CA . ASP A 1 187 ? 7.480 9.437 -36.702 1.00 73.38 187 ASP A CA 1
ATOM 1520 C C . ASP A 1 187 ? 8.401 10.240 -35.768 1.00 73.38 187 ASP A C 1
ATOM 1522 O O . ASP A 1 187 ? 8.400 11.478 -35.757 1.00 73.38 187 ASP A O 1
ATOM 1526 N N . GLY A 1 188 ? 9.207 9.529 -34.977 1.00 72.94 188 GLY A N 1
ATOM 1527 C CA . GLY A 1 188 ? 10.158 10.101 -34.027 1.00 72.94 188 GLY A CA 1
ATOM 1528 C C . GLY A 1 188 ? 9.544 10.479 -32.676 1.00 72.94 188 GLY A C 1
ATOM 1529 O O . GLY A 1 188 ? 10.287 10.755 -31.727 1.00 72.94 188 GLY A O 1
ATOM 1530 N N . MET A 1 189 ? 8.213 10.470 -32.534 1.00 80.62 189 MET A N 1
ATOM 1531 C CA . MET A 1 189 ? 7.549 10.724 -31.249 1.00 80.62 189 MET A CA 1
ATOM 1532 C C . MET A 1 189 ? 7.721 9.565 -30.266 1.00 80.62 189 MET A C 1
ATOM 1534 O O . MET A 1 189 ? 7.717 9.784 -29.051 1.00 80.62 189 MET A O 1
ATOM 1538 N N . GLU A 1 190 ? 7.954 8.346 -30.755 1.00 84.25 190 GLU A N 1
ATOM 1539 C CA . GLU A 1 190 ? 8.223 7.179 -29.921 1.00 84.25 190 GLU A CA 1
ATOM 1540 C C . GLU A 1 190 ? 9.493 7.355 -29.079 1.00 84.25 190 GLU A C 1
ATOM 1542 O O . GLU A 1 190 ? 9.547 6.896 -27.941 1.00 84.25 190 GLU A O 1
ATOM 1547 N N . LEU A 1 191 ? 10.487 8.111 -29.561 1.00 91.19 191 LEU A N 1
ATOM 1548 C CA . LEU A 1 191 ? 11.733 8.389 -28.835 1.00 91.19 191 LEU A CA 1
ATOM 1549 C C . LEU A 1 191 ? 11.514 9.219 -27.559 1.00 91.19 191 LEU A C 1
ATOM 1551 O O . LEU A 1 191 ? 12.321 9.166 -26.623 1.00 91.19 191 LEU A O 1
ATOM 1555 N N . LEU A 1 192 ? 10.398 9.949 -27.467 1.00 89.38 192 LEU A N 1
ATOM 1556 C CA . LEU A 1 192 ? 10.046 10.741 -26.287 1.00 89.38 192 LEU A CA 1
ATOM 1557 C C . LEU A 1 192 ? 9.808 9.864 -25.051 1.00 89.38 192 LEU A C 1
ATOM 1559 O O . LEU A 1 192 ? 10.055 10.295 -23.917 1.00 89.38 192 LEU A O 1
ATOM 1563 N N . ILE A 1 193 ? 9.399 8.609 -25.259 1.00 90.88 193 ILE A N 1
ATOM 1564 C CA . ILE A 1 193 ? 9.069 7.686 -24.172 1.00 90.88 193 ILE A CA 1
ATOM 1565 C C . ILE A 1 193 ? 10.285 7.292 -23.323 1.00 90.88 193 ILE A C 1
ATOM 1567 O O . ILE A 1 193 ? 10.157 6.929 -22.150 1.00 90.88 193 ILE A O 1
ATOM 1571 N N . LEU A 1 194 ? 11.483 7.439 -23.890 1.00 93.56 194 LEU A N 1
ATOM 1572 C CA . LEU A 1 194 ? 12.764 7.115 -23.265 1.00 93.56 194 LEU A CA 1
ATOM 1573 C C . LEU A 1 194 ? 13.145 8.098 -22.152 1.00 93.56 194 LEU A C 1
ATOM 1575 O O . LEU A 1 194 ? 13.996 7.798 -21.311 1.00 93.56 194 LEU A O 1
ATOM 1579 N N . GLY A 1 195 ? 12.483 9.256 -22.101 1.00 91.75 195 GLY A N 1
ATOM 1580 C CA . GLY A 1 195 ? 12.508 10.164 -20.966 1.00 91.75 195 GLY A CA 1
ATOM 1581 C C . GLY A 1 195 ? 13.328 11.438 -21.160 1.00 91.75 195 GLY A C 1
ATOM 1582 O O . GLY A 1 195 ? 14.161 11.584 -22.051 1.00 91.75 195 GLY A O 1
ATOM 1583 N N . LYS A 1 196 ? 13.115 12.391 -20.246 1.00 91.00 196 LYS A N 1
ATOM 1584 C CA . LYS A 1 196 ? 13.613 13.780 -20.340 1.00 91.00 196 LYS A CA 1
ATOM 1585 C C . LYS A 1 196 ? 15.126 13.897 -20.525 1.00 91.00 196 LYS A C 1
ATOM 1587 O O . LYS A 1 196 ? 15.598 14.810 -21.193 1.00 91.00 196 LYS A O 1
ATOM 1592 N N . LYS A 1 197 ? 15.896 12.994 -19.911 1.00 93.56 197 LYS A N 1
ATOM 1593 C CA . LYS A 1 197 ? 17.362 12.994 -20.000 1.00 93.56 197 LYS A CA 1
ATOM 1594 C C . LYS A 1 197 ? 17.859 12.570 -21.379 1.00 93.56 197 LYS A C 1
ATOM 1596 O O . LYS A 1 197 ? 18.874 13.110 -21.811 1.00 93.56 197 LYS A O 1
ATOM 1601 N N . PHE A 1 198 ? 17.171 11.623 -22.016 1.00 95.19 198 PHE A N 1
ATOM 1602 C CA . PHE A 1 198 ? 17.446 1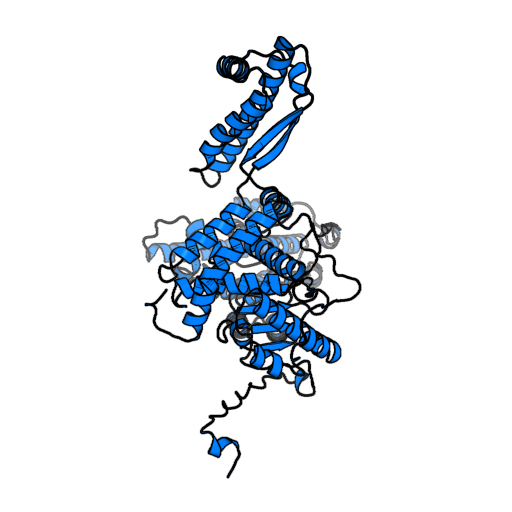1.181 -23.378 1.00 95.19 198 PHE A CA 1
ATOM 1603 C C . PHE A 1 198 ? 17.058 12.276 -24.372 1.00 95.19 198 PHE A C 1
ATOM 1605 O O . PHE A 1 198 ? 17.915 12.747 -25.108 1.00 95.19 198 PHE A O 1
ATOM 1612 N N . ILE A 1 199 ? 15.829 12.798 -24.267 1.00 92.06 199 ILE A N 1
ATOM 1613 C CA . ILE A 1 199 ? 15.346 13.914 -25.097 1.00 92.06 199 ILE A CA 1
ATOM 1614 C C . ILE A 1 199 ? 16.331 15.086 -25.037 1.00 92.06 199 ILE A C 1
ATOM 1616 O O . ILE A 1 199 ? 16.798 15.570 -26.060 1.00 92.06 199 ILE A O 1
ATOM 1620 N N . SER A 1 200 ? 16.716 15.501 -23.826 1.00 93.00 200 SER A N 1
ATOM 1621 C CA . SER A 1 200 ? 17.671 16.592 -23.636 1.00 93.00 200 SER A CA 1
ATOM 1622 C C . SER A 1 200 ? 19.066 16.289 -24.184 1.00 93.00 200 SER A C 1
ATOM 1624 O O . SER A 1 200 ? 19.811 17.236 -24.409 1.00 93.00 200 SER A O 1
ATOM 1626 N N . LEU A 1 201 ? 19.484 15.028 -24.316 1.00 94.88 201 LEU A N 1
ATOM 1627 C CA . LEU A 1 201 ? 20.762 14.698 -24.948 1.00 94.88 201 LEU A CA 1
ATOM 1628 C C . LEU A 1 201 ? 20.686 14.925 -26.458 1.00 94.88 201 LEU A C 1
ATOM 1630 O O . LEU A 1 201 ? 21.601 15.519 -27.005 1.00 94.88 201 LEU A O 1
ATOM 1634 N N . CYS A 1 202 ? 19.594 14.520 -27.097 1.00 94.12 202 CYS A N 1
ATOM 1635 C CA . CYS A 1 202 ? 19.437 14.598 -28.548 1.00 94.12 202 CYS A CA 1
ATOM 1636 C C . CYS A 1 202 ? 19.062 15.997 -29.061 1.00 94.12 202 CYS A C 1
ATOM 1638 O O . CYS A 1 202 ? 19.409 16.346 -30.181 1.00 94.12 202 CYS A O 1
ATOM 1640 N N . THR A 1 203 ? 18.371 16.820 -28.263 1.00 90.12 203 THR A N 1
ATOM 1641 C CA . THR A 1 203 ? 17.823 18.112 -28.735 1.00 90.12 203 THR A CA 1
ATOM 1642 C C . THR A 1 203 ? 18.559 19.350 -28.219 1.00 90.12 203 THR A C 1
ATOM 1644 O O . THR A 1 203 ? 18.222 20.469 -28.597 1.00 90.12 203 THR A O 1
ATOM 1647 N N . ASN A 1 204 ? 19.560 19.193 -27.346 1.00 91.69 204 ASN A N 1
ATOM 1648 C CA . ASN A 1 204 ? 20.276 20.322 -26.750 1.00 91.69 204 ASN A CA 1
ATOM 1649 C C . ASN A 1 204 ? 21.789 20.190 -26.939 1.00 91.69 204 ASN A C 1
ATOM 1651 O O . ASN A 1 204 ? 22.448 19.397 -26.260 1.00 91.69 204 ASN A O 1
ATOM 1655 N N . SER A 1 205 ? 22.353 21.056 -27.782 1.00 88.88 205 SER A N 1
ATOM 1656 C CA . SER A 1 205 ? 23.789 21.118 -28.076 1.00 88.88 205 SER A CA 1
ATOM 1657 C C . SER A 1 205 ? 24.665 21.250 -26.824 1.00 88.88 205 SER A C 1
ATOM 1659 O O . SER A 1 205 ? 25.723 20.628 -26.743 1.00 88.88 205 SER A O 1
ATOM 1661 N N . LYS A 1 206 ? 24.208 21.953 -25.775 1.00 92.50 206 LYS A N 1
ATOM 1662 C CA . LYS A 1 206 ? 24.942 22.042 -24.496 1.00 92.50 206 LYS A CA 1
ATOM 1663 C C . LYS A 1 206 ? 25.039 20.687 -23.786 1.00 92.50 206 LYS A C 1
ATOM 1665 O O . LYS A 1 206 ? 26.051 20.399 -23.150 1.00 92.50 206 LYS A O 1
ATOM 1670 N N . SER A 1 207 ? 24.004 19.850 -23.883 1.00 92.38 207 SER A N 1
ATOM 1671 C CA . SER A 1 207 ? 23.983 18.503 -23.292 1.00 92.38 207 SER A CA 1
ATOM 1672 C C . SER A 1 207 ? 24.904 17.543 -24.050 1.00 92.38 207 SER A C 1
ATOM 1674 O O . SER A 1 207 ? 25.623 16.759 -23.420 1.00 92.38 207 SER A O 1
ATOM 1676 N N . ILE A 1 208 ? 24.937 17.656 -25.383 1.00 90.94 208 ILE A N 1
ATOM 1677 C CA . ILE A 1 208 ? 25.872 16.927 -26.254 1.00 90.94 208 ILE A CA 1
ATOM 1678 C C . ILE A 1 208 ? 27.312 17.304 -25.890 1.00 90.94 208 ILE A C 1
ATOM 1680 O O . ILE A 1 208 ? 28.092 16.435 -25.500 1.00 90.94 208 ILE A O 1
ATOM 1684 N N . ASN A 1 209 ? 27.631 18.602 -25.875 1.00 91.19 209 ASN A N 1
ATOM 1685 C CA . ASN A 1 209 ? 28.963 19.105 -25.524 1.00 91.19 209 ASN A CA 1
ATOM 1686 C C . ASN A 1 209 ? 29.384 18.675 -24.112 1.00 91.19 209 ASN A C 1
ATOM 1688 O O . ASN A 1 209 ? 30.492 18.183 -23.909 1.00 91.19 209 ASN A O 1
ATOM 1692 N N . SER A 1 210 ? 28.482 18.770 -23.129 1.00 92.69 210 SER A N 1
ATOM 1693 C CA . SER A 1 210 ? 28.742 18.285 -21.766 1.00 92.69 210 SER A CA 1
ATOM 1694 C C . SER A 1 210 ? 29.055 16.785 -21.725 1.00 92.69 210 SER A C 1
ATOM 1696 O O . SER A 1 210 ? 29.881 16.346 -20.925 1.00 92.69 210 SER A O 1
ATOM 1698 N N . THR A 1 211 ? 28.421 15.986 -22.585 1.00 91.81 211 THR A N 1
ATOM 1699 C CA . THR A 1 211 ? 28.679 14.544 -22.690 1.00 91.81 211 THR A CA 1
ATOM 1700 C C . THR A 1 211 ? 30.045 14.274 -23.325 1.00 91.81 211 THR A C 1
ATOM 1702 O O . THR A 1 211 ? 30.793 13.456 -22.791 1.00 91.81 211 THR A O 1
ATOM 1705 N N . TYR A 1 212 ? 30.433 15.033 -24.354 1.00 88.38 212 TYR A N 1
ATOM 1706 C CA . TYR A 1 212 ? 31.784 14.994 -24.930 1.00 88.38 212 TYR A CA 1
ATOM 1707 C C . TYR A 1 212 ? 32.878 15.376 -23.933 1.00 88.38 212 TYR A C 1
ATOM 1709 O O . TYR A 1 212 ? 33.901 14.695 -23.850 1.00 88.38 212 TYR A O 1
ATOM 1717 N N . HIS A 1 213 ? 32.657 16.415 -23.125 1.00 89.56 213 HIS A N 1
ATOM 1718 C CA . HIS A 1 213 ? 33.605 16.818 -22.084 1.00 89.56 213 HIS A CA 1
ATOM 1719 C C . HIS A 1 213 ? 33.840 15.717 -21.040 1.00 89.56 213 HIS A C 1
ATOM 1721 O O . HIS A 1 213 ? 34.936 15.593 -20.505 1.00 89.56 213 HIS A O 1
ATOM 1727 N N . ARG A 1 214 ? 32.853 14.851 -20.770 1.00 88.81 214 ARG A N 1
ATOM 1728 C CA . ARG A 1 214 ? 33.042 13.711 -19.851 1.00 88.81 214 ARG A CA 1
ATOM 1729 C C . ARG A 1 214 ? 33.998 12.651 -20.391 1.00 88.81 214 ARG A C 1
ATOM 1731 O O . ARG A 1 214 ? 34.475 11.839 -19.606 1.00 88.81 214 ARG A O 1
ATOM 1738 N N . VAL A 1 215 ? 34.258 12.649 -21.695 1.00 90.94 215 VAL A N 1
ATOM 1739 C CA . VAL A 1 215 ? 35.143 11.699 -22.381 1.00 90.94 215 VAL A CA 1
ATOM 1740 C C . VAL A 1 215 ? 36.314 12.403 -23.078 1.00 90.94 215 VAL A C 1
ATOM 1742 O O . VAL A 1 215 ? 36.885 11.863 -24.023 1.00 90.94 215 VAL A O 1
ATOM 1745 N N . SER A 1 216 ? 36.643 13.635 -22.670 1.00 86.69 216 SER A N 1
ATOM 1746 C CA . SER A 1 216 ? 37.735 14.416 -23.269 1.00 86.69 216 SER A CA 1
ATOM 1747 C C . SER A 1 216 ? 39.119 14.028 -22.746 1.00 86.69 216 SER A C 1
ATOM 1749 O O . SER A 1 216 ? 40.117 14.326 -23.392 1.00 86.69 216 SER A O 1
ATOM 1751 N N . HIS A 1 217 ? 39.192 13.374 -21.586 1.00 88.19 217 HIS A N 1
ATOM 1752 C CA . HIS A 1 217 ? 40.431 12.810 -21.056 1.00 88.19 217 HIS A CA 1
ATOM 1753 C C . HIS A 1 217 ? 40.735 11.455 -21.710 1.00 88.19 217 HIS A C 1
ATOM 1755 O O . HIS A 1 217 ? 39.838 10.784 -22.228 1.00 88.19 217 HIS A O 1
ATOM 1761 N N . LYS A 1 218 ? 42.005 11.032 -21.668 1.00 87.25 218 LYS A N 1
ATOM 1762 C CA . LYS A 1 218 ? 42.425 9.718 -22.168 1.00 87.25 218 LYS A CA 1
ATOM 1763 C C . LYS A 1 218 ? 41.789 8.621 -21.306 1.00 87.25 218 LYS A C 1
ATOM 1765 O O . LYS A 1 218 ? 42.143 8.475 -20.143 1.00 87.25 218 LYS A O 1
ATOM 1770 N N . LEU A 1 219 ? 40.842 7.886 -21.884 1.00 89.19 219 LEU A N 1
ATOM 1771 C CA . LEU A 1 219 ? 40.147 6.758 -21.260 1.00 89.19 219 LEU A CA 1
ATOM 1772 C C . LEU A 1 219 ? 40.824 5.442 -21.642 1.00 89.19 219 LEU A C 1
ATOM 1774 O O . LEU A 1 219 ? 41.099 5.209 -22.821 1.00 89.19 219 LEU A O 1
ATOM 1778 N N . THR A 1 220 ? 41.039 4.565 -20.664 1.00 92.00 220 THR A N 1
ATOM 1779 C CA . THR A 1 220 ? 41.539 3.203 -20.883 1.00 92.00 220 THR A CA 1
ATOM 1780 C C . THR A 1 220 ? 40.467 2.161 -20.569 1.00 92.00 220 THR A C 1
ATOM 1782 O O . THR A 1 220 ? 39.492 2.433 -19.869 1.00 92.00 220 THR A O 1
ATOM 1785 N N . TRP A 1 221 ? 40.645 0.933 -21.062 1.00 92.62 221 TRP A N 1
ATOM 1786 C CA . TRP A 1 221 ? 39.746 -0.174 -20.723 1.00 92.62 221 TRP A CA 1
ATOM 1787 C C . TRP A 1 221 ? 39.743 -0.511 -19.229 1.00 92.62 221 TRP A C 1
ATOM 1789 O O . TRP A 1 221 ? 38.700 -0.887 -18.699 1.00 92.62 221 TRP A O 1
ATOM 1799 N N . ASN A 1 222 ? 40.862 -0.308 -18.529 1.00 88.94 222 ASN A N 1
ATOM 1800 C CA . ASN A 1 222 ? 40.925 -0.513 -17.081 1.00 88.94 222 ASN A CA 1
ATOM 1801 C C . ASN A 1 222 ? 40.008 0.464 -16.329 1.00 88.94 222 ASN A C 1
ATOM 1803 O O . ASN A 1 222 ? 39.333 0.060 -15.382 1.00 88.94 222 ASN A O 1
ATOM 1807 N N . ASP A 1 223 ? 39.901 1.715 -16.787 1.00 86.69 223 ASP A N 1
ATOM 1808 C CA . ASP A 1 223 ? 39.004 2.713 -16.184 1.00 86.69 223 ASP A CA 1
ATOM 1809 C C . ASP A 1 223 ? 37.520 2.349 -16.351 1.00 86.69 223 ASP A C 1
ATOM 1811 O O . ASP A 1 223 ? 36.680 2.720 -15.530 1.00 86.69 223 ASP A O 1
ATOM 1815 N N . LEU A 1 224 ? 37.181 1.641 -17.434 1.00 88.94 224 LEU A N 1
ATOM 1816 C CA . LEU A 1 224 ? 35.802 1.284 -17.774 1.00 88.94 224 LEU A CA 1
ATOM 1817 C C . LEU A 1 224 ? 35.354 -0.042 -17.152 1.00 88.94 224 LEU A C 1
ATOM 1819 O O . LEU A 1 224 ? 34.185 -0.174 -16.788 1.00 88.94 224 LEU A O 1
ATOM 1823 N N . LEU A 1 225 ? 36.271 -1.000 -17.015 1.00 88.31 225 LEU A N 1
ATOM 1824 C CA . LEU A 1 225 ? 35.986 -2.348 -16.512 1.00 88.31 225 LEU A CA 1
ATOM 1825 C C . LEU A 1 225 ? 36.096 -2.456 -14.981 1.00 88.31 225 LEU A C 1
ATOM 1827 O O . LEU A 1 225 ? 35.570 -3.394 -14.380 1.00 88.31 225 LEU A O 1
ATOM 1831 N N . THR A 1 226 ? 36.720 -1.485 -14.307 1.00 81.19 226 THR A N 1
ATOM 1832 C CA . THR A 1 226 ? 36.793 -1.466 -12.838 1.00 81.19 226 THR A CA 1
ATOM 1833 C C . THR A 1 226 ? 35.454 -1.046 -12.213 1.00 81.19 226 THR A C 1
ATOM 1835 O O . THR A 1 226 ? 35.076 0.126 -12.158 1.00 81.19 226 THR A O 1
ATOM 1838 N N . LYS A 1 227 ? 34.696 -2.020 -11.690 1.00 63.50 227 LYS A N 1
ATOM 1839 C CA . LYS A 1 227 ? 33.456 -1.750 -10.940 1.00 63.50 227 LYS A CA 1
ATOM 1840 C C . LYS A 1 227 ? 33.765 -1.037 -9.617 1.00 63.50 227 LYS A C 1
ATOM 1842 O O . LYS A 1 227 ? 34.264 -1.649 -8.678 1.00 63.50 227 LYS A O 1
ATOM 1847 N N . LYS A 1 228 ? 33.366 0.235 -9.482 1.00 56.91 228 LYS A N 1
ATOM 1848 C CA . LYS A 1 228 ? 33.269 0.890 -8.164 1.00 56.91 228 LYS A CA 1
ATOM 1849 C C . LYS A 1 228 ? 32.186 0.201 -7.329 1.00 56.91 228 LYS A C 1
ATOM 1851 O O . LYS A 1 228 ? 30.994 0.338 -7.615 1.00 56.91 228 LYS A O 1
ATOM 1856 N N . VAL A 1 229 ? 32.594 -0.515 -6.283 1.00 46.28 229 VAL A N 1
ATOM 1857 C CA . VAL A 1 229 ? 31.680 -1.126 -5.312 1.00 46.28 229 VAL A CA 1
ATOM 1858 C C . VAL A 1 229 ? 30.991 -0.011 -4.528 1.00 46.28 229 VAL A C 1
ATOM 1860 O O . VAL A 1 229 ? 31.569 0.606 -3.641 1.00 46.28 229 VAL A O 1
ATOM 1863 N N . THR A 1 230 ? 29.738 0.274 -4.872 1.00 51.34 230 THR A N 1
ATOM 1864 C CA . THR A 1 230 ? 28.860 1.114 -4.053 1.00 51.34 230 THR A CA 1
ATOM 1865 C C . THR A 1 230 ? 27.941 0.198 -3.260 1.00 51.34 230 THR A C 1
ATOM 1867 O O . THR A 1 230 ? 26.913 -0.271 -3.745 1.00 51.34 230 THR A O 1
ATOM 1870 N N . THR A 1 231 ? 28.325 -0.092 -2.020 1.00 41.16 231 THR A N 1
ATOM 1871 C CA . THR A 1 231 ? 27.510 -0.849 -1.068 1.00 41.16 231 THR A CA 1
ATOM 1872 C C . THR A 1 231 ? 26.349 0.017 -0.587 1.00 41.16 231 THR A C 1
ATOM 1874 O O . THR A 1 231 ? 26.430 0.748 0.398 1.00 41.16 231 THR A O 1
ATOM 1877 N N . ARG A 1 232 ? 25.216 -0.057 -1.289 1.00 49.62 232 ARG A N 1
ATOM 1878 C CA . ARG A 1 232 ? 23.963 0.529 -0.804 1.00 49.62 232 ARG A CA 1
ATOM 1879 C C . ARG A 1 232 ? 23.365 -0.416 0.244 1.00 49.62 232 ARG A C 1
ATOM 1881 O O . ARG A 1 232 ? 22.751 -1.417 -0.117 1.00 49.62 232 ARG A O 1
ATOM 1888 N N . LYS A 1 233 ? 23.563 -0.124 1.538 1.00 48.72 233 LYS A N 1
ATOM 1889 C CA . LYS A 1 233 ? 22.923 -0.874 2.637 1.00 48.72 233 LYS A CA 1
ATOM 1890 C C . LYS A 1 233 ? 21.399 -0.850 2.453 1.00 48.72 233 LYS A C 1
ATOM 1892 O O . LYS A 1 233 ? 20.806 0.226 2.363 1.00 48.72 233 LYS A O 1
ATOM 1897 N N . LYS A 1 234 ? 20.762 -2.025 2.390 1.00 52.56 234 LYS A N 1
ATOM 1898 C CA . LYS A 1 234 ? 19.298 -2.144 2.481 1.00 52.56 234 LYS A CA 1
ATOM 1899 C C . LYS A 1 234 ? 18.889 -1.774 3.909 1.00 52.56 234 LYS A C 1
ATOM 1901 O O . LYS A 1 234 ? 19.402 -2.358 4.857 1.00 52.56 234 LYS A O 1
ATOM 1906 N N . SER A 1 235 ? 18.007 -0.791 4.069 1.00 57.75 235 SER A N 1
ATOM 1907 C CA . SER A 1 235 ? 17.446 -0.445 5.377 1.00 57.75 235 SER A CA 1
ATOM 1908 C C . SER A 1 235 ? 16.487 -1.544 5.834 1.00 57.75 235 SER A C 1
ATOM 1910 O O . SER A 1 235 ? 15.618 -1.944 5.056 1.00 57.75 235 SER A O 1
ATOM 1912 N N . ALA A 1 236 ? 16.626 -2.005 7.077 1.00 62.34 236 ALA A N 1
ATOM 1913 C CA . ALA A 1 236 ? 15.680 -2.928 7.697 1.00 62.34 236 ALA A CA 1
ATOM 1914 C C . ALA A 1 236 ? 14.256 -2.339 7.717 1.00 62.34 236 ALA A C 1
ATOM 1916 O O . ALA A 1 236 ? 14.077 -1.115 7.722 1.00 62.34 236 ALA A O 1
ATOM 1917 N N . ALA A 1 237 ? 13.245 -3.212 7.702 1.00 66.88 237 ALA A N 1
ATOM 1918 C CA . ALA A 1 237 ? 11.853 -2.795 7.826 1.00 66.88 237 ALA A CA 1
ATOM 1919 C C . ALA A 1 237 ? 11.641 -2.063 9.161 1.00 66.88 237 ALA A C 1
ATOM 1921 O O . ALA A 1 237 ? 12.200 -2.449 10.183 1.00 66.88 237 ALA A O 1
ATOM 1922 N N . ALA A 1 238 ? 10.849 -0.988 9.148 1.00 76.75 238 ALA A N 1
ATOM 1923 C CA . ALA A 1 238 ? 10.592 -0.194 10.351 1.00 76.75 238 ALA A CA 1
ATOM 1924 C C . ALA A 1 238 ? 9.743 -0.942 11.397 1.00 76.75 238 ALA A C 1
ATOM 1926 O O . ALA A 1 238 ? 9.784 -0.587 12.569 1.00 76.75 238 ALA A O 1
ATOM 1927 N N . TRP A 1 239 ? 8.982 -1.945 10.957 1.00 86.56 239 TRP A N 1
ATOM 1928 C CA . TRP A 1 239 ? 8.170 -2.832 11.779 1.00 86.56 239 TRP A CA 1
ATOM 1929 C C . TRP A 1 239 ? 7.960 -4.157 11.035 1.00 86.56 239 TRP A C 1
ATOM 1931 O O . TRP A 1 239 ? 7.906 -4.167 9.799 1.00 86.56 239 TRP A O 1
ATOM 1941 N N . SER A 1 240 ? 7.832 -5.244 11.788 1.00 82.81 240 SER A N 1
ATOM 1942 C CA . SER A 1 240 ? 7.444 -6.574 11.315 1.00 82.81 240 SER A CA 1
ATOM 1943 C C . SER A 1 240 ? 6.485 -7.195 12.325 1.00 82.81 240 SER A C 1
ATOM 1945 O O . SER A 1 240 ? 6.741 -7.089 13.526 1.00 82.81 240 SER A O 1
ATOM 1947 N N . ARG A 1 241 ? 5.430 -7.854 11.835 1.00 85.75 241 ARG A N 1
ATOM 1948 C CA . ARG A 1 241 ? 4.457 -8.563 12.674 1.00 85.75 241 ARG A CA 1
ATOM 1949 C C . ARG A 1 241 ? 5.156 -9.649 13.483 1.00 85.75 241 ARG A C 1
ATOM 1951 O O . ARG A 1 241 ? 5.955 -10.406 12.928 1.00 85.75 241 ARG A O 1
ATOM 1958 N N . LYS A 1 242 ? 4.856 -9.718 14.775 1.00 86.81 242 LYS A N 1
ATOM 1959 C CA . LYS A 1 242 ? 5.285 -10.815 15.640 1.00 86.81 242 LYS A CA 1
ATOM 1960 C C . LYS A 1 242 ? 4.233 -11.915 15.590 1.00 86.81 242 LYS A C 1
ATOM 1962 O O . LYS A 1 242 ? 3.099 -11.706 16.006 1.00 86.81 242 LYS A O 1
ATOM 1967 N N . LEU A 1 243 ? 4.612 -13.066 15.050 1.00 85.31 243 LEU A N 1
ATOM 1968 C CA . LEU A 1 243 ? 3.769 -14.256 15.064 1.00 85.31 243 LEU A CA 1
ATOM 1969 C C . LEU A 1 243 ? 4.003 -15.031 16.369 1.00 85.31 243 LEU A C 1
ATOM 1971 O O . LEU A 1 243 ? 5.126 -15.008 16.880 1.00 85.31 243 LEU A O 1
ATOM 1975 N N . PRO A 1 244 ? 2.974 -15.694 16.921 1.00 83.56 244 PRO A N 1
ATOM 1976 C CA . PRO A 1 244 ? 3.162 -16.604 18.043 1.00 83.56 244 PRO A CA 1
ATOM 1977 C C . PRO A 1 244 ? 3.959 -17.841 17.601 1.00 83.56 244 PRO A C 1
ATOM 1979 O O . PRO A 1 244 ? 3.858 -18.266 16.451 1.00 83.56 244 PRO A O 1
ATOM 1982 N N . ASP A 1 245 ? 4.706 -18.450 18.528 1.00 83.44 245 ASP A N 1
ATOM 1983 C CA . ASP A 1 245 ? 5.498 -19.665 18.256 1.00 83.44 245 ASP A CA 1
ATOM 1984 C C . ASP A 1 245 ? 4.624 -20.849 17.810 1.00 83.44 245 ASP A C 1
ATOM 1986 O O . ASP A 1 245 ? 5.075 -21.761 17.121 1.00 83.44 245 ASP A O 1
ATOM 1990 N N . THR A 1 246 ? 3.354 -20.852 18.213 1.00 86.88 246 THR A N 1
ATOM 1991 C CA . THR A 1 246 ? 2.347 -21.829 17.794 1.00 86.88 246 THR A CA 1
ATOM 1992 C C . THR A 1 246 ? 1.026 -21.111 17.578 1.00 86.88 246 THR A C 1
ATOM 1994 O O . THR A 1 246 ? 0.605 -20.325 18.429 1.00 86.88 246 THR A O 1
ATOM 1997 N N . LEU A 1 247 ? 0.374 -21.385 16.447 1.00 89.81 247 LEU A N 1
ATOM 1998 C CA . LEU A 1 247 ? -0.932 -20.811 16.136 1.00 89.81 247 LEU A CA 1
ATOM 1999 C C . LEU A 1 247 ? -1.984 -21.359 17.087 1.00 89.81 247 LEU A C 1
ATOM 2001 O O . LEU A 1 247 ? -2.096 -22.570 17.273 1.00 89.81 247 LEU A O 1
ATOM 2005 N N . GLN A 1 248 ? -2.765 -20.459 17.670 1.00 91.69 248 GLN A N 1
ATOM 2006 C CA . GLN A 1 248 ? -3.866 -20.813 18.543 1.00 91.69 248 GLN A CA 1
ATOM 2007 C C . GLN A 1 248 ? -5.187 -20.319 17.974 1.00 91.69 248 GLN A C 1
ATOM 2009 O O . GLN A 1 248 ? -5.317 -19.194 17.478 1.00 91.69 248 GLN A O 1
ATOM 2014 N N . ARG A 1 249 ? -6.196 -21.169 18.143 1.00 94.19 249 ARG A N 1
ATOM 2015 C CA . ARG A 1 249 ? -7.593 -20.806 17.998 1.00 94.19 249 ARG A CA 1
ATOM 2016 C C . ARG A 1 249 ? -8.361 -21.230 19.244 1.00 94.19 249 ARG A C 1
ATOM 2018 O O . ARG A 1 249 ? -8.238 -22.365 19.694 1.00 94.19 249 ARG A O 1
ATOM 2025 N N . LYS A 1 250 ? -9.160 -20.316 19.787 1.00 96.31 250 LYS A N 1
ATOM 2026 C CA . LYS A 1 250 ? -10.129 -20.565 20.858 1.00 96.31 250 LYS A CA 1
ATOM 2027 C C . LYS A 1 250 ? -11.462 -19.971 20.424 1.00 96.31 250 LYS A C 1
ATOM 2029 O O . LYS A 1 250 ? -11.535 -18.786 20.121 1.00 96.31 250 LYS A O 1
ATOM 2034 N N . GLY A 1 251 ? -12.505 -20.785 20.398 1.00 93.31 251 GLY A N 1
ATOM 2035 C CA . GLY A 1 251 ? -13.846 -20.370 20.008 1.00 93.31 251 GLY A CA 1
ATOM 2036 C C . GLY A 1 251 ? -14.734 -21.579 19.733 1.00 93.31 251 GLY A C 1
ATOM 2037 O O . GLY A 1 251 ? -14.290 -22.715 19.920 1.00 93.31 251 GLY A O 1
ATOM 2038 N N . PRO A 1 252 ? -15.976 -21.360 19.280 1.00 93.12 252 PRO A N 1
ATOM 2039 C CA . PRO A 1 252 ? -16.893 -22.442 18.958 1.00 93.12 252 PRO A CA 1
ATOM 2040 C C . PRO A 1 252 ? -16.318 -23.382 17.893 1.00 93.12 252 PRO A C 1
ATOM 2042 O O . PRO A 1 252 ? -15.539 -22.964 17.021 1.00 93.12 252 PRO A O 1
ATOM 2045 N N . GLY A 1 253 ? -16.738 -24.648 17.956 1.00 92.31 253 GLY A N 1
ATOM 2046 C CA . GLY A 1 253 ? -16.486 -25.618 16.894 1.00 92.31 253 GLY A CA 1
ATOM 2047 C C . GLY A 1 253 ? -17.076 -25.132 15.571 1.00 92.31 253 GLY A C 1
ATOM 2048 O O . GLY A 1 253 ? -18.137 -24.508 15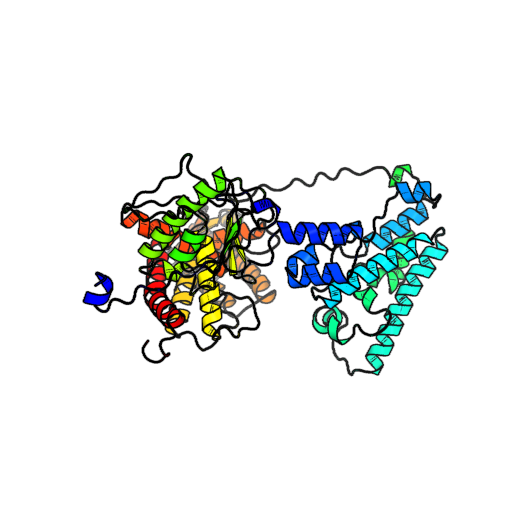.551 1.00 92.31 253 GLY A O 1
ATOM 2049 N N . VAL A 1 254 ? -16.359 -25.381 14.479 1.00 92.75 254 VAL A N 1
ATOM 2050 C CA . VAL A 1 254 ? -16.761 -25.006 13.119 1.00 92.75 254 VAL A CA 1
ATOM 2051 C C . VAL A 1 254 ? -16.575 -26.199 12.195 1.00 92.75 254 VAL A C 1
ATOM 2053 O O . VAL A 1 254 ? -15.725 -27.054 12.448 1.00 92.75 254 VAL A O 1
ATOM 2056 N N . GLU A 1 255 ? -17.369 -26.251 11.133 1.00 90.75 255 GLU A N 1
ATOM 2057 C CA . GLU A 1 255 ? -17.132 -27.189 10.044 1.00 90.75 255 GLU A CA 1
ATOM 2058 C C . GLU A 1 255 ? -15.870 -26.758 9.290 1.00 90.75 255 GLU A C 1
ATOM 2060 O O . GLU A 1 255 ? -15.688 -25.581 8.973 1.00 90.75 255 GLU A O 1
ATOM 2065 N N . LEU A 1 256 ? -14.952 -27.697 9.073 1.00 92.62 256 LEU A N 1
ATOM 2066 C CA . LEU A 1 256 ? -13.686 -27.408 8.413 1.00 92.62 256 LEU A CA 1
ATOM 2067 C C . LEU A 1 256 ? -13.745 -27.846 6.961 1.00 92.62 256 LEU A C 1
ATOM 2069 O O . LEU A 1 256 ? -14.036 -29.005 6.664 1.00 92.62 256 LEU A O 1
ATOM 2073 N N . ALA A 1 257 ? -13.355 -26.937 6.075 1.00 94.31 257 ALA A N 1
ATOM 2074 C CA . ALA A 1 257 ? -12.989 -27.290 4.721 1.00 94.31 257 ALA A CA 1
ATOM 2075 C C . ALA A 1 257 ? -11.870 -28.345 4.726 1.00 94.31 257 ALA A C 1
ATOM 2077 O O . ALA A 1 257 ? -10.880 -28.235 5.456 1.00 94.31 257 ALA A O 1
ATOM 2078 N N . THR A 1 258 ? -12.012 -29.361 3.879 1.00 92.81 258 THR A N 1
ATOM 2079 C CA . THR A 1 258 ? -11.014 -30.429 3.711 1.00 92.81 258 THR A CA 1
ATOM 2080 C C . THR A 1 258 ? -10.266 -30.322 2.388 1.00 92.81 258 THR A C 1
ATOM 2082 O O . THR A 1 258 ? -9.133 -30.793 2.276 1.00 92.81 258 THR A O 1
ATOM 2085 N N . LYS A 1 259 ? -10.878 -29.661 1.403 1.00 95.19 259 LYS A N 1
ATOM 2086 C CA . LYS A 1 259 ? -10.344 -29.405 0.061 1.00 95.19 259 LYS A CA 1
ATOM 2087 C C . LYS A 1 259 ? -10.629 -27.954 -0.370 1.00 95.19 259 LYS A C 1
ATOM 2089 O O . LYS A 1 259 ? -11.491 -27.304 0.225 1.00 95.19 259 LYS A O 1
ATOM 2094 N N . PRO A 1 260 ? -9.915 -27.416 -1.374 1.00 95.62 260 PRO A N 1
ATOM 2095 C CA . PRO A 1 260 ? -10.090 -26.036 -1.834 1.00 95.62 260 PRO A CA 1
ATOM 2096 C C . PRO A 1 260 ? -11.528 -25.664 -2.223 1.00 95.62 260 PRO A C 1
ATOM 2098 O O . PRO A 1 260 ? -11.961 -24.540 -1.975 1.00 95.62 260 PRO A O 1
ATOM 2101 N N . GLU A 1 261 ? -12.279 -26.592 -2.819 1.00 95.44 261 GLU A N 1
ATOM 2102 C CA . GLU A 1 261 ? -13.670 -26.379 -3.230 1.00 95.44 261 GLU A CA 1
ATOM 2103 C C . GLU A 1 261 ? -14.571 -26.139 -2.022 1.00 95.44 261 GLU A C 1
ATOM 2105 O O . GLU A 1 261 ? -15.469 -25.308 -2.100 1.00 95.44 261 GLU A O 1
ATOM 2110 N N . ASP A 1 262 ? -14.304 -26.802 -0.894 1.00 95.94 262 ASP A N 1
ATOM 2111 C CA . ASP A 1 262 ? -15.074 -26.593 0.332 1.00 95.94 262 ASP A CA 1
ATOM 2112 C C . ASP A 1 262 ? -14.921 -25.140 0.802 1.00 95.94 262 ASP A C 1
ATOM 2114 O O . ASP A 1 262 ? -15.912 -24.493 1.116 1.00 95.94 262 ASP A O 1
ATOM 2118 N N . VAL A 1 263 ? -13.702 -24.580 0.760 1.00 96.75 263 VAL A N 1
ATOM 2119 C CA . VAL A 1 263 ? -13.454 -23.169 1.119 1.00 96.75 263 VAL A CA 1
ATOM 2120 C C . VAL A 1 263 ? -14.229 -22.232 0.190 1.00 96.75 263 VAL A C 1
ATOM 2122 O O . VAL A 1 263 ? -14.856 -21.275 0.640 1.00 96.75 263 VAL A O 1
ATOM 2125 N N . VAL A 1 264 ? -14.197 -22.496 -1.118 1.00 96.75 264 VAL A N 1
ATOM 2126 C CA . VAL A 1 264 ? -14.905 -21.666 -2.100 1.00 96.75 264 VAL A CA 1
ATOM 2127 C C . VAL A 1 264 ? -16.418 -21.717 -1.884 1.00 96.75 264 VAL A C 1
ATOM 2129 O O . VAL A 1 264 ? -17.052 -20.662 -1.875 1.00 96.75 264 VAL A O 1
ATOM 2132 N N . ALA A 1 265 ? -16.975 -22.909 -1.653 1.00 95.50 265 ALA A N 1
ATOM 2133 C CA . ALA A 1 265 ? -18.397 -23.108 -1.390 1.00 95.50 265 ALA A CA 1
ATOM 2134 C C . ALA A 1 265 ? -18.836 -22.458 -0.072 1.00 95.50 265 ALA A C 1
ATOM 2136 O O . ALA A 1 265 ? -19.769 -21.658 -0.065 1.00 95.50 265 ALA A O 1
ATOM 2137 N N . MET A 1 266 ? -18.149 -22.773 1.032 1.00 96.50 266 MET A N 1
ATOM 2138 C CA . MET A 1 266 ? -18.520 -22.346 2.386 1.00 96.50 266 MET A CA 1
ATOM 2139 C C . MET A 1 266 ? -18.520 -20.825 2.543 1.00 96.50 266 MET A C 1
ATOM 2141 O O . MET A 1 266 ? -19.345 -20.291 3.281 1.00 96.50 266 MET A O 1
ATOM 2145 N N . PHE A 1 267 ? -17.605 -20.129 1.861 1.00 97.00 267 PHE A N 1
ATOM 2146 C CA . PHE A 1 267 ? -17.415 -18.685 2.025 1.00 97.00 267 PHE A CA 1
ATOM 2147 C C . PHE A 1 267 ? -17.840 -17.855 0.809 1.00 97.00 267 PHE A C 1
ATOM 2149 O O . PHE A 1 267 ? -17.558 -16.657 0.763 1.00 97.00 267 PHE A O 1
ATOM 2156 N N . GLY A 1 268 ? -18.497 -18.478 -0.179 1.00 95.44 268 GLY A N 1
ATOM 2157 C CA . GLY A 1 268 ? -18.994 -17.811 -1.387 1.00 95.44 268 GLY A CA 1
ATOM 2158 C C . GLY A 1 268 ? -17.906 -17.065 -2.161 1.00 95.44 268 GLY A C 1
ATOM 2159 O O . GLY A 1 268 ? -18.137 -15.962 -2.667 1.00 95.44 268 GLY A O 1
ATOM 2160 N N . LEU A 1 269 ? -16.693 -17.627 -2.200 1.00 96.62 269 LEU A N 1
ATOM 2161 C CA . LEU A 1 269 ? -15.550 -17.016 -2.876 1.00 96.62 269 LEU A CA 1
ATOM 2162 C C . LEU A 1 269 ? -15.673 -17.166 -4.393 1.00 96.62 269 LEU A C 1
ATOM 2164 O O . LEU A 1 269 ? -16.258 -18.109 -4.914 1.00 96.62 269 LEU A O 1
ATOM 2168 N N . LYS A 1 270 ? -15.021 -16.256 -5.111 1.00 94.88 270 LYS A N 1
ATOM 2169 C CA . LYS A 1 270 ? -14.840 -16.329 -6.563 1.00 94.88 270 LYS A CA 1
ATOM 2170 C C . LYS A 1 270 ? -14.048 -17.576 -6.985 1.00 94.88 270 LYS A C 1
ATOM 2172 O O . LYS A 1 270 ? -14.313 -18.188 -8.015 1.00 94.88 270 LYS A O 1
ATOM 2177 N N . GLY A 1 271 ? -13.038 -17.921 -6.193 1.00 96.06 271 GLY A N 1
ATOM 2178 C CA . GLY A 1 271 ? -12.122 -19.025 -6.442 1.00 96.06 271 GLY A CA 1
ATOM 2179 C C . GLY A 1 271 ? -10.986 -19.042 -5.425 1.00 96.06 271 GLY A C 1
ATOM 2180 O O . GLY A 1 271 ? -10.772 -18.063 -4.697 1.00 96.06 271 GLY A O 1
ATOM 2181 N N . MET A 1 272 ? -10.255 -20.153 -5.389 1.00 96.25 272 MET A N 1
ATOM 2182 C CA . MET A 1 272 ? -9.079 -20.342 -4.544 1.00 96.25 272 MET A CA 1
ATOM 2183 C C . MET A 1 272 ? -7.890 -20.786 -5.397 1.00 96.25 272 MET A C 1
ATOM 2185 O O . MET A 1 272 ? -8.018 -21.671 -6.238 1.00 96.25 272 MET A O 1
ATOM 2189 N N . GLN A 1 273 ? -6.727 -20.168 -5.195 1.00 95.06 273 GLN A N 1
ATOM 2190 C CA . GLN A 1 273 ? -5.527 -20.407 -6.001 1.00 95.06 273 GLN A CA 1
ATOM 2191 C C . GLN A 1 273 ? -4.297 -20.692 -5.137 1.00 95.06 273 GLN A C 1
ATO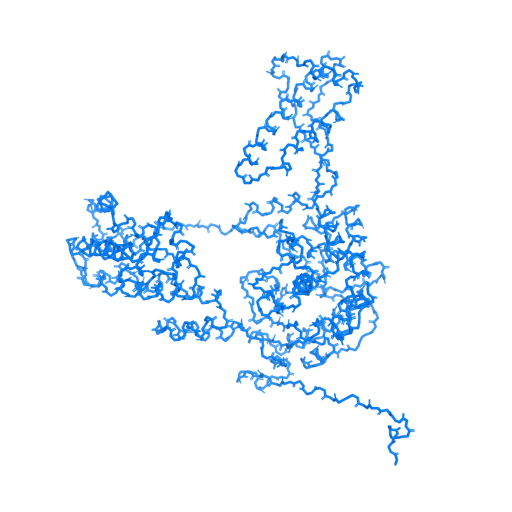M 2193 O O . GLN A 1 273 ? -4.042 -19.997 -4.153 1.00 95.06 273 GLN A O 1
ATOM 2198 N N . PHE A 1 274 ? -3.454 -21.633 -5.573 1.00 93.62 274 PHE A N 1
ATOM 2199 C CA . PHE A 1 274 ? -2.190 -21.950 -4.906 1.00 93.62 274 PHE A CA 1
ATOM 2200 C C . PHE A 1 274 ? -0.982 -21.689 -5.810 1.00 93.62 274 PHE A C 1
ATOM 2202 O O . PHE A 1 274 ? -0.969 -21.965 -7.018 1.00 93.62 274 PHE A O 1
ATOM 2209 N N . GLY A 1 275 ? 0.077 -21.139 -5.215 1.00 89.19 275 GLY A N 1
ATOM 2210 C CA . GLY A 1 275 ? 1.371 -21.015 -5.874 1.00 89.19 275 GLY A CA 1
ATOM 2211 C C . GLY A 1 275 ? 2.086 -22.358 -5.975 1.00 89.19 275 GLY A C 1
ATOM 2212 O O . GLY A 1 275 ? 1.975 -23.194 -5.088 1.00 89.19 275 GLY A O 1
ATOM 2213 N N . HIS A 1 276 ? 2.913 -22.545 -7.008 1.00 85.81 276 HIS A N 1
ATOM 2214 C CA . HIS A 1 276 ? 3.662 -23.798 -7.202 1.00 85.81 276 HIS A CA 1
ATOM 2215 C C . HIS A 1 276 ? 4.632 -24.158 -6.065 1.00 85.81 276 HIS A C 1
ATOM 2217 O O . HIS A 1 276 ? 5.066 -25.300 -5.982 1.00 85.81 276 HIS A O 1
ATOM 2223 N N . TYR A 1 277 ? 5.000 -23.202 -5.210 1.00 84.38 277 TYR A N 1
ATOM 2224 C CA . TYR A 1 277 ? 5.850 -23.453 -4.043 1.00 84.38 277 TYR A CA 1
ATOM 2225 C C . TYR A 1 277 ? 5.053 -23.734 -2.755 1.00 84.38 277 TYR A C 1
ATOM 2227 O O . TYR A 1 277 ? 5.651 -23.978 -1.704 1.00 84.38 277 TYR A O 1
ATOM 2235 N N . CYS A 1 278 ? 3.719 -23.681 -2.809 1.00 88.00 278 CYS A N 1
ATOM 2236 C CA . CYS A 1 278 ? 2.850 -24.156 -1.741 1.00 88.00 278 CYS A CA 1
ATOM 2237 C C . CYS A 1 278 ? 2.696 -25.672 -1.904 1.00 88.00 278 CYS A C 1
ATOM 2239 O O . CYS A 1 278 ? 2.079 -26.140 -2.859 1.00 88.00 278 CYS A O 1
ATOM 2241 N N . THR A 1 279 ? 3.335 -26.447 -1.030 1.00 90.62 279 THR A N 1
ATOM 2242 C CA . THR A 1 279 ? 3.285 -27.914 -1.097 1.00 90.62 279 THR A CA 1
ATOM 2243 C C . THR A 1 279 ? 1.919 -28.430 -0.644 1.00 90.62 279 THR A C 1
ATOM 2245 O O . THR A 1 279 ? 1.144 -27.699 -0.036 1.00 90.62 279 THR A O 1
ATOM 2248 N N . GLU A 1 280 ? 1.636 -29.708 -0.900 1.00 92.94 280 GLU A N 1
ATOM 2249 C CA . GLU A 1 280 ? 0.405 -30.381 -0.456 1.00 92.94 280 GLU A CA 1
ATOM 2250 C C . GLU A 1 280 ? 0.151 -30.232 1.050 1.00 92.94 280 GLU A C 1
ATOM 2252 O O . GLU A 1 280 ? -0.976 -29.973 1.463 1.00 92.94 280 GLU A O 1
ATOM 2257 N N . GLN A 1 281 ? 1.205 -30.354 1.864 1.00 92.38 281 GLN A N 1
ATOM 2258 C CA . GLN A 1 281 ? 1.107 -30.197 3.313 1.00 92.38 281 GLN A CA 1
ATOM 2259 C C . GLN A 1 281 ? 0.709 -28.767 3.693 1.00 92.38 281 GLN A C 1
ATOM 2261 O O . GLN A 1 281 ? -0.278 -28.584 4.400 1.00 92.38 281 GLN A O 1
ATOM 2266 N N . TYR A 1 282 ? 1.424 -27.760 3.178 1.00 91.44 282 TYR A N 1
ATOM 2267 C CA . TYR A 1 282 ? 1.107 -26.359 3.468 1.00 91.44 282 TYR A CA 1
ATOM 2268 C C . TYR A 1 282 ? -0.288 -25.981 2.974 1.00 91.44 282 TYR A C 1
ATOM 2270 O O . TYR A 1 282 ? -1.013 -25.281 3.671 1.00 91.44 282 TYR A O 1
ATOM 2278 N N . ALA A 1 283 ? -0.685 -26.447 1.788 1.00 93.38 283 ALA A N 1
ATOM 2279 C CA . ALA A 1 283 ? -2.019 -26.192 1.264 1.00 93.38 283 ALA A CA 1
ATOM 2280 C C . ALA A 1 283 ? -3.097 -26.758 2.197 1.00 93.38 283 ALA A C 1
ATOM 2282 O O . ALA A 1 283 ? -4.032 -26.041 2.538 1.00 93.38 283 ALA A O 1
ATOM 2283 N N . LYS A 1 284 ? -2.928 -27.998 2.675 1.00 95.00 284 LYS A N 1
ATOM 2284 C CA . LYS A 1 284 ? -3.849 -28.625 3.630 1.00 95.00 284 LYS A CA 1
ATOM 2285 C C . LYS A 1 284 ? -3.960 -27.837 4.941 1.00 95.00 284 LYS A C 1
ATOM 2287 O O . LYS A 1 284 ? -5.068 -27.606 5.415 1.00 95.00 284 LYS A O 1
ATOM 2292 N N . GLU A 1 285 ? -2.834 -27.408 5.508 1.00 93.00 285 GLU A N 1
ATOM 2293 C CA . GLU A 1 285 ? -2.808 -26.591 6.732 1.00 93.00 285 GLU A CA 1
ATOM 2294 C C . GLU A 1 285 ? -3.494 -25.232 6.514 1.00 93.00 285 GLU A C 1
ATOM 2296 O O . GLU A 1 285 ? -4.333 -24.815 7.312 1.00 93.00 285 GLU A O 1
ATOM 2301 N N . HIS A 1 286 ? -3.208 -24.566 5.391 1.00 94.50 286 HIS A N 1
ATOM 2302 C CA . HIS A 1 286 ? -3.850 -23.302 5.037 1.00 94.50 286 HIS A CA 1
ATOM 2303 C C . HIS A 1 286 ? -5.357 -23.435 4.826 1.00 94.50 286 HIS A C 1
ATOM 2305 O O . HIS A 1 286 ? -6.084 -22.557 5.271 1.00 94.50 286 HIS A O 1
ATOM 2311 N N . ILE A 1 287 ? -5.831 -24.503 4.179 1.00 95.88 287 ILE A N 1
ATOM 2312 C CA . ILE A 1 287 ? -7.267 -24.755 3.985 1.00 95.88 287 ILE A CA 1
ATOM 2313 C C . ILE A 1 287 ? -7.980 -24.794 5.341 1.00 95.88 287 ILE A C 1
ATOM 2315 O O . ILE A 1 287 ? -8.948 -24.061 5.534 1.00 95.88 287 ILE A O 1
ATOM 2319 N N . GLY A 1 288 ? -7.454 -25.570 6.297 1.00 94.88 288 GLY A N 1
ATOM 2320 C CA . GLY A 1 288 ? -8.026 -25.664 7.641 1.00 94.88 288 GLY A CA 1
ATOM 2321 C C . GLY A 1 288 ? -8.042 -24.315 8.367 1.00 94.88 288 GLY A C 1
ATOM 2322 O O . GLY A 1 288 ? -9.099 -23.854 8.793 1.00 94.88 288 GLY A O 1
ATOM 2323 N N . HIS A 1 289 ? -6.895 -23.637 8.444 1.00 94.88 289 HIS A N 1
ATOM 2324 C CA . HIS A 1 289 ? -6.784 -22.379 9.189 1.00 94.88 289 HIS A CA 1
ATOM 2325 C C . HIS A 1 289 ? -7.532 -21.202 8.551 1.00 94.88 289 HIS A C 1
ATOM 2327 O O . HIS A 1 289 ? -8.073 -20.358 9.265 1.00 94.88 289 HIS A O 1
ATOM 2333 N N . VAL A 1 290 ? -7.598 -21.135 7.218 1.00 95.56 290 VAL A N 1
ATOM 2334 C CA . VAL A 1 290 ? -8.448 -20.164 6.514 1.00 95.56 290 VAL A CA 1
ATOM 2335 C C . VAL A 1 290 ? -9.914 -20.435 6.834 1.00 95.56 290 VAL A C 1
ATOM 2337 O O . VAL A 1 290 ? -10.634 -19.489 7.139 1.00 95.56 290 VAL A O 1
ATOM 2340 N N . SER A 1 291 ? -10.349 -21.699 6.797 1.00 96.06 291 SER A N 1
ATOM 2341 C CA . SER A 1 291 ? -11.734 -22.078 7.103 1.00 96.06 291 SER A CA 1
ATOM 2342 C C . SER A 1 291 ? -12.141 -21.607 8.498 1.00 96.06 291 SER A C 1
ATOM 2344 O O . SER A 1 291 ? -13.166 -20.950 8.676 1.00 96.06 291 SER A O 1
ATOM 2346 N N . GLU A 1 292 ? -11.291 -21.871 9.488 1.00 96.56 292 GLU A N 1
ATOM 2347 C CA . GLU A 1 292 ? -11.480 -21.397 10.856 1.00 96.56 292 GLU A CA 1
ATOM 2348 C C . GLU A 1 292 ? -11.563 -19.868 10.948 1.00 96.56 292 GLU A C 1
ATOM 2350 O O . GLU A 1 292 ? -12.508 -19.320 11.520 1.00 96.56 292 GLU A O 1
ATOM 2355 N N . ALA A 1 293 ? -10.586 -19.180 10.355 1.00 97.12 293 ALA A N 1
ATOM 2356 C CA . ALA A 1 293 ? -10.473 -17.730 10.402 1.00 97.12 293 ALA A CA 1
ATOM 2357 C C . ALA A 1 293 ? -11.659 -17.022 9.729 1.00 97.12 293 ALA A C 1
ATOM 2359 O O . ALA A 1 293 ? -12.149 -16.018 10.246 1.00 97.12 293 ALA A O 1
ATOM 2360 N N . LEU A 1 294 ? -12.145 -17.531 8.594 1.00 97.75 294 LEU A N 1
ATOM 2361 C CA . LEU A 1 294 ? -13.279 -16.937 7.886 1.00 97.75 294 LEU A CA 1
ATOM 2362 C C . LEU A 1 294 ? -14.605 -17.180 8.615 1.00 97.75 294 LEU A C 1
ATOM 2364 O O . LEU A 1 294 ? -15.432 -16.269 8.661 1.00 97.75 294 LEU A O 1
ATOM 2368 N N . HIS A 1 295 ? -14.792 -18.335 9.264 1.00 97.94 295 HIS A N 1
ATOM 2369 C CA . HIS A 1 295 ? -15.933 -18.535 10.164 1.00 97.94 295 HIS A CA 1
ATOM 2370 C C . HIS A 1 295 ? -15.896 -17.589 11.366 1.00 97.94 295 HIS A C 1
ATOM 2372 O O . HIS A 1 295 ? -16.933 -17.050 11.758 1.00 97.94 295 HIS A O 1
ATOM 2378 N N . ASP A 1 296 ? -14.717 -17.379 11.955 1.00 98.12 296 ASP A N 1
ATOM 2379 C CA . ASP A 1 296 ? -14.556 -16.446 13.069 1.00 98.12 296 ASP A CA 1
ATOM 2380 C C . ASP A 1 296 ? -14.864 -15.011 12.644 1.00 98.12 296 ASP A C 1
ATOM 2382 O O . ASP A 1 296 ? -15.604 -14.315 13.339 1.00 98.12 296 ASP A O 1
ATOM 2386 N N . LEU A 1 297 ? -14.384 -14.593 11.472 1.00 98.19 297 LEU A N 1
ATOM 2387 C CA . LEU A 1 297 ? -14.697 -13.284 10.910 1.00 98.19 297 LEU A CA 1
ATOM 2388 C C . LEU A 1 297 ? -16.199 -13.122 10.637 1.00 98.19 297 LEU A C 1
ATOM 2390 O O . LEU A 1 297 ? -16.783 -12.123 11.052 1.00 98.19 297 LEU A O 1
ATOM 2394 N N . ALA A 1 298 ? -16.833 -14.109 9.996 1.00 97.56 298 ALA A N 1
ATOM 2395 C CA . ALA A 1 298 ? -18.268 -14.095 9.716 1.00 97.56 298 ALA A CA 1
ATOM 2396 C C . ALA A 1 298 ? -19.091 -13.942 11.004 1.00 97.56 298 ALA A C 1
ATOM 2398 O O . ALA A 1 298 ? -19.994 -13.108 11.075 1.00 97.56 298 ALA A O 1
ATOM 2399 N N . ARG A 1 299 ? -18.709 -14.671 12.062 1.00 96.88 299 ARG A N 1
ATOM 2400 C CA . ARG A 1 299 ? -19.348 -14.591 13.382 1.00 96.88 299 ARG A CA 1
ATOM 2401 C C . ARG A 1 299 ? -19.187 -13.218 14.028 1.00 96.88 299 ARG A C 1
ATOM 2403 O O . ARG A 1 299 ? -20.166 -12.683 14.535 1.00 96.88 299 ARG A O 1
ATOM 2410 N N . ILE A 1 300 ? -17.979 -12.650 14.013 1.00 97.19 300 ILE A N 1
ATOM 2411 C CA . ILE A 1 300 ? -17.714 -11.321 14.590 1.00 97.19 300 ILE A CA 1
ATOM 2412 C C . ILE A 1 300 ? -18.507 -10.230 13.863 1.00 97.19 300 ILE A C 1
ATOM 2414 O O . ILE A 1 300 ? -18.991 -9.297 14.500 1.00 97.19 300 ILE A O 1
ATOM 2418 N N . LEU A 1 301 ? -18.675 -10.361 12.547 1.00 96.50 301 LEU A N 1
ATOM 2419 C CA . LEU A 1 301 ? -19.438 -9.417 11.731 1.00 96.50 301 LEU A CA 1
ATOM 2420 C C . LEU A 1 301 ? -20.950 -9.662 11.744 1.00 96.50 301 LEU A C 1
ATOM 2422 O O . LEU A 1 301 ? -21.698 -8.800 11.287 1.00 96.50 301 LEU A O 1
ATOM 2426 N N . GLY A 1 302 ? -21.403 -10.811 12.247 1.00 94.56 302 GLY A N 1
ATOM 2427 C CA . GLY A 1 302 ? -22.811 -11.196 12.219 1.00 94.56 302 GLY A CA 1
ATOM 2428 C C . GLY A 1 302 ? -23.341 -11.448 10.805 1.00 94.56 302 GLY A C 1
ATOM 2429 O O . GLY A 1 302 ? -24.507 -11.165 10.543 1.00 94.56 302 GLY A O 1
ATOM 2430 N N . ILE A 1 303 ? -22.499 -11.952 9.894 1.00 94.12 303 ILE A N 1
ATOM 2431 C CA . ILE A 1 303 ? -22.901 -12.319 8.527 1.00 94.12 303 ILE A CA 1
ATOM 2432 C C . ILE A 1 303 ? -22.887 -13.829 8.307 1.00 94.12 303 ILE A C 1
ATOM 2434 O O . ILE A 1 303 ? -22.081 -14.529 8.927 1.00 94.12 303 ILE A O 1
ATOM 2438 N N . PRO A 1 304 ? -23.726 -14.341 7.391 1.00 94.38 304 PRO A N 1
ATOM 2439 C CA . PRO A 1 304 ? -23.593 -15.705 6.900 1.00 94.38 304 PRO A CA 1
ATOM 2440 C C . PRO A 1 304 ? -22.191 -15.953 6.302 1.00 94.38 304 PRO A C 1
ATOM 2442 O O . PRO A 1 304 ? -21.652 -15.061 5.635 1.00 94.38 304 PRO A O 1
ATOM 2445 N N . PRO A 1 305 ? -21.571 -17.130 6.526 1.00 95.81 305 PRO A N 1
ATOM 2446 C CA . PRO A 1 305 ? -20.235 -17.433 6.009 1.00 95.81 305 PRO A CA 1
ATOM 2447 C C . PRO A 1 305 ? -20.087 -17.235 4.496 1.00 95.81 305 PRO A C 1
ATOM 2449 O O . PRO A 1 305 ? -19.085 -16.676 4.059 1.00 95.81 305 PRO A O 1
ATOM 2452 N N . ASP A 1 306 ? -21.102 -17.581 3.707 1.00 94.25 306 ASP A N 1
ATOM 2453 C CA . ASP A 1 306 ? -21.132 -17.457 2.245 1.00 94.25 306 ASP A CA 1
ATOM 2454 C C . ASP A 1 306 ? -21.089 -15.999 1.740 1.00 94.25 306 ASP A C 1
ATOM 2456 O O . ASP A 1 306 ? -20.810 -15.740 0.569 1.00 94.25 306 ASP A O 1
ATOM 2460 N N . TYR A 1 307 ? -21.278 -15.014 2.625 1.00 95.38 307 TYR A N 1
ATOM 2461 C CA . TYR A 1 307 ? -21.209 -13.587 2.291 1.00 95.38 307 TYR A CA 1
ATOM 2462 C C . TYR A 1 307 ? -19.796 -13.015 2.453 1.00 95.38 307 TYR A C 1
ATOM 2464 O O . TYR A 1 307 ? -19.522 -11.910 1.975 1.00 95.38 307 TYR A O 1
ATOM 2472 N N . ILE A 1 308 ? -18.867 -13.769 3.054 1.00 97.25 308 ILE A N 1
ATOM 2473 C CA . ILE A 1 308 ? -17.451 -13.388 3.185 1.00 97.25 308 ILE A CA 1
ATOM 2474 C C . ILE A 1 308 ? -16.818 -13.108 1.819 1.00 97.25 308 ILE A C 1
ATOM 2476 O O . ILE A 1 308 ? -16.001 -12.191 1.701 1.00 97.25 308 ILE A O 1
ATOM 2480 N N . GLY A 1 309 ? -17.221 -13.853 0.786 1.00 96.25 309 GLY A N 1
ATOM 2481 C CA . GLY A 1 309 ? -16.771 -13.680 -0.591 1.00 96.25 309 GLY A CA 1
ATOM 2482 C C . GLY A 1 309 ? -17.412 -12.513 -1.348 1.00 96.25 309 GLY A C 1
ATOM 2483 O O . GLY A 1 309 ? -17.156 -12.338 -2.544 1.00 96.25 309 GLY A O 1
ATOM 2484 N N . LEU A 1 310 ? -18.214 -11.689 -0.661 1.00 95.81 310 LEU A N 1
ATOM 2485 C CA . LEU A 1 310 ? -18.823 -10.459 -1.180 1.00 95.81 310 LEU A CA 1
ATOM 2486 C C . LEU A 1 310 ? -19.676 -10.717 -2.439 1.00 95.81 310 LEU A C 1
ATOM 2488 O O . LEU A 1 310 ? -19.607 -10.002 -3.447 1.00 95.81 310 LEU A O 1
ATOM 2492 N N . GLY A 1 311 ? -20.463 -11.796 -2.379 1.00 90.69 311 GLY A N 1
ATOM 2493 C CA . GLY A 1 311 ? -21.317 -12.277 -3.463 1.00 90.69 311 GLY A CA 1
ATOM 2494 C C . GLY A 1 311 ? -20.520 -12.824 -4.646 1.00 90.69 311 GLY A C 1
ATOM 2495 O O . GLY A 1 311 ? -20.739 -12.375 -5.770 1.00 90.69 311 GLY A O 1
ATOM 2496 N N . GLY A 1 312 ? -19.550 -13.713 -4.394 1.00 91.38 312 GLY A N 1
ATOM 2497 C CA . GLY A 1 312 ? -18.746 -14.360 -5.439 1.00 91.38 312 GLY A CA 1
ATOM 2498 C C . GLY A 1 312 ? -17.709 -13.460 -6.116 1.00 91.38 312 GLY A C 1
ATOM 2499 O O . GLY A 1 312 ? -17.194 -13.805 -7.175 1.00 91.38 312 GLY A O 1
ATOM 2500 N N . ARG A 1 313 ? -17.400 -12.286 -5.548 1.00 92.75 313 ARG A N 1
ATOM 2501 C CA . ARG A 1 313 ? -16.497 -11.291 -6.165 1.00 92.75 313 ARG A CA 1
ATOM 2502 C C . ARG A 1 313 ? -15.070 -11.350 -5.638 1.00 92.75 313 ARG A C 1
ATOM 2504 O O . ARG A 1 313 ? -14.172 -10.830 -6.297 1.00 92.75 313 ARG A O 1
ATOM 2511 N N . LEU A 1 314 ? -14.867 -11.927 -4.457 1.00 96.75 314 LEU A N 1
ATOM 2512 C CA . LEU A 1 314 ? -13.574 -11.990 -3.784 1.00 96.75 314 LEU A CA 1
ATOM 2513 C C . LEU A 1 314 ? -12.900 -13.342 -4.031 1.00 96.75 314 LEU A C 1
ATOM 2515 O O . LEU A 1 314 ? -13.459 -14.386 -3.705 1.00 96.75 314 LEU A O 1
ATOM 2519 N N . GLY A 1 315 ? -11.692 -13.328 -4.587 1.00 97.06 315 GLY A N 1
ATOM 2520 C CA . GLY A 1 315 ? -10.834 -14.509 -4.694 1.00 97.06 315 GLY A CA 1
ATOM 2521 C C . GLY A 1 315 ? -9.831 -14.605 -3.545 1.00 97.06 315 GLY A C 1
ATOM 2522 O O . GLY A 1 315 ? -9.446 -13.592 -2.952 1.00 97.06 315 GLY A O 1
ATOM 2523 N N . LEU A 1 316 ? -9.351 -15.818 -3.272 1.00 97.00 316 LEU A N 1
ATOM 2524 C CA . LEU A 1 316 ? -8.296 -16.076 -2.293 1.00 97.00 316 LEU A CA 1
ATOM 2525 C C . LEU A 1 316 ? -7.118 -16.804 -2.945 1.00 97.00 316 LEU A C 1
ATOM 2527 O O . LEU A 1 316 ? -7.285 -17.773 -3.677 1.00 97.00 316 LEU A O 1
ATOM 2531 N N . ALA A 1 317 ? -5.904 -16.359 -2.654 1.00 95.50 317 ALA A N 1
ATOM 2532 C CA . ALA A 1 317 ? -4.682 -16.966 -3.142 1.00 95.50 317 ALA A CA 1
ATOM 2533 C C . ALA A 1 317 ? -3.701 -17.237 -1.998 1.00 95.50 317 ALA A C 1
ATOM 2535 O O . ALA A 1 317 ? -3.453 -16.376 -1.154 1.00 95.50 317 ALA A O 1
ATOM 2536 N N . ILE A 1 318 ? -3.082 -18.416 -2.013 1.00 93.94 318 ILE A N 1
ATOM 2537 C CA . ILE A 1 318 ? -2.057 -18.824 -1.053 1.00 93.94 318 ILE A CA 1
ATOM 2538 C C . ILE A 1 318 ? -0.731 -19.000 -1.790 1.00 93.94 318 ILE A C 1
ATOM 2540 O O . ILE A 1 318 ? -0.538 -19.897 -2.614 1.00 93.94 318 ILE A O 1
ATOM 2544 N N . GLY A 1 319 ? 0.204 -18.094 -1.518 1.00 88.94 319 GLY A N 1
ATOM 2545 C CA . GLY A 1 319 ? 1.542 -18.105 -2.094 1.00 88.94 319 GLY A CA 1
ATOM 2546 C C . GLY A 1 319 ? 1.577 -17.974 -3.620 1.00 88.94 319 GLY A C 1
ATOM 2547 O O . GLY A 1 319 ? 2.571 -18.332 -4.235 1.00 88.94 319 GLY A O 1
ATOM 2548 N N . ALA A 1 320 ? 0.526 -17.491 -4.281 1.00 86.12 320 ALA A N 1
ATOM 2549 C CA . ALA A 1 320 ? 0.509 -17.443 -5.746 1.00 86.12 320 ALA A CA 1
ATOM 2550 C C . ALA A 1 320 ? 0.976 -16.097 -6.319 1.00 86.12 320 ALA A C 1
ATOM 2552 O O . ALA A 1 320 ? 1.403 -16.035 -7.474 1.00 86.12 320 ALA A O 1
ATOM 2553 N N . ARG A 1 321 ? 0.900 -15.016 -5.526 1.00 82.88 321 ARG A N 1
ATOM 2554 C CA . ARG A 1 321 ? 0.956 -13.635 -6.046 1.00 82.88 321 ARG A CA 1
ATOM 2555 C C . ARG A 1 321 ? 1.955 -12.718 -5.330 1.00 82.88 321 ARG A C 1
ATOM 2557 O O . ARG A 1 321 ? 2.146 -11.574 -5.726 1.00 82.88 321 ARG A O 1
ATOM 2564 N N . GLY A 1 322 ? 2.652 -13.201 -4.300 1.00 68.94 322 GLY A N 1
ATOM 2565 C CA . GLY A 1 322 ? 3.476 -12.357 -3.418 1.00 68.94 322 GLY A CA 1
ATOM 2566 C C . GLY A 1 322 ? 4.640 -11.641 -4.120 1.00 68.94 322 GLY A C 1
ATOM 2567 O O . GLY A 1 322 ? 5.433 -12.274 -4.818 1.00 68.94 322 GLY A O 1
ATOM 2568 N N . SER A 1 323 ? 4.796 -10.325 -3.919 1.00 57.41 323 SER A N 1
ATOM 2569 C CA . SER A 1 323 ? 5.939 -9.523 -4.395 1.00 57.41 323 SER A CA 1
ATOM 2570 C C . SER A 1 323 ? 6.787 -8.971 -3.243 1.00 57.41 323 SER A C 1
ATOM 2572 O O . SER A 1 323 ? 6.334 -8.111 -2.492 1.00 57.41 323 SER A O 1
ATOM 2574 N N . GLY A 1 324 ? 8.046 -9.403 -3.132 1.00 61.53 324 GLY A N 1
ATOM 2575 C CA . GLY A 1 324 ? 8.979 -8.885 -2.123 1.00 61.53 324 GLY A CA 1
ATOM 2576 C C . GLY A 1 324 ? 8.745 -9.467 -0.725 1.00 61.53 324 GLY A C 1
ATOM 2577 O O . GLY A 1 324 ? 8.541 -10.666 -0.597 1.00 61.53 324 GLY A O 1
ATOM 2578 N N . ASN A 1 325 ? 8.797 -8.616 0.307 1.00 62.97 325 ASN A N 1
ATOM 2579 C CA . ASN A 1 325 ? 8.723 -8.998 1.730 1.00 62.97 325 ASN A CA 1
ATOM 2580 C C . ASN A 1 325 ? 7.319 -8.787 2.347 1.00 62.97 325 ASN A C 1
ATOM 2582 O O . ASN A 1 325 ? 7.212 -8.582 3.555 1.00 62.97 325 ASN A O 1
ATOM 2586 N N . ALA A 1 326 ? 6.260 -8.712 1.535 1.00 69.38 326 ALA A N 1
ATOM 2587 C CA . ALA A 1 326 ? 4.897 -8.532 2.042 1.00 69.38 326 ALA A CA 1
ATOM 2588 C C . ALA A 1 326 ? 4.392 -9.823 2.708 1.00 69.38 326 ALA A C 1
ATOM 2590 O O . ALA A 1 326 ? 4.656 -10.907 2.197 1.00 69.38 326 ALA A O 1
ATOM 2591 N N . LEU A 1 327 ? 3.671 -9.699 3.826 1.00 80.62 327 LEU A N 1
ATOM 2592 C CA . LEU A 1 327 ? 3.047 -10.826 4.534 1.00 80.62 327 LEU A CA 1
ATOM 2593 C C . LEU A 1 327 ? 1.820 -11.329 3.762 1.00 80.62 327 LEU A C 1
ATOM 2595 O O . LEU A 1 327 ? 1.681 -12.519 3.483 1.00 80.62 327 LEU A O 1
ATOM 2599 N N . ALA A 1 328 ? 0.976 -10.388 3.359 1.00 90.00 328 ALA A N 1
ATOM 2600 C CA . ALA A 1 328 ? -0.192 -10.568 2.521 1.00 90.00 328 ALA A CA 1
ATOM 2601 C C . ALA A 1 328 ? -0.454 -9.263 1.750 1.00 90.00 328 ALA A C 1
ATOM 2603 O O . ALA A 1 328 ? 0.225 -8.257 1.995 1.00 90.00 328 ALA A O 1
ATOM 2604 N N . HIS A 1 329 ? -1.370 -9.305 0.783 1.00 92.12 329 HIS A N 1
ATOM 2605 C CA . HIS A 1 329 ? -1.894 -8.115 0.116 1.00 92.12 329 HIS A CA 1
ATOM 2606 C C . HIS A 1 329 ? -3.237 -8.398 -0.572 1.00 92.12 329 HIS A C 1
ATOM 2608 O O . HIS A 1 329 ? -3.438 -9.474 -1.136 1.00 92.12 329 HIS A O 1
ATOM 2614 N N . TYR A 1 330 ? -4.124 -7.410 -0.588 1.00 94.62 330 TYR A N 1
ATOM 2615 C CA . TYR A 1 330 ? -5.304 -7.354 -1.445 1.00 94.62 330 TYR A CA 1
ATOM 2616 C C . TYR A 1 330 ? -4.977 -6.689 -2.789 1.00 94.62 330 TYR A C 1
ATOM 2618 O O . TYR A 1 330 ? -4.310 -5.653 -2.844 1.00 94.62 330 TYR A O 1
ATOM 2626 N N . GLU A 1 331 ? -5.470 -7.267 -3.883 1.00 91.94 331 GLU A N 1
ATOM 2627 C CA . GLU A 1 331 ? -5.354 -6.734 -5.241 1.00 91.94 331 GLU A CA 1
ATOM 2628 C C . GLU A 1 331 ? -6.703 -6.171 -5.719 1.00 91.94 331 GLU A C 1
ATOM 2630 O O . GLU A 1 331 ? -7.580 -6.950 -6.093 1.00 91.94 331 GLU A O 1
ATOM 2635 N N . PRO A 1 332 ? -6.888 -4.837 -5.778 1.00 89.12 332 PRO A N 1
ATOM 2636 C CA . PRO A 1 332 ? -8.161 -4.235 -6.193 1.00 89.12 332 PRO A CA 1
ATOM 2637 C C . PRO A 1 332 ? -8.591 -4.600 -7.617 1.00 89.12 332 PRO A C 1
ATOM 2639 O O . PRO A 1 332 ? -9.772 -4.811 -7.872 1.00 89.12 332 PRO A O 1
ATOM 2642 N N . SER A 1 333 ? -7.636 -4.709 -8.546 1.00 85.19 333 SER A N 1
ATOM 2643 C CA . SER A 1 333 ? -7.917 -4.971 -9.963 1.00 85.19 333 SER A CA 1
ATOM 2644 C C . SER A 1 333 ? -8.497 -6.361 -10.214 1.00 85.19 333 SER A C 1
ATOM 2646 O O . SER A 1 333 ? -9.381 -6.519 -11.046 1.00 85.19 333 SER A O 1
ATOM 2648 N N . THR A 1 334 ? -7.988 -7.369 -9.508 1.00 86.06 334 THR A N 1
ATOM 2649 C CA . THR A 1 334 ? -8.398 -8.776 -9.654 1.00 86.06 334 THR A CA 1
ATOM 2650 C C . THR A 1 334 ? -9.357 -9.212 -8.551 1.00 86.06 334 THR A C 1
ATOM 2652 O O . THR A 1 334 ? -9.955 -10.280 -8.656 1.00 86.06 334 THR A O 1
ATOM 2655 N N . LYS A 1 335 ? -9.526 -8.377 -7.516 1.00 93.00 335 LYS A N 1
ATOM 2656 C CA . LYS A 1 335 ? -10.316 -8.630 -6.307 1.00 93.00 335 LYS A CA 1
ATOM 2657 C C . LYS A 1 335 ? -9.862 -9.904 -5.597 1.00 93.00 335 LYS A C 1
ATOM 2659 O O . LYS A 1 335 ? -10.678 -10.735 -5.216 1.00 93.00 335 LYS A O 1
ATOM 2664 N N . VAL A 1 336 ? -8.549 -10.053 -5.421 1.00 95.50 336 VAL A N 1
ATOM 2665 C CA . VAL A 1 336 ? -7.937 -11.238 -4.801 1.00 95.50 336 VAL A CA 1
ATOM 2666 C C . VAL A 1 336 ? -7.174 -10.856 -3.540 1.00 95.50 336 VAL A C 1
ATOM 2668 O O . VAL A 1 336 ? -6.330 -9.962 -3.569 1.00 95.50 336 VAL A O 1
ATOM 2671 N N . ILE A 1 337 ? -7.427 -11.567 -2.443 1.00 96.50 337 ILE A N 1
ATOM 2672 C CA . ILE A 1 337 ? -6.545 -11.575 -1.271 1.00 96.50 337 ILE A CA 1
ATOM 2673 C C . ILE A 1 337 ? -5.443 -12.595 -1.527 1.00 96.50 337 ILE A C 1
ATOM 2675 O O . ILE A 1 337 ? -5.731 -13.758 -1.787 1.00 96.50 337 ILE A O 1
ATOM 2679 N N . ASN A 1 338 ? -4.181 -12.192 -1.422 1.00 94.62 338 ASN A N 1
ATOM 2680 C CA . ASN A 1 338 ? -3.054 -13.113 -1.445 1.00 94.62 338 ASN A CA 1
ATOM 2681 C C . ASN A 1 338 ? -2.373 -13.163 -0.077 1.00 94.62 338 ASN A C 1
ATOM 2683 O O . ASN A 1 338 ? -1.753 -12.187 0.342 1.00 94.62 338 ASN A O 1
ATOM 2687 N N . LEU A 1 339 ? -2.387 -14.332 0.560 1.00 93.19 339 LEU A N 1
ATOM 2688 C CA . LEU A 1 339 ? -1.563 -14.629 1.730 1.00 93.19 339 LEU A CA 1
ATOM 2689 C C . LEU A 1 339 ? -0.242 -15.245 1.262 1.00 93.19 339 LEU A C 1
ATOM 2691 O O . LEU A 1 339 ? -0.227 -16.109 0.383 1.00 93.19 339 LEU A O 1
ATOM 2695 N N . THR A 1 340 ? 0.898 -14.828 1.816 1.00 88.38 340 THR A N 1
ATOM 2696 C CA . THR A 1 340 ? 2.131 -15.600 1.595 1.00 88.38 340 THR A CA 1
ATOM 2697 C C . THR A 1 340 ? 2.084 -16.910 2.373 1.00 88.38 340 THR A C 1
ATOM 2699 O O . THR A 1 340 ? 1.520 -16.959 3.461 1.00 88.38 340 THR A O 1
ATOM 2702 N N . ARG A 1 341 ? 2.712 -17.956 1.821 1.00 84.44 341 ARG A N 1
ATOM 2703 C CA . ARG A 1 341 ? 2.781 -19.289 2.438 1.00 84.44 341 ARG A CA 1
ATOM 2704 C C . ARG A 1 341 ? 3.293 -19.227 3.883 1.00 84.44 341 ARG A C 1
ATOM 2706 O O . ARG A 1 341 ? 2.622 -19.678 4.793 1.00 84.44 341 ARG A O 1
ATOM 2713 N N . ASP A 1 342 ? 4.463 -18.622 4.092 1.00 77.75 342 ASP A N 1
ATOM 2714 C CA . ASP A 1 342 ? 5.147 -18.711 5.391 1.00 77.75 342 ASP A CA 1
ATOM 2715 C C . ASP A 1 342 ? 4.786 -17.576 6.356 1.00 77.75 342 ASP A C 1
ATOM 2717 O O . ASP A 1 342 ? 4.859 -17.750 7.565 1.00 77.75 342 ASP A O 1
ATOM 2721 N N . ASN A 1 343 ? 4.426 -16.397 5.836 1.00 73.81 343 ASN A N 1
ATOM 2722 C CA . ASN A 1 343 ? 4.315 -15.184 6.650 1.00 73.81 343 ASN A CA 1
ATOM 2723 C C . ASN A 1 343 ? 2.935 -14.511 6.570 1.00 73.81 343 ASN A C 1
ATOM 2725 O O . ASN A 1 343 ? 2.741 -13.469 7.188 1.00 73.81 343 ASN A O 1
ATOM 2729 N N . GLY A 1 344 ? 1.984 -15.054 5.800 1.00 75.62 344 GLY A N 1
ATOM 2730 C CA . GLY A 1 344 ? 0.648 -14.466 5.622 1.00 75.62 344 GLY A CA 1
ATOM 2731 C C . GLY A 1 344 ? -0.307 -14.681 6.792 1.00 75.62 344 GLY A C 1
ATOM 2732 O O . GLY A 1 344 ? -1.408 -14.134 6.792 1.00 75.62 344 GLY A O 1
ATOM 2733 N N . VAL A 1 345 ? 0.120 -15.455 7.786 1.00 84.38 345 VAL A N 1
ATOM 2734 C CA . VAL A 1 345 ? -0.602 -15.699 9.034 1.00 84.38 345 VAL A CA 1
ATOM 2735 C C . VAL A 1 345 ? -0.879 -14.380 9.766 1.00 84.38 345 VAL A C 1
ATOM 2737 O O . VAL A 1 345 ? -0.012 -13.508 9.846 1.00 84.38 345 VAL A O 1
ATOM 2740 N N . GLY A 1 346 ? -2.095 -14.230 10.295 1.00 90.31 346 GLY A N 1
ATOM 2741 C CA . GLY A 1 346 ? -2.497 -13.073 11.098 1.00 90.31 346 GLY A CA 1
ATOM 2742 C C . GLY A 1 346 ? -2.721 -11.799 10.285 1.00 90.31 346 GLY A C 1
ATOM 2743 O O . GLY A 1 346 ? -2.855 -10.725 10.864 1.00 90.31 346 GLY A O 1
ATOM 2744 N N . ALA A 1 347 ? -2.730 -11.892 8.950 1.00 92.50 347 ALA A N 1
ATOM 2745 C CA . ALA A 1 347 ? -2.978 -10.771 8.046 1.00 92.50 347 ALA A CA 1
ATOM 2746 C C . ALA A 1 347 ? -4.295 -10.901 7.259 1.00 92.50 347 ALA A C 1
ATOM 2748 O O . ALA A 1 347 ? -4.659 -9.979 6.534 1.00 92.50 347 ALA A O 1
ATOM 2749 N N . LEU A 1 348 ? -5.034 -12.009 7.394 1.00 96.38 348 LEU A N 1
ATOM 2750 C CA . LEU A 1 348 ? -6.257 -12.239 6.618 1.00 96.38 348 LEU A CA 1
ATOM 2751 C C . LEU A 1 348 ? -7.331 -11.178 6.900 1.00 96.38 348 LEU A C 1
ATOM 2753 O O . LEU A 1 348 ? -7.930 -10.658 5.961 1.00 96.38 348 LEU A O 1
ATOM 2757 N N . CYS A 1 349 ? -7.521 -10.793 8.165 1.00 97.75 349 CYS A N 1
ATOM 2758 C CA . CYS A 1 349 ? -8.455 -9.730 8.543 1.00 97.75 349 CYS A CA 1
ATOM 2759 C C . CYS A 1 349 ? -8.087 -8.381 7.901 1.00 97.75 349 CYS A C 1
ATOM 2761 O O . CYS A 1 349 ? -8.948 -7.667 7.385 1.00 97.75 349 CYS A O 1
ATOM 2763 N N . HIS A 1 350 ? -6.789 -8.070 7.866 1.00 96.88 350 HIS A N 1
ATOM 2764 C CA . HIS A 1 350 ? -6.266 -6.865 7.231 1.00 96.88 350 HIS A CA 1
ATOM 2765 C C . HIS A 1 350 ? -6.635 -6.810 5.746 1.00 96.88 350 HIS A C 1
ATOM 2767 O O . HIS A 1 350 ? -7.215 -5.832 5.277 1.00 96.88 350 HIS A O 1
ATOM 2773 N N . GLU A 1 351 ? -6.357 -7.879 5.002 1.00 97.56 351 GLU A N 1
ATOM 2774 C CA . GLU A 1 351 ? -6.637 -7.898 3.566 1.00 97.56 351 GLU A CA 1
ATOM 2775 C C . GLU A 1 351 ? -8.135 -7.969 3.259 1.00 97.56 351 GLU A C 1
ATOM 2777 O O . GLU A 1 351 ? -8.595 -7.354 2.295 1.00 97.56 351 GLU A O 1
ATOM 2782 N N . TRP A 1 352 ? -8.923 -8.647 4.100 1.00 98.25 352 TRP A N 1
ATOM 2783 C CA . TRP A 1 352 ? -10.379 -8.647 3.967 1.00 98.25 352 TRP A CA 1
ATOM 2784 C C . TRP A 1 352 ? -10.966 -7.252 4.194 1.00 98.25 352 TRP A C 1
ATOM 2786 O O . TRP A 1 352 ? -11.849 -6.829 3.453 1.00 98.25 352 TRP A O 1
ATOM 2796 N N . SER A 1 353 ? -10.423 -6.475 5.134 1.00 98.25 353 SER A N 1
ATOM 2797 C CA . SER A 1 353 ? -10.858 -5.089 5.339 1.00 98.25 353 SER A CA 1
ATOM 2798 C C . SER A 1 353 ? -10.563 -4.186 4.131 1.00 98.25 353 SER A C 1
ATOM 2800 O O . SER A 1 353 ? -11.379 -3.330 3.788 1.00 98.25 353 SER A O 1
ATOM 2802 N N . HIS A 1 354 ? -9.452 -4.415 3.418 1.00 98.06 354 HIS A N 1
ATOM 2803 C CA . HIS A 1 354 ? -9.185 -3.758 2.138 1.00 98.06 354 HIS A CA 1
ATOM 2804 C C . HIS A 1 354 ? -10.187 -4.173 1.057 1.00 98.06 354 HIS A C 1
ATOM 2806 O O . HIS A 1 354 ? -10.638 -3.316 0.292 1.00 98.06 354 HIS A O 1
ATOM 2812 N N . ALA A 1 355 ? -10.558 -5.455 1.008 1.00 98.12 355 ALA A N 1
ATOM 2813 C CA . ALA A 1 355 ? -11.578 -5.953 0.092 1.00 98.12 355 ALA A CA 1
ATOM 2814 C C . ALA A 1 355 ? -12.957 -5.340 0.374 1.00 98.12 355 ALA A C 1
ATOM 2816 O O . ALA A 1 355 ? -13.621 -4.896 -0.560 1.00 98.12 355 ALA A O 1
ATOM 2817 N N . LEU A 1 356 ? -13.355 -5.242 1.646 1.00 98.19 356 LEU A N 1
ATOM 2818 C CA . LEU A 1 356 ? -14.592 -4.591 2.079 1.00 98.19 356 LEU A CA 1
ATOM 2819 C C . LEU A 1 356 ? -14.626 -3.107 1.677 1.00 98.19 356 LEU A C 1
ATOM 2821 O O . LEU A 1 356 ? -15.597 -2.640 1.088 1.00 98.19 356 LEU A O 1
ATOM 2825 N N . ASP A 1 357 ? -13.559 -2.365 1.974 1.00 98.19 357 ASP A N 1
ATOM 2826 C CA . ASP A 1 357 ? -13.439 -0.934 1.668 1.00 98.19 357 ASP A CA 1
ATOM 2827 C C . ASP A 1 357 ? -13.522 -0.656 0.152 1.00 98.19 357 ASP A C 1
ATOM 2829 O O . ASP A 1 357 ? -14.157 0.304 -0.294 1.00 98.19 357 ASP A O 1
ATOM 2833 N N . HIS A 1 358 ? -12.928 -1.541 -0.653 1.00 96.75 358 HIS A N 1
ATOM 2834 C CA . HIS A 1 358 ? -13.035 -1.519 -2.111 1.00 96.75 358 HIS A CA 1
ATOM 2835 C C . HIS A 1 358 ? -14.442 -1.914 -2.595 1.00 96.75 358 HIS A C 1
ATOM 2837 O O . HIS A 1 358 ? -15.017 -1.248 -3.451 1.00 96.75 358 HIS A O 1
ATOM 2843 N N . PHE A 1 359 ? -15.058 -2.939 -2.007 1.00 96.19 359 PHE A N 1
ATOM 2844 C CA . PHE A 1 359 ? -16.409 -3.373 -2.366 1.00 96.19 359 PHE A CA 1
ATOM 2845 C C . PHE A 1 359 ? -17.471 -2.304 -2.083 1.00 96.19 359 PHE A C 1
ATOM 2847 O O . PHE A 1 359 ? -18.355 -2.081 -2.908 1.00 96.19 359 PHE A O 1
ATOM 2854 N N . LEU A 1 360 ? -17.378 -1.587 -0.959 1.00 96.50 360 LEU A N 1
ATOM 2855 C CA . LEU A 1 360 ? -18.291 -0.478 -0.669 1.00 96.50 360 LEU A CA 1
ATOM 2856 C C . LEU A 1 360 ? -18.097 0.699 -1.640 1.00 96.50 360 LEU A C 1
ATOM 2858 O O . LEU A 1 360 ? -19.064 1.381 -1.993 1.00 96.50 360 LEU A O 1
ATOM 2862 N N . TYR A 1 361 ? -16.868 0.922 -2.116 1.00 95.25 361 TYR A N 1
ATOM 2863 C CA . TYR A 1 361 ? -16.613 1.870 -3.199 1.00 95.25 361 TYR A CA 1
ATOM 2864 C C . TYR A 1 361 ? -17.289 1.433 -4.502 1.00 95.25 361 TYR A C 1
ATOM 2866 O O . TYR A 1 361 ? -17.953 2.251 -5.149 1.00 95.25 361 TYR A O 1
ATOM 2874 N N . ASP A 1 362 ? -17.196 0.147 -4.847 1.00 91.38 362 ASP A N 1
ATOM 2875 C CA . ASP A 1 362 ? -17.882 -0.420 -6.007 1.00 91.38 362 ASP A CA 1
ATOM 2876 C C . ASP A 1 362 ? -19.397 -0.247 -5.908 1.00 91.38 362 ASP A C 1
ATOM 2878 O O . ASP A 1 362 ? -20.025 0.259 -6.839 1.00 91.38 362 ASP A O 1
ATOM 2882 N N . CYS A 1 363 ? -19.970 -0.573 -4.749 1.00 92.38 363 CYS A N 1
ATOM 2883 C CA . CYS A 1 363 ? -21.389 -0.392 -4.463 1.00 92.38 363 CYS A CA 1
ATOM 2884 C C . CYS A 1 363 ? -21.837 1.062 -4.642 1.00 92.38 363 CYS A C 1
ATOM 2886 O O . CYS A 1 363 ? -22.921 1.316 -5.160 1.00 92.38 363 CYS A O 1
ATOM 2888 N N . SER A 1 364 ? -20.991 2.032 -4.278 1.00 92.75 364 SER A N 1
ATOM 2889 C CA . SER A 1 364 ? -21.313 3.453 -4.453 1.00 92.75 364 SER A CA 1
ATOM 2890 C C . SER A 1 364 ? -21.512 3.878 -5.914 1.00 92.75 364 SER A C 1
ATOM 2892 O O . SER A 1 364 ? -22.133 4.915 -6.155 1.00 92.75 364 SER A O 1
ATOM 2894 N N . HIS A 1 365 ? -21.059 3.053 -6.864 1.00 88.50 365 HIS A N 1
ATOM 2895 C CA . HIS A 1 365 ? -21.198 3.229 -8.311 1.00 88.50 365 HIS A CA 1
ATOM 2896 C C . HIS A 1 365 ? -22.008 2.113 -8.982 1.00 88.50 365 HIS A C 1
ATOM 2898 O O . HIS A 1 365 ? -21.958 2.004 -10.204 1.00 88.50 365 HIS A O 1
ATOM 2904 N N . ASP A 1 366 ? -22.692 1.253 -8.218 1.00 87.00 366 ASP A N 1
ATOM 2905 C CA . ASP A 1 366 ? -23.388 0.075 -8.762 1.00 87.00 366 ASP A CA 1
ATOM 2906 C C . ASP A 1 366 ? -22.468 -0.788 -9.643 1.00 87.00 366 ASP A C 1
ATOM 2908 O O . ASP A 1 366 ? -22.841 -1.269 -10.709 1.00 87.00 366 ASP A O 1
ATOM 2912 N N . PHE A 1 367 ? -21.210 -0.924 -9.209 1.00 85.62 367 PHE A N 1
ATOM 2913 C CA . PHE A 1 367 ? -20.145 -1.652 -9.904 1.00 85.62 367 PHE A CA 1
ATOM 2914 C C . PHE A 1 367 ? -19.759 -1.094 -11.289 1.00 85.62 367 PHE A C 1
ATOM 2916 O O . PHE A 1 367 ? -18.994 -1.732 -12.007 1.00 85.62 367 PHE A O 1
ATOM 2923 N N . GLN A 1 368 ? -20.207 0.114 -11.647 1.00 81.81 368 GLN A N 1
ATOM 2924 C CA . GLN A 1 368 ? -19.868 0.810 -12.898 1.00 81.81 368 GLN A CA 1
ATOM 2925 C C . GLN A 1 368 ? -18.851 1.939 -12.669 1.00 81.81 368 GLN A C 1
ATOM 2927 O O . GLN A 1 368 ? -18.957 3.033 -13.227 1.00 81.81 368 GLN A O 1
ATOM 2932 N N . ASN A 1 369 ? -17.863 1.707 -11.803 1.00 76.81 369 ASN A N 1
ATOM 2933 C CA . ASN A 1 369 ? -16.782 2.667 -11.596 1.00 76.81 369 ASN A CA 1
ATOM 2934 C C . ASN A 1 369 ? -15.681 2.512 -12.658 1.00 76.81 369 ASN A C 1
ATOM 2936 O O . ASN A 1 369 ? -15.358 1.414 -13.098 1.00 76.81 369 ASN A O 1
ATOM 2940 N N . GLY A 1 370 ? -15.087 3.635 -13.066 1.00 68.00 370 GLY A N 1
ATOM 2941 C CA . GLY A 1 370 ? -13.952 3.670 -13.999 1.00 68.00 370 GLY A CA 1
ATOM 2942 C C . GLY A 1 370 ? -12.585 3.729 -13.309 1.00 68.00 370 GLY A C 1
ATOM 2943 O O . GLY A 1 370 ? -11.588 4.042 -13.957 1.00 68.00 370 GLY A O 1
ATOM 2944 N N . SER A 1 371 ? -12.517 3.518 -11.990 1.00 74.56 371 SER A N 1
ATOM 2945 C CA . SER A 1 371 ? -11.285 3.701 -11.216 1.00 74.56 371 SER A CA 1
ATOM 2946 C C . SER A 1 371 ? -11.180 2.761 -10.024 1.00 74.56 371 SER A C 1
ATOM 2948 O O . SER A 1 371 ? -12.136 2.600 -9.276 1.00 74.56 371 SER A O 1
ATOM 2950 N N . LEU A 1 372 ? -9.969 2.255 -9.780 1.00 84.38 372 LEU A N 1
ATOM 2951 C CA . LEU A 1 372 ? -9.630 1.468 -8.594 1.00 84.38 372 LEU A CA 1
ATOM 2952 C C . LEU A 1 372 ? -9.439 2.397 -7.388 1.00 84.38 372 LEU A C 1
ATOM 2954 O O . LEU A 1 372 ? -8.391 3.039 -7.247 1.00 84.38 372 LEU A O 1
ATOM 2958 N N . ALA A 1 373 ? -10.448 2.494 -6.526 1.00 89.25 373 ALA A N 1
ATOM 2959 C CA . ALA A 1 373 ? -10.403 3.329 -5.332 1.00 89.25 373 ALA A CA 1
ATOM 2960 C C . ALA A 1 373 ? -11.155 2.696 -4.156 1.00 89.25 373 ALA A C 1
ATOM 2962 O O . ALA A 1 373 ? -11.844 1.697 -4.289 1.00 89.25 373 ALA A O 1
ATOM 2963 N N . TYR A 1 374 ? -10.974 3.279 -2.977 1.00 95.19 374 TYR A N 1
ATOM 2964 C CA . TYR A 1 374 ? -11.524 2.779 -1.719 1.00 95.19 374 TYR A CA 1
ATOM 2965 C C . TYR A 1 374 ? -12.535 3.778 -1.169 1.00 95.19 374 TYR A C 1
ATOM 2967 O O . TYR A 1 374 ? -12.330 4.990 -1.329 1.00 95.19 374 TYR A O 1
ATOM 2975 N N . LEU A 1 375 ? -13.568 3.313 -0.465 1.00 96.25 375 LEU A N 1
ATOM 2976 C CA . LEU A 1 375 ? -14.560 4.200 0.141 1.00 96.25 375 LEU A CA 1
ATOM 2977 C C . LEU A 1 375 ? -13.873 5.153 1.127 1.00 96.25 375 LEU A C 1
ATOM 2979 O O . LEU A 1 375 ? -14.076 6.367 1.079 1.00 96.25 375 LEU A O 1
ATOM 2983 N N . SER A 1 376 ? -12.961 4.617 1.938 1.00 96.19 376 SER A N 1
ATOM 2984 C CA . SER A 1 376 ? -12.162 5.355 2.912 1.00 96.19 376 SER A CA 1
ATOM 2985 C C . SER A 1 376 ? -11.266 6.433 2.288 1.00 96.19 376 SER A C 1
ATOM 2987 O O . SER A 1 376 ? -10.819 7.364 2.961 1.00 96.19 376 SER A O 1
ATOM 2989 N N . SER A 1 377 ? -10.980 6.363 0.984 1.00 89.75 377 SER A N 1
ATOM 2990 C CA . SER A 1 377 ? -10.212 7.411 0.310 1.00 89.75 377 SER A CA 1
ATOM 2991 C C . SER A 1 377 ? -10.983 8.735 0.225 1.00 89.75 377 SER A C 1
ATOM 2993 O O . SER A 1 377 ? -10.351 9.790 0.121 1.00 89.75 377 SER A O 1
ATOM 2995 N N . GLY A 1 378 ? -12.322 8.681 0.282 1.00 80.12 378 GLY A N 1
ATOM 2996 C CA . GLY A 1 378 ? -13.227 9.828 0.194 1.00 80.12 378 GLY A CA 1
ATOM 2997 C C . GLY A 1 378 ? -13.228 10.536 -1.165 1.00 80.12 378 GLY A C 1
ATOM 2998 O O . GLY A 1 378 ? -13.893 11.555 -1.327 1.00 80.12 378 GLY A O 1
ATOM 2999 N N . LYS A 1 379 ? -12.473 10.035 -2.148 1.00 78.31 379 LYS A N 1
ATOM 3000 C CA . LYS A 1 379 ? -12.361 10.634 -3.480 1.00 78.31 379 LYS A CA 1
ATOM 3001 C C . LYS A 1 379 ? -13.256 9.896 -4.456 1.00 78.31 379 LYS A C 1
ATOM 3003 O O . LYS A 1 379 ? -13.225 8.671 -4.492 1.00 78.31 379 LYS A O 1
ATOM 3008 N N . SER A 1 380 ? -13.996 10.653 -5.265 1.00 83.06 380 SER A N 1
ATOM 3009 C CA . SER A 1 380 ? -14.829 10.105 -6.341 1.00 83.06 380 SER A CA 1
ATOM 3010 C C . SER A 1 380 ? -15.772 9.002 -5.849 1.00 83.06 380 SER A C 1
ATOM 3012 O O . SER A 1 380 ? -15.887 7.974 -6.500 1.00 83.06 380 SER A O 1
ATOM 3014 N N . VAL A 1 381 ? -16.369 9.166 -4.662 1.00 87.00 381 VAL A N 1
ATOM 3015 C CA . VAL A 1 381 ? -17.355 8.220 -4.118 1.00 87.00 381 VAL A CA 1
ATOM 3016 C C . VAL A 1 381 ? -18.694 8.483 -4.800 1.00 87.00 381 VAL A C 1
ATOM 3018 O O . VAL A 1 381 ? -19.165 9.620 -4.796 1.00 87.00 381 VAL A O 1
ATOM 3021 N N . GLY A 1 382 ? -19.312 7.447 -5.364 1.00 84.12 382 GLY A N 1
ATOM 3022 C CA . GLY A 1 382 ? -20.556 7.581 -6.113 1.00 84.12 382 GLY A CA 1
ATOM 3023 C C . GLY A 1 382 ? -21.769 7.791 -5.204 1.00 84.12 382 GLY A C 1
ATOM 3024 O O . GLY A 1 382 ? -21.707 7.609 -3.986 1.00 84.12 382 GLY A O 1
ATOM 3025 N N . ASN A 1 383 ? -22.895 8.212 -5.778 1.00 88.19 383 ASN A N 1
ATOM 3026 C CA . ASN A 1 383 ? -24.072 8.658 -5.019 1.00 88.19 383 ASN A CA 1
ATOM 3027 C C . ASN A 1 383 ? -25.030 7.530 -4.606 1.00 88.19 383 ASN A C 1
ATOM 3029 O O . ASN A 1 383 ? -26.007 7.808 -3.923 1.00 88.19 383 ASN A O 1
ATOM 3033 N N . ILE A 1 384 ? -24.748 6.283 -4.993 1.00 89.19 384 ILE A N 1
ATOM 3034 C CA . ILE A 1 384 ? -25.665 5.148 -4.800 1.00 89.19 384 ILE A CA 1
ATOM 3035 C C . ILE A 1 384 ? -25.591 4.596 -3.376 1.00 89.19 384 ILE A C 1
ATOM 3037 O O . ILE A 1 384 ? -26.597 4.161 -2.827 1.00 89.19 384 ILE A O 1
ATOM 3041 N N . LEU A 1 385 ? -24.408 4.649 -2.759 1.00 90.50 385 LEU A N 1
ATOM 3042 C CA . LEU A 1 385 ? -24.224 4.181 -1.389 1.00 90.50 385 LEU A CA 1
ATOM 3043 C C . LEU A 1 385 ? -24.974 5.106 -0.410 1.00 90.50 385 LEU A C 1
ATOM 3045 O O . LEU A 1 385 ? -24.759 6.325 -0.487 1.00 90.50 385 LEU A O 1
ATOM 3049 N N . PRO A 1 386 ? -25.767 4.562 0.537 1.00 93.62 386 PRO A N 1
ATOM 3050 C CA . PRO A 1 386 ? -26.460 5.341 1.557 1.00 93.62 386 PRO A CA 1
ATOM 3051 C C . PRO A 1 386 ? -25.542 6.342 2.262 1.00 93.62 386 PRO A C 1
ATOM 3053 O O . PRO A 1 386 ? -24.415 6.012 2.649 1.00 93.62 386 PRO A O 1
ATOM 3056 N N . ALA A 1 387 ? -26.036 7.569 2.455 1.00 93.00 387 ALA A N 1
ATOM 3057 C CA . ALA A 1 387 ? -25.268 8.653 3.068 1.00 93.00 387 ALA A CA 1
ATOM 3058 C C . ALA A 1 387 ? -24.730 8.263 4.454 1.00 93.00 387 ALA A C 1
ATOM 3060 O O . ALA A 1 387 ? -23.563 8.517 4.748 1.00 93.00 387 ALA A O 1
ATOM 3061 N N . ILE A 1 388 ? -25.528 7.531 5.240 1.00 96.44 388 ILE A N 1
ATOM 3062 C CA . ILE A 1 388 ? -25.143 7.062 6.573 1.00 96.44 388 ILE A CA 1
ATOM 3063 C C . ILE A 1 388 ? -23.876 6.195 6.560 1.00 96.44 388 ILE A C 1
ATOM 3065 O O . ILE A 1 388 ? -23.023 6.348 7.428 1.00 96.44 388 ILE A O 1
ATOM 3069 N N . ILE A 1 389 ? -23.672 5.338 5.552 1.00 96.69 389 ILE A N 1
ATOM 3070 C CA . ILE A 1 389 ? -22.457 4.508 5.461 1.00 96.69 389 ILE A CA 1
ATOM 3071 C C . ILE A 1 389 ? -21.232 5.400 5.219 1.00 96.69 389 ILE A C 1
ATOM 3073 O O . ILE A 1 389 ? -20.181 5.201 5.833 1.00 96.69 389 ILE A O 1
ATOM 3077 N N . LYS A 1 390 ? -21.367 6.424 4.365 1.00 94.88 390 LYS A N 1
ATOM 3078 C CA . LYS A 1 390 ? -20.294 7.398 4.104 1.00 94.88 390 LYS A CA 1
ATOM 3079 C C . LYS A 1 390 ? -19.964 8.208 5.354 1.00 94.88 390 LYS A C 1
ATOM 3081 O O . LYS A 1 390 ? -18.790 8.386 5.666 1.00 94.88 390 LYS A O 1
ATOM 3086 N N . GLU A 1 391 ? -20.982 8.657 6.082 1.00 95.75 391 GLU A N 1
ATOM 3087 C CA . GLU A 1 391 ? -20.828 9.392 7.340 1.00 95.75 391 GLU A CA 1
ATOM 3088 C C . GLU A 1 391 ? -20.121 8.550 8.405 1.00 95.75 391 GLU A C 1
ATOM 3090 O O . GLU A 1 391 ? -19.169 9.017 9.031 1.00 95.75 391 GLU A O 1
ATOM 3095 N N . LYS A 1 392 ? -20.519 7.283 8.575 1.00 98.06 392 LYS A N 1
ATOM 3096 C CA . LYS A 1 392 ? -19.879 6.367 9.529 1.00 98.06 392 LYS A CA 1
ATOM 3097 C C . LYS A 1 392 ? -18.443 6.026 9.129 1.00 98.06 392 LYS A C 1
ATOM 3099 O O . LYS A 1 392 ? -17.569 6.002 9.992 1.00 98.06 392 LYS A O 1
ATOM 3104 N N . MET A 1 393 ? -18.162 5.845 7.836 1.00 97.81 393 MET A N 1
ATOM 3105 C CA . MET A 1 393 ? -16.789 5.672 7.345 1.00 97.81 393 MET A CA 1
ATOM 3106 C C . MET A 1 393 ? -15.947 6.921 7.632 1.00 97.81 393 MET A C 1
ATOM 3108 O O . MET A 1 393 ? -14.824 6.819 8.126 1.00 97.81 393 MET A O 1
ATOM 3112 N N . GLN A 1 394 ? -16.498 8.110 7.386 1.00 95.69 394 GLN A N 1
ATOM 3113 C CA . GLN A 1 394 ? -15.829 9.370 7.693 1.00 95.69 394 GLN A CA 1
ATOM 3114 C C . GLN A 1 394 ? -15.558 9.513 9.199 1.00 95.69 394 GLN A C 1
ATOM 3116 O O . GLN A 1 394 ? -14.447 9.884 9.573 1.00 95.69 394 GLN A O 1
ATOM 3121 N N . ALA A 1 395 ? -16.495 9.108 10.061 1.00 96.50 395 ALA A N 1
ATOM 3122 C CA . ALA A 1 395 ? -16.297 9.086 11.509 1.00 96.50 395 ALA A CA 1
ATOM 3123 C C . ALA A 1 395 ? -15.137 8.163 11.936 1.00 96.50 395 ALA A C 1
ATOM 3125 O O . ALA A 1 395 ? -14.330 8.552 12.780 1.00 96.50 395 ALA A O 1
ATOM 3126 N N . VAL A 1 396 ? -14.980 6.984 11.316 1.00 97.88 396 VAL A N 1
ATOM 3127 C CA . VAL A 1 396 ? -13.822 6.097 11.559 1.00 97.88 396 VAL A CA 1
ATOM 3128 C C . VAL A 1 396 ? -12.509 6.777 11.152 1.00 97.88 396 VAL A C 1
ATOM 3130 O O . VAL A 1 396 ? -11.518 6.725 11.883 1.00 97.88 396 VAL A O 1
ATOM 3133 N N . LEU A 1 397 ? -12.484 7.452 10.001 1.00 96.44 397 LEU A N 1
ATOM 3134 C CA . LEU A 1 397 ? -11.296 8.168 9.523 1.00 96.44 397 LEU A CA 1
ATOM 3135 C C . LEU A 1 397 ? -10.941 9.375 10.386 1.00 96.44 397 LEU A C 1
ATOM 3137 O O . LEU A 1 397 ? -9.758 9.683 10.563 1.00 96.44 397 LEU A O 1
ATOM 3141 N N . ASP A 1 398 ? -11.952 10.050 10.917 1.00 92.88 398 ASP A N 1
ATOM 3142 C CA . ASP A 1 398 ? -11.776 11.130 11.869 1.00 92.88 398 ASP A CA 1
ATOM 3143 C C . ASP A 1 398 ? -11.244 10.593 13.195 1.00 92.88 398 ASP A C 1
ATOM 3145 O O . ASP A 1 398 ? -10.232 11.101 13.663 1.00 92.88 398 ASP A O 1
ATOM 3149 N N . ALA A 1 399 ? -11.779 9.493 13.727 1.00 94.38 399 ALA A N 1
ATOM 3150 C CA . ALA A 1 399 ? -11.239 8.823 14.915 1.00 94.38 399 ALA A CA 1
ATOM 3151 C C . ALA A 1 399 ? -9.784 8.334 14.727 1.00 94.38 399 ALA A C 1
ATOM 3153 O O . ALA A 1 399 ? -8.990 8.290 15.672 1.00 94.38 399 ALA A O 1
ATOM 3154 N N . CYS A 1 400 ? -9.386 8.016 13.490 1.00 94.69 400 CYS A N 1
ATOM 3155 C CA . CYS A 1 400 ? -8.001 7.673 13.171 1.00 94.69 400 CYS A CA 1
ATOM 3156 C C . CYS A 1 400 ? -7.057 8.883 13.291 1.00 94.69 400 CYS A C 1
ATOM 3158 O O . CYS A 1 400 ? -5.890 8.698 13.629 1.00 94.69 400 CYS A O 1
ATOM 3160 N N . LYS A 1 401 ? -7.516 10.110 13.007 1.00 91.12 401 LYS A N 1
ATOM 3161 C CA . LYS A 1 401 ? -6.665 11.315 12.850 1.00 91.12 401 LYS A CA 1
ATOM 3162 C C . LYS A 1 401 ? -6.843 12.362 13.943 1.00 91.12 401 LYS A C 1
ATOM 3164 O O . LYS A 1 401 ? -5.955 13.187 14.148 1.00 91.12 401 LYS A O 1
ATOM 3169 N N . GLN A 1 402 ? -8.009 12.383 14.564 1.00 85.69 402 GLN A N 1
ATOM 3170 C CA . GLN A 1 402 ? -8.445 13.384 15.518 1.00 85.69 402 GLN A CA 1
ATOM 3171 C C . GLN A 1 402 ? -8.378 12.816 16.936 1.00 85.69 402 GLN A C 1
ATOM 3173 O O . GLN A 1 402 ? -8.386 11.606 17.147 1.00 85.69 402 GLN A O 1
ATOM 3178 N N . GLY A 1 403 ? -8.276 13.720 17.900 1.00 82.31 403 GLY A N 1
ATOM 3179 C CA . GLY A 1 403 ? -7.990 13.408 19.290 1.00 82.31 403 GLY A CA 1
ATOM 3180 C C . GLY A 1 403 ? -7.142 14.514 19.903 1.00 82.31 403 GLY A C 1
ATOM 3181 O O . GLY A 1 403 ? -6.930 15.572 19.289 1.00 82.31 403 GLY A O 1
ATOM 3182 N N . LYS A 1 404 ? -6.664 14.256 21.115 1.00 81.25 404 LYS A N 1
ATOM 3183 C CA . LYS A 1 404 ? -5.669 15.078 21.793 1.00 81.25 404 LYS A CA 1
ATOM 3184 C C . LYS A 1 404 ? -4.432 14.221 22.039 1.00 81.25 404 LYS A C 1
ATOM 3186 O O . LYS A 1 404 ? -4.558 13.059 22.419 1.00 81.25 404 LYS A O 1
ATOM 3191 N N . VAL A 1 405 ? -3.265 14.766 21.726 1.00 84.69 405 VAL A N 1
ATOM 3192 C CA . VAL A 1 405 ? -1.980 14.097 21.928 1.00 84.69 405 VAL A CA 1
ATOM 3193 C C . VAL A 1 405 ? -1.107 14.995 22.776 1.00 84.69 405 VAL A C 1
ATOM 3195 O O . VAL A 1 405 ? -0.881 16.152 22.407 1.00 84.69 405 VAL A O 1
ATOM 3198 N N . ASP A 1 406 ? -0.568 14.426 23.849 1.00 86.56 406 ASP A N 1
ATOM 3199 C CA . ASP A 1 406 ? 0.476 15.052 24.642 1.00 86.56 406 ASP A CA 1
ATOM 3200 C C . ASP A 1 406 ? 1.712 15.302 23.790 1.00 86.56 406 ASP A C 1
ATOM 3202 O O . ASP A 1 406 ? 2.306 14.398 23.188 1.00 86.56 406 ASP A O 1
ATOM 3206 N N . ARG A 1 407 ? 2.101 16.569 23.728 1.00 88.62 407 ARG A N 1
ATOM 3207 C CA . ARG A 1 407 ? 3.336 17.008 23.101 1.00 88.62 407 ARG A CA 1
ATOM 3208 C C . ARG A 1 407 ? 4.146 17.801 24.095 1.00 88.62 407 ARG A C 1
ATOM 3210 O O . ARG A 1 407 ? 3.614 18.438 24.995 1.00 88.62 407 ARG A O 1
ATOM 3217 N N . VAL A 1 408 ? 5.449 17.766 23.881 1.00 91.88 408 VAL A N 1
ATOM 3218 C CA . VAL A 1 408 ? 6.417 18.465 24.707 1.00 91.88 408 VAL A CA 1
ATOM 3219 C C . VAL A 1 408 ? 7.254 19.347 23.799 1.00 91.88 408 VAL A C 1
ATOM 3221 O O . VAL A 1 408 ? 7.621 18.943 22.691 1.00 91.88 408 VAL A O 1
ATOM 3224 N N . ILE A 1 409 ? 7.511 20.571 24.246 1.00 93.62 409 ILE A N 1
ATOM 3225 C CA . ILE A 1 409 ? 8.437 21.487 23.591 1.00 93.62 409 ILE A CA 1
ATOM 3226 C C . ILE A 1 409 ? 9.548 21.865 24.567 1.00 93.62 409 ILE A C 1
ATOM 3228 O O . ILE A 1 409 ? 9.269 22.328 25.670 1.00 93.62 409 ILE A O 1
ATOM 3232 N N . ASN A 1 410 ? 10.800 21.651 24.155 1.00 94.81 410 ASN A N 1
ATOM 3233 C CA . ASN A 1 410 ? 11.969 22.078 24.920 1.00 94.81 410 ASN A CA 1
ATOM 3234 C C . ASN A 1 410 ? 12.052 23.609 24.892 1.00 94.81 410 ASN A C 1
ATOM 3236 O O . ASN A 1 410 ? 11.959 24.224 23.824 1.00 94.81 410 ASN A O 1
ATOM 3240 N N . VAL A 1 411 ? 12.215 24.210 26.068 1.00 95.56 411 VAL A N 1
ATOM 3241 C CA . VAL A 1 411 ? 12.263 25.662 26.270 1.00 95.56 411 VAL A CA 1
ATOM 3242 C C . VAL A 1 411 ? 13.504 26.129 27.033 1.00 95.56 411 VAL A C 1
ATOM 3244 O O . VAL A 1 411 ? 13.577 27.284 27.434 1.00 95.56 411 VAL A O 1
ATOM 3247 N N . GLU A 1 412 ? 14.527 25.283 27.165 1.00 93.75 412 GLU A N 1
ATOM 3248 C CA . GLU A 1 412 ? 15.781 25.632 27.856 1.00 93.75 412 GLU A CA 1
ATOM 3249 C C . GLU A 1 412 ? 16.445 26.877 27.241 1.00 93.75 412 GLU A C 1
ATOM 3251 O O . GLU A 1 412 ? 16.910 27.773 27.949 1.00 93.75 412 GLU A O 1
ATOM 3256 N N . SER A 1 413 ? 16.392 26.998 25.908 1.00 92.06 413 SER A N 1
ATOM 3257 C CA . SER A 1 413 ? 16.968 28.139 25.180 1.00 92.06 413 SER A CA 1
ATOM 3258 C C . SER A 1 413 ? 16.274 29.483 25.456 1.00 92.06 413 SER A C 1
ATOM 3260 O O . SER A 1 413 ? 16.748 30.538 25.014 1.00 92.06 413 SER A O 1
ATOM 3262 N N . ALA A 1 414 ? 15.153 29.477 26.185 1.00 92.06 414 ALA A N 1
ATOM 3263 C CA . ALA A 1 414 ? 14.434 30.675 26.587 1.00 92.06 414 ALA A CA 1
ATOM 3264 C C . ALA A 1 414 ? 15.302 31.557 27.483 1.00 92.06 414 ALA A C 1
ATOM 3266 O O . ALA A 1 414 ? 15.177 32.781 27.446 1.00 92.06 414 ALA A O 1
ATOM 3267 N N . TYR A 1 415 ? 16.197 30.960 28.266 1.00 93.19 415 TYR A N 1
ATOM 3268 C CA . TYR A 1 415 ? 16.979 31.673 29.274 1.00 93.19 415 TYR A CA 1
ATOM 3269 C C . TYR A 1 415 ? 18.290 32.255 28.733 1.00 93.19 415 TYR A C 1
ATOM 3271 O O . TYR A 1 415 ? 18.861 33.149 29.355 1.00 93.19 415 TYR A O 1
ATOM 3279 N N . ASP A 1 416 ? 18.707 31.840 27.537 1.00 91.06 416 ASP A N 1
ATOM 3280 C CA . ASP A 1 416 ? 19.946 32.295 26.891 1.00 91.06 416 ASP A CA 1
ATOM 3281 C C . ASP A 1 416 ? 19.772 33.599 26.097 1.00 91.06 416 ASP A C 1
ATOM 3283 O O . ASP A 1 416 ? 20.705 34.108 25.470 1.00 91.06 416 ASP A O 1
ATOM 3287 N N . ARG A 1 417 ? 18.550 34.142 26.055 1.00 87.31 417 ARG A N 1
ATOM 3288 C CA . ARG A 1 417 ? 18.175 35.248 25.169 1.00 87.31 417 ARG A CA 1
ATOM 3289 C C . ARG A 1 417 ? 17.456 36.351 25.933 1.00 87.31 417 ARG A C 1
ATOM 3291 O O . ARG A 1 417 ? 16.655 36.105 26.829 1.00 87.31 417 ARG A O 1
ATOM 3298 N N . LYS A 1 418 ? 17.694 37.602 25.529 1.00 89.06 418 LYS A N 1
ATOM 3299 C CA . LYS A 1 418 ? 16.905 38.745 26.008 1.00 89.06 418 LYS A CA 1
ATOM 3300 C C . LYS A 1 418 ? 15.592 38.820 25.235 1.00 89.06 418 LYS A C 1
ATOM 3302 O O . LYS A 1 418 ? 15.599 38.925 24.009 1.00 89.06 418 LYS A O 1
ATOM 3307 N N . TRP A 1 419 ? 14.475 38.809 25.955 1.00 91.12 419 TRP A N 1
ATOM 3308 C CA . TRP A 1 419 ? 13.137 38.858 25.369 1.00 91.12 419 TRP A CA 1
ATOM 3309 C C . TRP A 1 419 ? 12.526 40.253 25.433 1.00 91.12 419 TRP A C 1
ATOM 3311 O O . TRP A 1 419 ? 12.560 40.919 26.467 1.00 91.12 419 TRP A O 1
ATOM 3321 N N . TYR A 1 420 ? 11.886 40.649 24.334 1.00 91.31 420 TYR A N 1
ATOM 3322 C CA . TYR A 1 420 ? 10.835 41.659 24.348 1.00 91.31 420 TYR A CA 1
ATOM 3323 C C . TYR A 1 420 ? 9.489 40.933 24.314 1.00 91.31 420 TYR A C 1
ATOM 3325 O O . TYR A 1 420 ? 9.175 40.259 23.330 1.00 91.31 420 TYR A O 1
ATOM 3333 N N . PHE A 1 421 ? 8.731 41.019 25.405 1.00 90.25 421 PHE A N 1
ATOM 3334 C CA . PHE A 1 421 ? 7.481 40.280 25.562 1.00 90.25 421 PHE A CA 1
ATOM 3335 C C . PHE A 1 421 ? 6.352 40.943 24.776 1.00 90.25 421 PHE A C 1
ATOM 3337 O O . PHE A 1 421 ? 6.076 42.130 24.947 1.00 90.25 421 PHE A O 1
ATOM 3344 N N . TYR A 1 422 ? 5.674 40.170 23.931 1.00 88.44 422 TYR A N 1
ATOM 3345 C CA . TYR A 1 422 ? 4.496 40.652 23.221 1.00 88.44 422 TYR A CA 1
ATOM 3346 C C . TYR A 1 422 ? 3.329 40.864 24.188 1.00 88.44 422 TYR A C 1
ATOM 3348 O O . TYR A 1 422 ? 3.089 40.032 25.063 1.00 88.44 422 TYR A O 1
ATOM 3356 N N . GLY A 1 423 ? 2.553 41.934 23.983 1.00 89.06 423 GLY A N 1
ATOM 3357 C CA . GLY A 1 423 ? 1.357 42.206 24.789 1.00 89.06 423 GLY A CA 1
ATOM 3358 C C . GLY A 1 423 ? 0.362 41.041 24.783 1.00 89.06 423 GLY A C 1
ATOM 3359 O O . GLY A 1 423 ? -0.242 40.743 25.804 1.00 89.06 423 GLY A O 1
ATOM 3360 N N . SER A 1 424 ? 0.266 40.301 23.674 1.00 87.19 424 SER A N 1
ATOM 3361 C CA . SER A 1 424 ? -0.552 39.086 23.585 1.00 87.19 424 SER A CA 1
ATOM 3362 C C . SER A 1 424 ? -0.094 37.968 24.528 1.00 87.19 424 SER A C 1
ATOM 3364 O O . SER A 1 424 ? -0.942 37.295 25.110 1.00 87.19 424 SER A O 1
ATOM 3366 N N . VAL A 1 425 ? 1.218 37.772 24.703 1.00 89.38 425 VAL A N 1
ATOM 3367 C CA . VAL A 1 425 ? 1.782 36.760 25.616 1.00 89.38 425 VAL A CA 1
ATOM 3368 C C . VAL A 1 425 ? 1.538 37.164 27.065 1.00 89.38 425 VAL A C 1
ATOM 3370 O O . VAL A 1 425 ? 1.072 36.340 27.845 1.00 89.38 425 VAL A O 1
ATOM 3373 N N . ILE A 1 426 ? 1.778 38.437 27.397 1.00 92.31 426 ILE A N 1
ATOM 3374 C CA . ILE A 1 426 ? 1.518 38.997 28.732 1.00 92.31 426 ILE A CA 1
ATOM 3375 C C . ILE A 1 426 ? 0.042 38.817 29.101 1.00 92.31 426 ILE A C 1
ATOM 3377 O O . ILE A 1 426 ? -0.270 38.174 30.099 1.00 92.31 426 ILE A O 1
ATOM 3381 N N . ASN A 1 427 ? -0.863 39.290 28.240 1.00 92.94 427 ASN A N 1
ATOM 3382 C CA . ASN A 1 427 ? -2.301 39.205 28.480 1.00 92.94 427 ASN A CA 1
ATOM 3383 C C . ASN A 1 427 ? -2.767 37.751 28.630 1.00 92.94 427 ASN A C 1
ATOM 3385 O O . ASN A 1 427 ? -3.553 37.449 29.521 1.00 92.94 427 ASN A O 1
ATOM 3389 N N . SER A 1 428 ? -2.275 36.838 27.784 1.00 91.12 428 SER A N 1
ATOM 3390 C CA . SER A 1 428 ? -2.647 35.419 27.869 1.00 91.12 428 SER A CA 1
ATOM 3391 C C . SER A 1 428 ? -2.150 34.777 29.165 1.00 91.12 428 SER A C 1
ATOM 3393 O O . SER A 1 428 ? -2.880 33.993 29.769 1.00 91.12 428 SER A O 1
ATOM 3395 N N . TYR A 1 429 ? -0.936 35.127 29.605 1.00 94.62 429 TYR A N 1
ATOM 3396 C CA . TYR A 1 429 ? -0.358 34.654 30.861 1.00 94.62 429 TYR A CA 1
ATOM 3397 C C . TYR A 1 429 ? -1.177 35.103 32.069 1.00 94.62 429 TYR A C 1
ATOM 3399 O O . TYR A 1 429 ? -1.523 34.277 32.915 1.00 94.62 429 TYR A O 1
ATOM 3407 N N . ASP A 1 430 ? -1.529 36.387 32.117 1.00 92.38 430 ASP A N 1
ATOM 3408 C CA . ASP A 1 430 ? -2.294 36.964 33.220 1.00 92.38 430 ASP A CA 1
ATOM 3409 C C . ASP A 1 430 ? -3.725 36.393 33.264 1.00 92.38 430 ASP A C 1
ATOM 3411 O O . ASP A 1 430 ? -4.188 35.966 34.323 1.00 92.38 430 ASP A O 1
ATOM 3415 N N . VAL A 1 431 ? -4.399 36.281 32.109 1.00 93.12 431 VAL A N 1
ATOM 3416 C CA . VAL A 1 431 ? -5.747 35.686 31.999 1.00 93.12 431 VAL A CA 1
ATOM 3417 C C . VAL A 1 431 ? -5.754 34.219 32.428 1.00 93.12 431 VAL A C 1
ATOM 3419 O O . VAL A 1 431 ? -6.643 33.794 33.164 1.00 93.12 431 VAL A O 1
ATOM 3422 N N . CYS A 1 432 ? -4.755 33.443 32.005 1.00 91.62 432 CYS A N 1
ATOM 3423 C CA . CYS A 1 432 ? -4.655 32.022 32.343 1.00 91.62 432 CYS A CA 1
ATOM 3424 C C . CYS A 1 432 ? -3.935 31.773 33.679 1.00 91.62 432 CYS A C 1
ATOM 3426 O O . CYS A 1 432 ? -3.615 30.625 33.983 1.00 91.62 432 CYS A O 1
ATOM 3428 N N . LYS A 1 433 ? -3.667 32.826 34.468 1.00 92.19 433 LYS A N 1
ATOM 3429 C CA . LYS A 1 433 ? -3.029 32.765 35.795 1.00 92.19 433 LYS A CA 1
ATOM 3430 C C . LYS A 1 433 ? -1.740 31.933 35.814 1.00 92.19 433 LYS A C 1
ATOM 3432 O O . LYS A 1 433 ? -1.503 31.155 36.731 1.00 92.19 433 LYS A O 1
ATOM 3437 N N . GLY A 1 434 ? -0.922 32.080 34.775 1.00 89.62 434 GLY A N 1
ATOM 3438 C CA . GLY A 1 434 ? 0.345 31.365 34.639 1.00 89.62 434 GLY A CA 1
ATOM 3439 C C . GLY A 1 434 ? 0.256 29.914 34.159 1.00 89.62 434 GLY A C 1
ATOM 3440 O O . GLY A 1 434 ? 1.287 29.251 34.108 1.00 89.62 434 GLY A O 1
ATOM 3441 N N . ASN A 1 435 ? -0.919 29.423 33.741 1.00 93.62 435 ASN A N 1
ATOM 3442 C CA . ASN A 1 435 ? -1.049 28.116 33.088 1.00 93.62 435 ASN A CA 1
ATOM 3443 C C . ASN A 1 435 ? -0.449 28.144 31.669 1.00 93.62 435 ASN A C 1
ATOM 3445 O O . ASN A 1 435 ? -1.150 28.329 30.670 1.00 93.62 435 ASN A O 1
ATOM 3449 N N . VAL A 1 436 ? 0.869 27.959 31.584 1.00 93.94 436 VAL A N 1
ATOM 3450 C CA . VAL A 1 436 ? 1.619 27.999 30.322 1.00 93.94 436 VAL A CA 1
ATOM 3451 C C . VAL A 1 436 ? 1.211 26.894 29.343 1.00 93.94 436 VAL A C 1
ATOM 3453 O O . VAL A 1 436 ? 1.192 27.128 28.134 1.00 93.94 436 VAL A O 1
ATOM 3456 N N . SER A 1 437 ? 0.808 25.730 29.859 1.00 93.00 437 SER A N 1
ATOM 3457 C CA . SER A 1 437 ? 0.329 24.600 29.060 1.00 93.00 437 SER A CA 1
ATOM 3458 C C . SER A 1 437 ? -0.959 24.964 28.315 1.00 93.00 437 SER A C 1
ATOM 3460 O O . SER A 1 437 ? -0.990 24.956 27.084 1.00 93.00 437 SER A O 1
ATOM 3462 N N . GLY A 1 438 ? -1.986 25.434 29.034 1.00 90.88 438 GLY A N 1
ATOM 3463 C CA . GLY A 1 438 ? -3.275 25.814 28.438 1.00 90.88 438 GLY A CA 1
ATOM 3464 C C . GLY A 1 438 ? -3.180 26.976 27.436 1.00 90.88 438 GLY A C 1
ATOM 3465 O O . GLY A 1 438 ? -3.917 27.023 26.442 1.00 90.88 438 GLY A O 1
ATOM 3466 N N . ILE A 1 439 ? -2.232 27.897 27.645 1.00 92.44 439 ILE A N 1
ATOM 3467 C CA . ILE A 1 439 ? -1.934 28.971 26.684 1.00 92.44 439 ILE A CA 1
ATOM 3468 C C . ILE A 1 439 ? -1.366 28.382 25.389 1.00 92.44 439 ILE A C 1
ATOM 3470 O O . ILE A 1 439 ? -1.822 28.746 24.299 1.00 92.44 439 ILE A O 1
ATOM 3474 N N . LEU A 1 440 ? -0.397 27.464 25.486 1.00 92.69 440 LEU A N 1
ATOM 3475 C CA . LEU A 1 440 ? 0.173 26.803 24.312 1.00 92.69 440 LEU A CA 1
ATOM 3476 C C . LEU A 1 440 ? -0.849 25.948 23.570 1.00 92.69 440 LEU A C 1
ATOM 3478 O O . LEU A 1 440 ? -0.868 25.989 22.343 1.00 92.69 440 LEU A O 1
ATOM 3482 N N . GLU A 1 441 ? -1.739 25.250 24.270 1.00 91.31 441 GLU A N 1
ATOM 3483 C CA . GLU A 1 441 ? -2.837 24.495 23.652 1.00 91.31 441 GLU A CA 1
ATOM 3484 C C . GLU A 1 441 ? -3.734 25.393 22.793 1.00 91.31 441 GLU A C 1
ATOM 3486 O O . GLU A 1 441 ? -3.974 25.126 21.608 1.00 91.31 441 GLU A O 1
ATOM 3491 N N . SER A 1 442 ? -4.174 26.515 23.365 1.00 89.38 442 SER A N 1
ATOM 3492 C CA . SER A 1 442 ? -5.029 27.495 22.687 1.00 89.38 442 SER A CA 1
ATOM 3493 C C . SER A 1 442 ? -4.321 28.136 21.487 1.00 89.38 442 SER A C 1
ATOM 3495 O O . SER A 1 442 ? -4.901 28.317 20.406 1.00 89.38 442 SER A O 1
ATOM 3497 N N . HIS A 1 443 ? -3.033 28.447 21.647 1.00 89.06 443 HIS A N 1
ATOM 3498 C CA . HIS A 1 443 ? -2.206 29.010 20.586 1.00 89.06 443 HIS A CA 1
ATOM 3499 C C . HIS A 1 443 ? -1.938 28.000 19.458 1.00 89.06 443 HIS A C 1
ATOM 3501 O O . HIS A 1 443 ? -2.022 28.355 18.278 1.00 89.06 443 HIS A O 1
ATOM 3507 N N . HIS A 1 444 ? -1.672 26.733 19.794 1.00 88.88 444 HIS A N 1
ATOM 3508 C CA . HIS A 1 444 ? -1.509 25.649 18.827 1.00 88.88 444 HIS A CA 1
ATOM 3509 C C . HIS A 1 444 ? -2.791 25.486 18.005 1.00 88.88 444 HIS A C 1
ATOM 3511 O O . HIS A 1 444 ? -2.758 25.553 16.776 1.00 88.88 444 HIS A O 1
ATOM 3517 N N . LEU A 1 445 ? -3.943 25.352 18.670 1.00 84.94 445 LEU A N 1
ATOM 3518 C CA . LEU A 1 445 ? -5.231 25.162 18.006 1.00 84.94 445 LEU A CA 1
ATOM 3519 C C . LEU A 1 445 ? -5.561 26.309 17.038 1.00 84.94 445 LEU A C 1
ATOM 3521 O O . LEU A 1 445 ? -5.911 26.065 15.883 1.00 84.94 445 LEU A O 1
ATOM 3525 N N . SER A 1 446 ? -5.428 27.559 17.484 1.00 87.75 446 SER A N 1
ATOM 3526 C CA . SER A 1 446 ? -5.731 28.736 16.656 1.00 87.75 446 SER A CA 1
ATOM 3527 C C . SER A 1 446 ? -4.769 28.905 15.477 1.00 87.75 446 SER A C 1
ATOM 3529 O O . SER A 1 446 ? -5.192 29.277 14.379 1.00 87.75 446 SER A O 1
ATOM 3531 N N . SER A 1 447 ? -3.485 28.598 15.669 1.00 85.19 447 SER A N 1
ATOM 3532 C CA . SER A 1 447 ? -2.476 28.713 14.617 1.00 85.19 447 SER A CA 1
ATOM 3533 C C . SER A 1 447 ? -2.649 27.642 13.546 1.00 85.19 447 SER A C 1
ATOM 3535 O O . SER A 1 447 ? -2.633 27.964 12.358 1.00 85.19 447 SER A O 1
ATOM 3537 N N . TYR A 1 448 ? -2.880 26.391 13.950 1.00 83.38 448 TYR A N 1
ATOM 3538 C CA . TYR A 1 448 ? -3.006 25.264 13.025 1.00 83.38 448 TYR A CA 1
ATOM 3539 C C . TYR A 1 448 ? -4.341 25.241 12.266 1.00 83.38 448 TYR A C 1
ATOM 3541 O O . TYR A 1 448 ? -4.358 24.747 11.143 1.00 83.38 448 TYR A O 1
ATOM 3549 N N . ARG A 1 449 ? -5.417 25.873 12.768 1.00 84.31 449 ARG A N 1
ATOM 3550 C CA . ARG A 1 449 ? -6.665 26.094 11.994 1.00 84.31 449 ARG A CA 1
ATOM 3551 C C . ARG A 1 449 ? -6.430 26.801 10.655 1.00 84.31 449 ARG A C 1
ATOM 3553 O O . ARG A 1 449 ? -7.148 26.570 9.689 1.00 84.31 449 ARG A O 1
ATOM 3560 N N . LYS A 1 450 ? -5.387 27.634 10.558 1.00 83.00 450 LYS A N 1
ATOM 3561 C CA . LYS A 1 450 ? -5.013 28.320 9.306 1.00 83.00 450 LYS A CA 1
ATOM 3562 C C . LYS A 1 450 ? -4.566 27.352 8.203 1.00 83.00 450 LYS A C 1
ATOM 3564 O O . LYS A 1 450 ? -4.462 27.759 7.050 1.00 83.00 450 LYS A O 1
ATOM 3569 N N . LEU A 1 451 ? -4.263 26.099 8.545 1.00 81.94 451 LEU A N 1
ATOM 3570 C CA . LEU A 1 451 ? -3.831 25.066 7.606 1.00 81.94 451 LEU A CA 1
ATOM 3571 C C . LEU A 1 451 ? -4.988 24.279 6.992 1.00 81.94 451 LEU A C 1
ATOM 3573 O O . LEU A 1 451 ? -4.762 23.584 5.999 1.00 81.94 451 LEU A O 1
ATOM 3577 N N . ASP A 1 452 ? -6.192 24.369 7.560 1.00 76.88 452 ASP A N 1
ATOM 3578 C CA . ASP A 1 452 ? -7.338 23.548 7.153 1.00 76.88 452 ASP A CA 1
ATOM 3579 C C . ASP A 1 452 ? -7.789 23.866 5.719 1.00 76.88 452 ASP A C 1
ATOM 3581 O O . ASP A 1 452 ? -8.217 22.978 4.988 1.00 76.88 452 ASP A O 1
ATOM 3585 N N . THR A 1 453 ? -7.604 25.112 5.274 1.00 81.12 453 THR A N 1
ATOM 3586 C CA . THR A 1 453 ? -7.964 25.577 3.924 1.00 81.12 453 THR A CA 1
ATOM 3587 C C . THR A 1 453 ? -6.817 25.492 2.912 1.00 81.12 453 THR A C 1
ATOM 3589 O O . THR A 1 453 ? -7.005 25.794 1.733 1.00 81.12 453 THR A O 1
ATOM 3592 N N . LEU A 1 454 ? -5.614 25.091 3.340 1.00 81.12 454 LEU A N 1
ATOM 3593 C CA . LEU A 1 454 ? -4.413 25.084 2.503 1.00 81.12 454 LEU A CA 1
ATOM 3594 C C . LEU A 1 454 ? -4.061 23.673 2.023 1.00 81.12 454 LEU A C 1
ATOM 3596 O O . LEU A 1 454 ? -4.221 22.682 2.735 1.00 81.12 454 LEU A O 1
ATOM 3600 N N . SER A 1 455 ? -3.484 23.578 0.823 1.00 74.25 455 SER A N 1
ATOM 3601 C CA . SER A 1 455 ? -2.984 22.320 0.258 1.00 74.25 455 SER A CA 1
ATOM 3602 C C . SER A 1 455 ? -1.607 22.484 -0.402 1.00 74.25 455 SER A C 1
ATOM 3604 O O . SER A 1 455 ? -1.115 23.594 -0.626 1.00 74.25 455 SER A O 1
ATOM 3606 N N . GLY A 1 456 ? -0.937 21.357 -0.664 1.00 78.50 456 GLY A N 1
ATOM 3607 C CA . GLY A 1 456 ? 0.332 21.313 -1.395 1.00 78.50 456 GLY A CA 1
ATOM 3608 C C . GLY A 1 456 ? 1.457 22.155 -0.778 1.00 78.50 456 GLY A C 1
ATOM 3609 O O . GLY A 1 456 ? 1.624 22.222 0.439 1.00 78.50 456 GLY A O 1
ATOM 3610 N N . ALA A 1 457 ? 2.250 22.803 -1.637 1.00 77.88 457 ALA A N 1
ATOM 3611 C CA . ALA A 1 457 ? 3.425 23.575 -1.223 1.00 77.88 457 ALA A CA 1
ATOM 3612 C C . ALA A 1 457 ? 3.080 24.787 -0.338 1.00 77.88 457 ALA A C 1
ATOM 3614 O O . ALA A 1 457 ? 3.870 25.154 0.536 1.00 77.88 457 ALA A O 1
ATOM 3615 N N . ALA A 1 458 ? 1.902 25.390 -0.536 1.00 83.56 458 ALA A N 1
ATOM 3616 C CA . ALA A 1 458 ? 1.429 26.506 0.279 1.00 83.56 458 ALA A CA 1
ATOM 3617 C C . ALA A 1 458 ? 1.208 26.072 1.734 1.00 83.56 458 ALA A C 1
ATOM 3619 O O . ALA A 1 458 ? 1.692 26.739 2.650 1.00 83.56 458 ALA A O 1
ATOM 3620 N N . LYS A 1 459 ? 0.573 24.907 1.935 1.00 82.88 459 LYS A N 1
ATOM 3621 C CA . LYS A 1 459 ? 0.393 24.305 3.261 1.00 82.88 459 LYS A CA 1
ATOM 3622 C C . LYS A 1 459 ? 1.735 24.057 3.944 1.00 82.88 459 LYS A C 1
ATOM 3624 O O . LYS A 1 459 ? 1.947 24.546 5.045 1.00 82.88 459 LYS A O 1
ATOM 3629 N N . THR A 1 460 ? 2.681 23.412 3.259 1.00 79.88 460 THR A N 1
ATOM 3630 C CA . THR A 1 460 ? 4.012 23.120 3.824 1.00 79.88 460 THR A CA 1
ATOM 3631 C C . THR A 1 460 ? 4.792 24.382 4.194 1.00 79.88 460 THR A C 1
ATOM 3633 O O . THR A 1 460 ? 5.494 24.415 5.205 1.00 79.88 460 THR A O 1
ATOM 3636 N N . ARG A 1 461 ? 4.697 25.445 3.387 1.00 86.12 461 ARG A N 1
ATOM 3637 C CA . ARG A 1 461 ? 5.337 26.727 3.711 1.00 86.12 461 ARG A CA 1
ATOM 3638 C C . ARG A 1 461 ? 4.711 27.358 4.955 1.00 86.12 461 ARG A C 1
ATOM 3640 O O . ARG A 1 461 ? 5.446 27.879 5.791 1.00 86.12 461 ARG A O 1
ATOM 3647 N N . MET A 1 462 ? 3.384 27.312 5.064 1.00 89.62 462 MET A N 1
ATOM 3648 C CA . MET A 1 462 ? 2.656 27.846 6.213 1.00 89.62 462 MET A CA 1
ATOM 3649 C C . MET A 1 462 ? 2.929 27.034 7.485 1.00 89.62 462 MET A C 1
ATOM 3651 O O . MET A 1 462 ? 3.187 27.634 8.520 1.00 89.62 462 MET A O 1
ATOM 3655 N N . GLU A 1 463 ? 2.969 25.702 7.400 1.00 86.81 463 GLU A N 1
ATOM 3656 C CA . GLU A 1 463 ? 3.326 24.799 8.506 1.00 86.81 463 GLU A CA 1
ATOM 3657 C C . GLU A 1 463 ? 4.672 25.183 9.124 1.00 86.81 463 GLU A C 1
ATOM 3659 O O . GLU A 1 463 ? 4.745 25.445 10.318 1.00 86.81 463 GLU A O 1
ATOM 3664 N N . ARG A 1 464 ? 5.718 25.341 8.301 1.00 87.25 464 ARG A N 1
ATOM 3665 C CA . ARG A 1 464 ? 7.050 25.754 8.785 1.00 87.25 464 ARG A CA 1
ATOM 3666 C C . ARG A 1 464 ? 7.049 27.127 9.449 1.00 87.25 464 ARG A C 1
ATOM 3668 O O . ARG A 1 464 ? 7.872 27.384 10.322 1.00 87.25 464 ARG A O 1
ATOM 3675 N N . LYS A 1 465 ? 6.195 28.039 8.979 1.00 92.19 465 LYS A N 1
ATOM 3676 C CA . LYS A 1 465 ? 6.059 29.365 9.584 1.00 92.19 465 LYS A CA 1
ATOM 3677 C C . LYS A 1 465 ? 5.381 29.251 10.949 1.00 92.19 465 LYS A C 1
ATOM 3679 O O . LYS A 1 465 ? 5.920 29.762 11.920 1.00 92.19 465 LYS A O 1
ATOM 3684 N N . ILE A 1 466 ? 4.256 28.539 11.012 1.00 91.00 466 ILE A N 1
ATOM 3685 C CA . ILE A 1 466 ? 3.511 28.288 12.248 1.00 91.00 466 ILE A CA 1
ATOM 3686 C C . ILE A 1 466 ? 4.392 27.589 13.283 1.00 91.00 466 ILE A C 1
ATOM 3688 O O . ILE A 1 466 ? 4.384 28.002 14.431 1.00 91.00 466 ILE A O 1
ATOM 3692 N N . GLU A 1 467 ? 5.169 26.579 12.893 1.00 89.69 467 GLU A N 1
ATOM 3693 C CA . GLU A 1 467 ? 6.052 25.834 13.799 1.00 89.69 467 GLU A CA 1
ATOM 3694 C C . GLU A 1 467 ? 7.120 26.741 14.428 1.00 89.69 467 GLU A C 1
ATOM 3696 O O . GLU A 1 467 ? 7.273 26.752 15.647 1.00 89.69 467 GLU A O 1
ATOM 3701 N N . LYS A 1 468 ? 7.775 27.589 13.624 1.00 91.19 468 LYS A N 1
ATOM 3702 C CA . LYS A 1 468 ? 8.744 28.580 14.125 1.00 91.19 468 LYS A CA 1
ATOM 3703 C C . LYS A 1 468 ? 8.107 29.621 15.041 1.00 91.19 468 LYS A C 1
ATOM 3705 O O . LYS A 1 468 ? 8.687 29.980 16.064 1.00 91.19 468 LYS A O 1
ATOM 3710 N N . ASP A 1 469 ? 6.938 30.131 14.660 1.00 90.94 469 ASP A N 1
ATOM 3711 C CA . ASP A 1 469 ? 6.210 31.118 15.459 1.00 90.94 469 ASP A CA 1
ATOM 3712 C C . ASP A 1 469 ? 5.736 30.489 16.783 1.00 90.94 469 ASP A C 1
ATOM 3714 O O . ASP A 1 469 ? 5.835 31.114 17.836 1.00 90.94 469 ASP A O 1
ATOM 3718 N N . PHE A 1 470 ? 5.287 29.230 16.748 1.00 92.25 470 PHE A N 1
ATOM 3719 C CA . PHE A 1 470 ? 4.867 28.455 17.913 1.00 92.25 470 PHE A CA 1
ATOM 3720 C C . PHE A 1 470 ? 6.023 28.213 18.887 1.00 92.25 470 PHE A C 1
ATOM 3722 O O . PHE A 1 470 ? 5.883 28.505 20.073 1.00 92.25 470 PHE A O 1
ATOM 3729 N N . GLU A 1 471 ? 7.174 27.758 18.387 1.00 93.31 471 GLU A N 1
ATOM 3730 C CA . GLU A 1 471 ? 8.386 27.569 19.188 1.00 93.31 471 GLU A CA 1
ATOM 3731 C C . GLU A 1 471 ? 8.820 28.879 19.846 1.00 93.31 471 GLU A C 1
ATOM 3733 O O . GLU A 1 471 ? 9.029 28.934 21.056 1.00 93.31 471 GLU A O 1
ATOM 3738 N N . LYS A 1 472 ? 8.861 29.976 19.083 1.00 93.00 472 LYS A N 1
ATOM 3739 C CA . LYS A 1 472 ? 9.202 31.294 19.625 1.00 93.00 472 LYS A CA 1
ATOM 3740 C C . LYS A 1 472 ? 8.247 31.730 20.739 1.00 93.00 472 LYS A C 1
ATOM 3742 O O . LYS A 1 472 ? 8.704 32.274 21.744 1.00 93.00 472 LYS A O 1
ATOM 3747 N N . THR A 1 473 ? 6.944 31.507 20.570 1.00 93.19 473 THR A N 1
ATOM 3748 C CA . THR A 1 473 ? 5.938 31.811 21.595 1.00 93.19 473 THR A CA 1
ATOM 3749 C C . THR A 1 473 ? 6.139 30.959 22.847 1.00 93.19 473 THR A C 1
ATOM 3751 O O . THR A 1 473 ? 6.089 31.511 23.941 1.00 93.19 473 THR A O 1
ATOM 3754 N N . ALA A 1 474 ? 6.427 29.660 22.714 1.00 94.81 474 ALA A N 1
ATOM 3755 C CA . ALA A 1 474 ? 6.698 28.779 23.853 1.00 94.81 474 ALA A CA 1
ATOM 3756 C C . ALA A 1 474 ? 7.921 29.228 24.662 1.00 94.81 474 ALA A C 1
ATOM 3758 O O . ALA A 1 474 ? 7.835 29.375 25.879 1.00 94.81 474 ALA A O 1
ATOM 3759 N N . GLN A 1 475 ? 9.023 29.548 23.979 1.00 95.56 475 GLN A N 1
ATOM 3760 C CA . GLN A 1 475 ? 10.239 30.062 24.615 1.00 95.56 475 GLN A CA 1
ATOM 3761 C C . GLN A 1 475 ? 9.972 31.400 25.333 1.00 95.56 475 GLN A C 1
ATOM 3763 O O . GLN A 1 475 ? 10.366 31.602 26.480 1.00 95.56 475 GLN A O 1
ATOM 3768 N N . MET A 1 476 ? 9.244 32.319 24.686 1.00 94.69 476 MET A N 1
ATOM 3769 C CA . MET A 1 476 ? 8.880 33.607 25.287 1.00 94.69 476 MET A CA 1
ATOM 3770 C C . MET A 1 476 ? 7.980 33.435 26.518 1.00 94.69 476 MET A C 1
ATOM 3772 O O . MET A 1 476 ? 8.135 34.161 27.500 1.00 94.69 476 MET A O 1
ATOM 3776 N N . LEU A 1 477 ? 7.052 32.479 26.472 1.00 95.56 477 LEU A N 1
ATOM 3777 C CA . LEU A 1 477 ? 6.149 32.165 27.571 1.00 95.56 477 LEU A CA 1
ATOM 3778 C C . LEU A 1 477 ? 6.909 31.579 28.771 1.00 95.56 477 LEU A C 1
ATOM 3780 O O . LEU A 1 477 ? 6.680 32.027 29.891 1.00 95.56 477 LEU A O 1
ATOM 3784 N N . ALA A 1 478 ? 7.865 30.673 28.537 1.00 95.88 478 ALA A N 1
ATOM 3785 C CA . ALA A 1 478 ? 8.748 30.124 29.571 1.00 95.88 478 ALA A CA 1
ATOM 3786 C C . ALA A 1 478 ? 9.608 31.210 30.245 1.00 95.88 478 ALA A C 1
ATOM 3788 O O . ALA A 1 478 ? 9.710 31.271 31.472 1.00 95.88 478 ALA A O 1
ATOM 3789 N N . ALA A 1 479 ? 10.181 32.125 29.454 1.00 95.31 479 ALA A N 1
ATOM 3790 C CA . ALA A 1 479 ? 10.946 33.253 29.983 1.00 95.31 479 ALA A CA 1
ATOM 3791 C C . ALA A 1 479 ? 10.072 34.227 30.793 1.00 95.31 479 ALA A C 1
ATOM 3793 O O . ALA A 1 479 ? 10.515 34.767 31.811 1.00 95.31 479 ALA A O 1
ATOM 3794 N N . TYR A 1 480 ? 8.830 34.464 30.357 1.00 95.06 480 TYR A N 1
ATOM 3795 C CA . TYR A 1 480 ? 7.897 35.326 31.082 1.00 95.06 480 TYR A CA 1
ATOM 3796 C C . TYR A 1 480 ? 7.424 34.685 32.389 1.00 95.06 480 TYR A C 1
ATOM 3798 O O . TYR A 1 480 ? 7.364 35.365 33.413 1.00 95.06 480 TYR A O 1
ATOM 3806 N N . HIS A 1 481 ? 7.155 33.377 32.364 1.00 95.56 481 HIS A N 1
ATOM 3807 C CA . HIS A 1 481 ? 6.833 32.589 33.548 1.00 95.56 481 HIS A CA 1
ATOM 3808 C C . HIS A 1 481 ? 7.944 32.695 34.594 1.00 95.56 481 HIS A C 1
ATOM 3810 O O . HIS A 1 481 ? 7.679 33.128 35.712 1.00 95.56 481 HIS A O 1
ATOM 3816 N N . TYR A 1 482 ? 9.201 32.461 34.201 1.00 94.88 482 TYR A N 1
ATOM 3817 C CA . TYR A 1 482 ? 10.355 32.627 35.088 1.00 94.88 482 TYR A CA 1
ATOM 3818 C C . TYR A 1 482 ? 10.453 34.042 35.672 1.00 94.88 482 TYR A C 1
ATOM 3820 O O . TYR A 1 482 ? 10.689 34.211 36.864 1.00 94.88 482 TYR A O 1
ATOM 3828 N N . LYS A 1 483 ? 10.188 35.080 34.867 1.00 92.94 483 LYS A N 1
ATOM 3829 C CA . LYS A 1 483 ? 10.175 36.472 35.346 1.00 92.94 483 LYS A CA 1
ATOM 3830 C C . LYS A 1 483 ? 9.100 36.735 36.413 1.00 92.94 483 LYS A C 1
ATOM 3832 O O . LYS A 1 483 ? 9.280 37.636 37.229 1.00 92.94 483 LYS A O 1
ATOM 3837 N N . LYS A 1 484 ? 7.974 36.018 36.381 1.00 93.62 484 LYS A N 1
ATOM 3838 C CA . LYS A 1 484 ? 6.827 36.228 37.282 1.00 93.62 484 LYS A CA 1
ATOM 3839 C C . LYS A 1 484 ? 6.826 35.303 38.497 1.00 93.62 484 LYS A C 1
ATOM 3841 O O . LYS A 1 484 ? 6.484 35.762 39.580 1.00 93.62 484 LYS A O 1
ATOM 3846 N N . ALA A 1 485 ? 7.174 34.035 38.306 1.00 92.19 485 ALA A N 1
ATOM 3847 C CA . ALA A 1 485 ? 7.102 32.982 39.315 1.00 92.19 485 ALA A CA 1
ATOM 3848 C C . ALA A 1 485 ? 8.475 32.601 39.897 1.00 92.19 485 ALA A C 1
ATOM 3850 O O . ALA A 1 485 ? 8.534 31.973 40.946 1.00 92.19 485 ALA A O 1
ATOM 3851 N N . GLY A 1 486 ? 9.580 32.970 39.236 1.00 91.81 486 GLY A N 1
ATOM 3852 C CA . GLY A 1 486 ? 10.936 32.565 39.628 1.00 91.81 486 GLY A CA 1
ATOM 3853 C C . GLY A 1 486 ? 11.294 31.117 39.271 1.00 91.81 486 GLY A C 1
ATOM 3854 O O . GLY A 1 486 ? 12.420 30.695 39.515 1.00 91.81 486 GLY A O 1
ATOM 3855 N N . GLU A 1 487 ? 10.371 30.369 38.665 1.00 93.06 487 GLU A N 1
ATOM 3856 C CA . GLU A 1 487 ? 10.539 28.963 38.295 1.00 93.06 487 GLU A CA 1
ATOM 3857 C C . GLU A 1 487 ? 10.998 28.811 36.838 1.00 93.06 487 GLU A C 1
ATOM 3859 O O . GLU A 1 487 ? 10.452 29.440 35.924 1.00 93.06 487 GLU A O 1
ATOM 3864 N N . LYS A 1 488 ? 12.039 27.999 36.621 1.00 94.44 488 LYS A N 1
ATOM 3865 C CA . LYS A 1 488 ? 12.507 27.636 35.280 1.00 94.44 488 LYS A CA 1
ATOM 3866 C C . LYS A 1 488 ? 11.823 26.358 34.820 1.00 94.44 488 LYS A C 1
ATOM 3868 O O . LYS A 1 488 ? 11.669 25.426 35.596 1.00 94.44 488 LYS A O 1
ATOM 3873 N N . LEU A 1 489 ? 11.477 26.331 33.543 1.00 94.38 489 LEU A N 1
ATOM 3874 C CA . LEU A 1 489 ? 10.907 25.187 32.856 1.00 94.38 489 LEU A CA 1
ATOM 3875 C C . LEU A 1 489 ? 11.913 24.742 31.801 1.00 94.38 489 LEU A C 1
ATOM 3877 O O . LEU A 1 489 ? 12.321 25.555 30.973 1.00 94.38 489 LEU A O 1
ATOM 3881 N N . ASP A 1 490 ? 12.285 23.468 31.810 1.00 93.62 490 ASP A N 1
ATOM 3882 C CA . ASP A 1 490 ? 13.114 22.886 30.746 1.00 93.62 490 ASP A CA 1
ATOM 3883 C C . ASP A 1 490 ? 12.239 22.492 29.546 1.00 93.62 490 ASP A C 1
ATOM 3885 O O . ASP A 1 490 ? 12.633 22.582 28.378 1.00 93.62 490 ASP A O 1
ATOM 3889 N N . GLU A 1 491 ? 10.988 22.135 29.829 1.00 96.25 491 GLU A N 1
ATOM 3890 C CA . GLU A 1 491 ? 9.999 21.735 28.847 1.00 96.25 491 GLU A CA 1
ATOM 3891 C C . GLU A 1 491 ? 8.586 22.190 29.227 1.00 96.25 491 GLU A C 1
ATOM 3893 O O . GLU A 1 491 ? 8.259 22.369 30.399 1.00 96.25 491 GLU A O 1
ATOM 3898 N N . ILE A 1 492 ? 7.734 22.389 28.218 1.00 94.56 492 ILE A N 1
ATOM 3899 C CA . ILE A 1 492 ? 6.302 22.642 28.417 1.00 94.56 492 ILE A CA 1
ATOM 3900 C C . ILE A 1 492 ? 5.509 21.547 27.709 1.00 94.56 492 ILE A C 1
ATOM 3902 O O . ILE A 1 492 ? 5.647 21.355 26.495 1.00 94.56 492 ILE A O 1
ATOM 3906 N N . SER A 1 493 ? 4.652 20.856 28.459 1.00 93.69 493 SER A N 1
ATOM 3907 C CA . SER A 1 493 ? 3.664 19.931 27.910 1.00 93.69 493 SER A CA 1
ATOM 3908 C C . SER A 1 493 ? 2.427 20.682 27.410 1.00 93.69 493 SER A C 1
ATOM 3910 O O . SER A 1 493 ? 2.007 21.685 27.991 1.00 93.69 493 SER A O 1
ATOM 3912 N N . TYR A 1 494 ? 1.839 20.223 26.310 1.00 92.06 494 TYR A N 1
ATOM 3913 C CA . TYR A 1 494 ? 0.601 20.770 25.755 1.00 92.06 494 TYR A CA 1
ATOM 3914 C C . TYR A 1 494 ? -0.163 19.701 24.969 1.00 92.06 494 TYR A C 1
ATOM 3916 O O . TYR A 1 494 ? 0.433 18.865 24.284 1.00 92.06 494 TYR A O 1
ATOM 3924 N N . GLN A 1 495 ? -1.491 19.764 25.004 1.00 89.44 495 GLN A N 1
ATOM 3925 C CA . GLN A 1 495 ? -2.359 18.945 24.163 1.00 89.44 495 GLN A CA 1
ATOM 3926 C C . GLN A 1 495 ? -2.489 19.522 22.746 1.00 89.44 495 GLN A C 1
ATOM 3928 O O . GLN A 1 495 ? -3.031 20.608 22.516 1.00 89.44 495 GLN A O 1
ATOM 3933 N N . ALA A 1 496 ? -2.034 18.761 21.754 1.00 85.38 496 ALA A N 1
ATOM 3934 C CA . ALA A 1 496 ? -2.203 19.088 20.343 1.00 85.38 496 ALA A CA 1
ATOM 3935 C C . ALA A 1 496 ? -3.375 18.317 19.726 1.00 85.38 496 ALA A C 1
ATOM 3937 O O . ALA A 1 496 ? -3.596 17.147 20.038 1.00 85.38 496 ALA A O 1
ATOM 3938 N N . LYS A 1 497 ? -4.089 18.940 18.777 1.00 81.56 497 LYS A N 1
ATOM 3939 C CA . LYS A 1 497 ? -5.054 18.216 17.937 1.00 81.56 497 LYS A CA 1
ATOM 3940 C C . LYS A 1 497 ? -4.297 17.211 17.068 1.00 81.56 497 LYS A C 1
ATOM 3942 O O . LYS A 1 497 ? -3.435 17.607 16.283 1.00 81.56 497 LYS A O 1
ATOM 3947 N N . GLY A 1 498 ? -4.653 15.940 17.176 1.00 83.94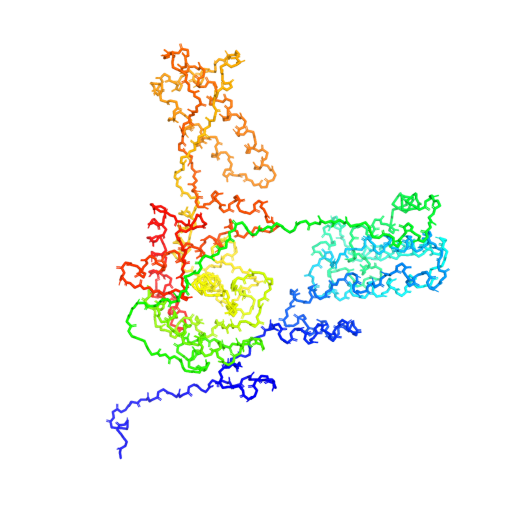 498 GLY A N 1
ATOM 3948 C CA . GLY A 1 498 ? -4.044 14.868 16.397 1.00 83.94 498 GLY A CA 1
ATOM 3949 C C . GLY A 1 498 ? -4.318 13.510 17.018 1.00 83.94 498 GLY A C 1
ATOM 3950 O O . GLY A 1 498 ? -5.133 13.389 17.929 1.00 83.94 498 GLY A O 1
ATOM 3951 N N . SER A 1 499 ? -3.611 12.491 16.547 1.00 90.06 499 SER A N 1
ATOM 3952 C CA . SER A 1 499 ? -3.624 11.185 17.188 1.00 90.06 499 SER A CA 1
ATOM 3953 C C . SER A 1 499 ? -2.251 10.527 17.115 1.00 90.06 499 SER A C 1
ATOM 3955 O O . SER A 1 499 ? -1.531 10.670 16.120 1.00 90.06 499 SER A O 1
ATOM 3957 N N . VAL A 1 500 ? -1.886 9.783 18.164 1.00 91.06 500 VAL A N 1
ATOM 3958 C CA . VAL A 1 500 ? -0.621 9.031 18.209 1.00 91.06 500 VAL A CA 1
ATOM 3959 C C . VAL A 1 500 ? -0.558 8.039 17.048 1.00 91.06 500 VAL A C 1
ATOM 3961 O O . VAL A 1 500 ? 0.485 7.891 16.406 1.00 91.06 500 VAL A O 1
ATOM 3964 N N . TYR A 1 501 ? -1.690 7.412 16.731 1.00 94.19 501 TYR A N 1
ATOM 3965 C CA . TYR A 1 501 ? -1.829 6.490 15.615 1.00 94.19 501 TYR A CA 1
ATOM 3966 C C . TYR A 1 501 ? -1.492 7.133 14.255 1.00 94.19 501 TYR A C 1
ATOM 3968 O O . TYR A 1 501 ? -0.661 6.610 13.504 1.00 94.19 501 TYR A O 1
ATOM 3976 N N . PHE A 1 502 ? -2.055 8.307 13.949 1.00 93.19 502 PHE A N 1
ATOM 3977 C CA . PHE A 1 502 ? -1.792 9.006 12.687 1.00 93.19 502 PHE A CA 1
ATOM 3978 C C . PHE A 1 502 ? -0.376 9.587 12.623 1.00 93.19 502 PHE A C 1
ATOM 3980 O O . PHE A 1 502 ? 0.307 9.455 11.602 1.00 93.19 502 PHE A O 1
ATOM 3987 N N . ASP A 1 503 ? 0.105 10.175 13.720 1.00 89.44 503 ASP A N 1
ATOM 3988 C CA . ASP A 1 503 ? 1.463 10.717 13.808 1.00 89.44 503 ASP A CA 1
ATOM 3989 C C . ASP A 1 503 ? 2.514 9.619 13.588 1.00 89.44 503 ASP A C 1
ATOM 3991 O O . ASP A 1 503 ? 3.500 9.812 12.865 1.00 89.44 503 ASP A O 1
ATOM 3995 N N . THR A 1 504 ? 2.283 8.436 14.158 1.00 91.81 504 THR A N 1
ATOM 3996 C CA . THR A 1 504 ? 3.128 7.255 13.952 1.00 91.81 504 THR A CA 1
ATOM 3997 C C . THR A 1 504 ? 3.108 6.812 12.495 1.00 91.81 504 THR A C 1
ATOM 3999 O O . THR A 1 504 ? 4.167 6.598 11.897 1.00 91.81 504 THR A O 1
ATOM 4002 N N . ALA A 1 505 ? 1.928 6.756 11.879 1.00 93.12 505 ALA A N 1
ATOM 4003 C CA . ALA A 1 505 ? 1.787 6.407 10.473 1.00 93.12 505 ALA A CA 1
ATOM 4004 C C . ALA A 1 505 ? 2.555 7.372 9.545 1.00 93.12 505 ALA A C 1
ATOM 4006 O O . ALA A 1 505 ? 3.278 6.937 8.643 1.00 93.12 505 ALA A O 1
ATOM 4007 N N . ILE A 1 506 ? 2.490 8.684 9.803 1.00 89.94 506 ILE A N 1
ATOM 4008 C CA . ILE A 1 506 ? 3.274 9.691 9.067 1.00 89.94 506 ILE A CA 1
ATOM 4009 C C . ILE A 1 506 ? 4.779 9.457 9.249 1.00 89.94 506 ILE A C 1
ATOM 4011 O O . ILE A 1 506 ? 5.537 9.518 8.275 1.00 89.94 506 ILE A O 1
ATOM 4015 N N . LYS A 1 507 ? 5.236 9.188 10.480 1.00 89.06 507 LYS A N 1
ATOM 4016 C CA . LYS A 1 507 ? 6.657 8.924 10.772 1.00 89.06 507 LYS A CA 1
ATOM 4017 C C . LYS A 1 507 ? 7.177 7.704 10.007 1.00 89.06 507 LYS A C 1
ATOM 4019 O O . LYS A 1 507 ? 8.284 7.760 9.470 1.00 89.06 507 LYS A O 1
ATOM 4024 N N . LEU A 1 508 ? 6.386 6.636 9.913 1.00 88.81 508 LEU A N 1
ATOM 4025 C CA . LEU A 1 508 ? 6.754 5.426 9.172 1.00 88.81 508 LEU A CA 1
ATOM 4026 C C . LEU A 1 508 ? 6.846 5.676 7.658 1.00 88.81 508 LEU A C 1
ATOM 4028 O O . LEU A 1 508 ? 7.767 5.180 7.005 1.00 88.81 508 LEU A O 1
ATOM 4032 N N . ASP A 1 509 ? 5.955 6.499 7.101 1.00 88.69 509 ASP A N 1
ATOM 4033 C CA . ASP A 1 509 ? 5.969 6.842 5.675 1.00 88.69 509 ASP A CA 1
ATOM 4034 C C . ASP A 1 509 ? 7.161 7.717 5.260 1.00 88.69 509 ASP A C 1
ATOM 4036 O O . ASP A 1 509 ? 7.597 7.625 4.114 1.00 88.69 509 ASP A O 1
ATOM 4040 N N . LYS A 1 510 ? 7.770 8.492 6.173 1.00 83.75 510 LYS A N 1
ATOM 4041 C CA . LYS A 1 510 ? 9.004 9.258 5.877 1.00 83.75 510 LYS A CA 1
ATOM 4042 C C . LYS A 1 510 ? 10.172 8.367 5.434 1.00 83.75 510 LYS A C 1
ATOM 4044 O O . LYS A 1 510 ? 11.077 8.844 4.754 1.00 83.75 510 LYS A O 1
ATOM 4049 N N . LYS A 1 511 ? 10.161 7.082 5.806 1.00 80.81 511 LYS A N 1
ATOM 4050 C CA . LYS A 1 511 ? 11.177 6.087 5.417 1.00 80.81 511 LYS A CA 1
ATOM 4051 C C . LYS A 1 511 ? 10.831 5.347 4.115 1.00 80.81 511 LYS A C 1
ATOM 4053 O O . LYS A 1 511 ? 11.587 4.472 3.699 1.00 80.81 511 LYS A O 1
ATOM 4058 N N . ARG A 1 512 ? 9.696 5.657 3.475 1.00 80.06 512 ARG A N 1
ATOM 4059 C CA . ARG A 1 512 ? 9.186 4.965 2.281 1.00 80.06 512 ARG A CA 1
ATOM 4060 C C . ARG A 1 512 ? 9.165 5.892 1.067 1.00 80.06 512 ARG A C 1
ATOM 4062 O O . ARG A 1 512 ? 9.017 7.101 1.182 1.00 80.06 512 ARG A O 1
ATOM 4069 N N . THR A 1 513 ? 9.282 5.306 -0.124 1.00 76.12 513 THR A N 1
ATOM 4070 C CA . THR A 1 513 ? 9.142 6.034 -1.398 1.00 76.12 513 THR A CA 1
ATOM 4071 C C . THR A 1 513 ? 7.686 6.357 -1.730 1.00 76.12 513 THR A C 1
ATOM 4073 O O . THR A 1 513 ? 7.410 7.400 -2.315 1.00 76.12 513 THR A O 1
ATOM 4076 N N . LYS A 1 514 ? 6.756 5.471 -1.354 1.00 76.81 514 LYS A N 1
ATOM 4077 C CA . LYS A 1 514 ? 5.306 5.654 -1.473 1.00 76.81 514 LYS A CA 1
ATOM 4078 C C . LYS A 1 514 ? 4.662 5.557 -0.093 1.00 76.81 514 LYS A C 1
ATOM 4080 O O . LYS A 1 514 ? 5.032 4.683 0.697 1.00 76.81 514 LYS A O 1
ATOM 4085 N N . LYS A 1 515 ? 3.692 6.439 0.163 1.00 85.56 515 LYS A N 1
ATOM 4086 C CA . LYS A 1 515 ? 2.878 6.402 1.381 1.00 85.56 515 LYS A CA 1
ATOM 4087 C C . LYS A 1 515 ? 2.072 5.109 1.426 1.00 85.56 515 LYS A C 1
ATOM 4089 O O . LYS A 1 515 ? 1.540 4.684 0.406 1.00 85.56 515 LYS A O 1
ATOM 4094 N N . TYR A 1 516 ? 2.002 4.515 2.604 1.00 88.38 516 TYR A N 1
ATOM 4095 C CA . TYR A 1 516 ? 1.217 3.320 2.891 1.00 88.38 516 TYR A CA 1
ATOM 4096 C C . TYR A 1 516 ? 0.559 3.473 4.257 1.00 88.38 516 TYR A C 1
ATOM 4098 O O . TYR A 1 516 ? -0.663 3.431 4.370 1.00 88.38 516 TYR A O 1
ATOM 4106 N N . TRP A 1 517 ? 1.366 3.759 5.280 1.00 91.94 517 TRP A N 1
ATOM 4107 C CA . TRP A 1 517 ? 0.913 3.796 6.663 1.00 91.94 517 TRP A CA 1
ATOM 4108 C C . TRP A 1 517 ? -0.123 4.894 6.889 1.00 91.94 517 TRP A C 1
ATOM 4110 O O . TRP A 1 517 ? -1.162 4.631 7.482 1.00 91.94 517 TRP A O 1
ATOM 4120 N N . SER A 1 518 ? 0.133 6.109 6.400 1.00 93.25 518 SER A N 1
ATOM 4121 C CA . SER A 1 518 ? -0.732 7.282 6.611 1.00 93.25 518 SER A CA 1
ATOM 4122 C C . SER A 1 518 ? -1.867 7.415 5.591 1.00 93.25 518 SER A C 1
ATOM 4124 O O . SER A 1 518 ? -2.580 8.420 5.587 1.00 93.25 518 SER A O 1
ATOM 4126 N N . THR A 1 519 ? -2.034 6.435 4.698 1.00 94.44 519 THR A N 1
ATOM 4127 C CA . THR A 1 519 ? -3.173 6.410 3.772 1.00 94.44 519 THR A CA 1
ATOM 4128 C C . THR A 1 519 ? -4.464 6.098 4.530 1.00 94.44 519 THR A C 1
ATOM 4130 O O . THR A 1 519 ? -4.437 5.365 5.516 1.00 94.44 519 THR A O 1
ATOM 4133 N N . ASN A 1 520 ? -5.600 6.645 4.082 1.00 96.12 520 ASN A N 1
ATOM 4134 C CA . ASN A 1 520 ? -6.883 6.397 4.747 1.00 96.12 520 ASN A CA 1
ATOM 4135 C C . ASN A 1 520 ? -7.241 4.903 4.755 1.00 96.12 520 ASN A C 1
ATOM 4137 O O . ASN A 1 520 ? -7.534 4.382 5.822 1.00 96.12 520 ASN A O 1
ATOM 4141 N N . HIS A 1 521 ? -7.129 4.214 3.614 1.00 95.38 521 HIS A N 1
ATOM 4142 C CA . HIS A 1 521 ? -7.411 2.776 3.515 1.00 95.38 521 HIS A CA 1
ATOM 4143 C C . HIS A 1 521 ? -6.441 1.941 4.354 1.00 95.38 521 HIS A C 1
ATOM 4145 O O . HIS A 1 521 ? -6.861 0.998 5.011 1.00 95.38 521 HIS A O 1
ATOM 4151 N N . GLY A 1 522 ? -5.152 2.301 4.400 1.00 96.00 522 GLY A N 1
ATOM 4152 C CA . GLY A 1 522 ? -4.178 1.606 5.246 1.00 96.00 522 GLY A CA 1
ATOM 4153 C C . GLY A 1 522 ? -4.434 1.799 6.743 1.00 96.00 522 GLY A C 1
ATOM 4154 O O . GLY A 1 522 ? -4.162 0.897 7.533 1.00 96.00 522 GLY A O 1
ATOM 4155 N N . MET A 1 523 ? -4.939 2.966 7.152 1.00 97.62 523 MET A N 1
ATOM 4156 C CA . MET A 1 523 ? -5.355 3.198 8.538 1.00 97.62 523 MET A CA 1
ATOM 4157 C C . MET A 1 523 ? -6.665 2.488 8.873 1.00 97.62 523 MET A C 1
ATOM 4159 O O . MET A 1 523 ? -6.751 1.838 9.908 1.00 97.62 523 MET A O 1
ATOM 4163 N N . PHE A 1 524 ? -7.653 2.567 7.980 1.00 98.44 524 PHE A N 1
ATOM 4164 C CA . PHE A 1 524 ? -8.912 1.844 8.118 1.00 98.44 524 PHE A CA 1
ATOM 4165 C C . PHE A 1 524 ? -8.658 0.346 8.310 1.00 98.44 524 PHE A C 1
ATOM 4167 O O . PHE A 1 524 ? -9.169 -0.226 9.266 1.00 98.44 524 PHE A O 1
ATOM 4174 N N . ALA A 1 525 ? -7.786 -0.253 7.495 1.00 97.94 525 ALA A N 1
ATOM 4175 C CA . ALA A 1 525 ? -7.499 -1.679 7.575 1.00 97.94 525 ALA A CA 1
ATOM 4176 C C . ALA A 1 525 ? -6.907 -2.111 8.923 1.00 97.94 525 ALA A C 1
ATOM 4178 O O . ALA A 1 525 ? -7.397 -3.043 9.553 1.00 97.94 525 ALA A O 1
ATOM 4179 N N . ARG A 1 526 ? -5.906 -1.382 9.432 1.00 97.69 526 ARG A N 1
ATOM 4180 C CA . ARG A 1 526 ? -5.330 -1.661 10.762 1.00 97.69 526 ARG A CA 1
ATOM 4181 C C . ARG A 1 526 ? -6.318 -1.389 11.901 1.00 97.69 526 ARG A C 1
ATOM 4183 O O . ARG A 1 526 ? -6.267 -2.073 12.918 1.00 97.69 526 ARG A O 1
ATOM 4190 N N . ALA A 1 527 ? -7.180 -0.381 11.770 1.00 98.31 527 ALA A N 1
ATOM 4191 C CA . ALA A 1 527 ? -8.201 -0.099 12.776 1.00 98.31 527 ALA A CA 1
ATOM 4192 C C . ALA A 1 527 ? -9.281 -1.195 12.799 1.00 98.31 527 ALA A C 1
ATOM 4194 O O . ALA A 1 527 ? -9.658 -1.648 13.875 1.00 98.31 527 ALA A O 1
ATOM 4195 N N . PHE A 1 528 ? -9.726 -1.662 11.629 1.00 98.62 528 PHE A N 1
ATOM 4196 C CA . PHE A 1 528 ? -10.650 -2.787 11.486 1.00 98.62 528 PHE A CA 1
ATOM 4197 C C . PHE A 1 528 ? -10.063 -4.079 12.058 1.00 98.62 528 PHE A C 1
ATOM 4199 O O . PHE A 1 528 ? -10.716 -4.785 12.819 1.00 98.62 528 PHE A O 1
ATOM 4206 N N . GLU A 1 529 ? -8.798 -4.347 11.753 1.00 97.38 529 GLU A N 1
ATOM 4207 C CA . GLU A 1 529 ? -8.062 -5.486 12.288 1.00 97.38 529 GLU A CA 1
ATOM 4208 C C . GLU A 1 529 ? -8.006 -5.464 13.827 1.00 97.38 529 GLU A C 1
ATOM 4210 O O . GLU A 1 529 ? -8.314 -6.465 14.474 1.00 97.38 529 GLU A O 1
ATOM 4215 N N . ALA A 1 530 ? -7.713 -4.302 14.422 1.00 98.19 530 ALA A N 1
ATOM 4216 C CA . ALA A 1 530 ? -7.757 -4.107 15.871 1.00 98.19 530 ALA A CA 1
ATOM 4217 C C . ALA A 1 530 ? -9.169 -4.306 16.459 1.00 98.19 530 ALA A C 1
ATOM 4219 O O . ALA A 1 530 ? -9.313 -4.906 17.525 1.00 98.19 530 ALA A O 1
ATOM 4220 N N . TYR A 1 531 ? -10.211 -3.847 15.762 1.00 98.50 531 TYR A N 1
ATOM 4221 C CA . TYR A 1 531 ? -11.598 -4.076 16.168 1.00 98.50 531 TYR A CA 1
ATOM 4222 C C . TYR A 1 531 ? -11.941 -5.568 16.221 1.00 98.50 531 TYR A C 1
ATOM 4224 O O . TYR A 1 531 ? -12.490 -6.018 17.225 1.00 98.50 531 TYR A O 1
ATOM 4232 N N . VAL A 1 532 ? -11.569 -6.342 15.197 1.00 98.56 532 VAL A N 1
ATOM 4233 C CA . VAL A 1 532 ? -11.835 -7.787 15.158 1.00 98.56 532 VAL A CA 1
ATOM 4234 C C . VAL A 1 532 ? -11.078 -8.527 16.260 1.00 98.56 532 VAL A C 1
ATOM 4236 O O . VAL A 1 532 ? -11.680 -9.353 16.942 1.00 98.56 532 VAL A O 1
ATOM 4239 N N . GLU A 1 533 ? -9.795 -8.215 16.495 1.00 97.50 533 GLU A N 1
ATOM 4240 C CA . GLU A 1 533 ? -9.049 -8.842 17.600 1.00 97.50 533 GLU A CA 1
ATOM 4241 C C . GLU A 1 533 ? -9.673 -8.494 18.960 1.00 97.50 533 GLU A C 1
ATOM 4243 O O . GLU A 1 533 ? -9.837 -9.374 19.799 1.00 97.50 533 GLU A O 1
ATOM 4248 N N . SER A 1 534 ? -10.098 -7.242 19.171 1.00 98.06 534 SER A N 1
ATOM 4249 C CA . SER A 1 534 ? -10.810 -6.862 20.398 1.00 98.06 534 SER A CA 1
ATOM 4250 C C . SER A 1 534 ? -12.138 -7.598 20.556 1.00 98.06 534 SER A C 1
ATOM 4252 O O . SER A 1 534 ? -12.403 -8.122 21.629 1.00 98.06 534 SER A O 1
ATOM 4254 N N . ALA A 1 535 ? -12.941 -7.701 19.496 1.00 97.75 535 ALA A N 1
ATOM 4255 C CA . ALA A 1 535 ? -14.230 -8.384 19.548 1.00 97.75 535 ALA A CA 1
ATOM 4256 C C . ALA A 1 535 ? -14.093 -9.896 19.815 1.00 97.75 535 ALA A C 1
ATOM 4258 O O . ALA A 1 535 ? -14.960 -10.484 20.460 1.00 97.75 535 ALA A O 1
ATOM 4259 N N . LEU A 1 536 ? -13.005 -10.525 19.353 1.00 97.62 536 LEU A N 1
ATOM 4260 C CA . LEU A 1 536 ? -12.658 -11.897 19.729 1.00 97.62 536 LEU A CA 1
ATOM 4261 C C . LEU A 1 536 ? -12.313 -11.986 21.219 1.00 97.62 536 LEU A C 1
ATOM 4263 O O . LEU A 1 536 ? -12.873 -12.823 21.922 1.00 97.62 536 LEU A O 1
ATOM 4267 N N . LEU A 1 537 ? -11.433 -11.110 21.709 1.00 96.06 537 LEU A N 1
ATOM 4268 C CA . LEU A 1 537 ? -10.988 -11.120 23.105 1.00 96.06 537 LEU A CA 1
ATOM 4269 C C . LEU A 1 537 ? -12.125 -10.835 24.095 1.00 96.06 537 LEU A C 1
ATOM 4271 O O . LEU A 1 537 ? -12.173 -11.474 25.143 1.00 96.06 537 LEU A O 1
ATOM 4275 N N . ASP A 1 538 ? -13.067 -9.958 23.743 1.00 96.31 538 ASP A N 1
ATOM 4276 C CA . ASP A 1 538 ? -14.267 -9.668 24.544 1.00 96.31 538 ASP A CA 1
ATOM 4277 C C . ASP A 1 538 ? -15.167 -10.909 24.722 1.00 96.31 538 ASP A C 1
ATOM 4279 O O . ASP A 1 538 ? -15.928 -10.997 25.683 1.00 96.31 538 ASP A O 1
ATOM 4283 N N . GLN A 1 539 ? -15.069 -11.884 23.810 1.00 96.31 539 GLN A N 1
ATOM 4284 C CA . GLN A 1 539 ? -15.752 -13.183 23.881 1.00 96.31 539 GLN A CA 1
ATOM 4285 C C . GLN A 1 539 ? -14.842 -14.297 24.427 1.00 96.31 539 GLN A C 1
ATOM 4287 O O . GLN A 1 539 ? -15.159 -15.477 24.304 1.00 96.31 539 GLN A O 1
ATOM 4292 N N . GLU A 1 540 ? -13.677 -13.942 24.975 1.00 96.75 540 GLU A N 1
ATOM 4293 C CA . GLU A 1 540 ? -12.602 -14.866 25.349 1.00 96.75 540 GLU A CA 1
ATOM 4294 C C . GLU A 1 540 ? -12.166 -15.820 24.220 1.00 96.75 540 GLU A C 1
ATOM 4296 O O . GLU A 1 540 ? -11.695 -16.937 24.475 1.00 96.75 540 GLU A O 1
ATOM 4301 N N . HIS A 1 541 ? -12.329 -15.393 22.971 1.00 96.88 541 HIS A N 1
ATOM 4302 C CA . HIS A 1 541 ? -11.936 -16.112 21.769 1.00 96.88 541 HIS A CA 1
ATOM 4303 C C . HIS A 1 541 ? -10.561 -15.648 21.268 1.00 96.88 541 HIS A C 1
ATOM 4305 O O . HIS A 1 541 ? -10.046 -14.593 21.637 1.00 96.88 541 HIS A O 1
ATOM 4311 N N . ARG A 1 542 ? -9.945 -16.463 20.409 1.00 95.81 542 ARG A N 1
ATOM 4312 C CA . ARG A 1 542 ? -8.640 -16.211 19.786 1.00 95.81 542 ARG A CA 1
ATOM 4313 C C . ARG A 1 542 ? -8.610 -16.839 18.396 1.00 95.81 542 ARG A C 1
ATOM 4315 O O . ARG A 1 542 ? -9.090 -17.957 18.242 1.00 95.81 542 ARG A O 1
ATOM 4322 N N . SER A 1 543 ? -8.044 -16.152 17.407 1.00 96.56 543 SER A N 1
ATOM 4323 C CA . SER A 1 543 ? -7.920 -16.660 16.034 1.00 96.56 543 SER A CA 1
ATOM 4324 C C . SER A 1 543 ? -6.655 -16.098 15.377 1.00 96.56 543 SER A C 1
ATOM 4326 O O . SER A 1 543 ? -6.702 -15.129 14.622 1.00 96.56 543 SER A O 1
ATOM 4328 N N . ASP A 1 544 ? -5.500 -16.695 15.691 1.00 95.00 544 ASP A N 1
ATOM 4329 C CA . ASP A 1 544 ? -4.185 -16.146 15.309 1.00 95.00 544 ASP A CA 1
ATOM 4330 C C . ASP A 1 544 ? -3.960 -16.098 13.793 1.00 95.00 544 ASP A C 1
ATOM 4332 O O . ASP A 1 544 ? -3.213 -15.256 13.294 1.00 95.00 544 ASP A O 1
ATOM 4336 N N . TYR A 1 545 ? -4.605 -16.996 13.040 1.00 94.75 545 TYR A N 1
ATOM 4337 C CA . TYR A 1 545 ? -4.524 -16.988 11.581 1.00 94.75 545 TYR A CA 1
ATOM 4338 C C . TYR A 1 545 ? -5.305 -15.815 10.970 1.00 94.75 545 TYR A C 1
ATOM 4340 O O . TYR A 1 545 ? -4.864 -15.233 9.975 1.00 94.75 545 TYR A O 1
ATOM 4348 N N . LEU A 1 546 ? -6.430 -15.433 11.588 1.00 96.56 546 LEU A N 1
ATOM 4349 C CA . LEU A 1 546 ? -7.238 -14.287 11.178 1.00 96.56 546 LEU A CA 1
ATOM 4350 C C . LEU A 1 546 ? -6.521 -12.968 11.487 1.00 96.56 546 LEU A C 1
ATOM 4352 O O . LEU A 1 546 ? -6.402 -12.111 10.606 1.00 96.56 546 LEU A O 1
ATOM 4356 N N . VAL A 1 547 ? -6.064 -12.815 12.734 1.00 95.19 547 VAL A N 1
ATOM 4357 C CA . VAL A 1 547 ? -5.477 -11.583 13.271 1.00 95.19 547 VAL A CA 1
ATOM 4358 C C . VAL A 1 547 ? -4.584 -11.869 14.484 1.00 95.19 547 VAL A C 1
ATOM 4360 O O . VAL A 1 547 ? -4.936 -12.674 15.340 1.00 95.19 547 VAL A O 1
ATOM 4363 N N . CYS A 1 548 ? -3.438 -11.185 14.577 1.00 92.19 548 CYS A N 1
ATOM 4364 C CA . CYS A 1 548 ? -2.577 -11.199 15.767 1.00 92.19 548 CYS A CA 1
ATOM 4365 C C . CYS A 1 548 ? -1.700 -9.933 15.854 1.00 92.19 548 CYS A C 1
ATOM 4367 O O . CYS A 1 548 ? -1.459 -9.279 14.842 1.00 92.19 548 CYS A O 1
ATOM 4369 N N . ASP A 1 549 ? -1.138 -9.618 17.026 1.00 91.19 549 ASP A N 1
ATOM 4370 C CA . ASP A 1 549 ? -0.155 -8.524 17.225 1.00 91.19 549 ASP A CA 1
ATOM 4371 C C . ASP A 1 549 ? -0.706 -7.110 16.914 1.00 91.19 549 ASP A C 1
ATOM 4373 O O . ASP A 1 549 ? 0.032 -6.215 16.487 1.00 91.19 549 ASP A O 1
ATOM 4377 N N . THR A 1 550 ? -2.003 -6.858 17.163 1.00 94.94 550 THR A N 1
ATOM 4378 C CA . THR A 1 550 ? -2.586 -5.510 16.972 1.00 94.94 550 THR A CA 1
ATOM 4379 C C . THR A 1 550 ? -2.400 -4.578 18.176 1.00 94.94 550 THR A C 1
ATOM 4381 O O . THR A 1 550 ? -2.893 -3.453 18.176 1.00 94.94 550 THR A O 1
ATOM 4384 N N . TYR A 1 551 ? -1.648 -5.001 19.195 1.00 94.12 551 TYR A N 1
ATOM 4385 C CA . TYR A 1 551 ? -1.241 -4.171 20.341 1.00 94.12 551 TYR A CA 1
ATOM 4386 C C . TYR A 1 551 ? 0.147 -3.531 20.154 1.00 94.12 551 TYR A C 1
ATOM 4388 O O . TYR A 1 551 ? 0.722 -2.956 21.078 1.00 94.12 551 TYR A O 1
ATOM 4396 N N . SER A 1 552 ? 0.699 -3.609 18.941 1.00 92.69 552 SER A N 1
ATOM 4397 C CA . SER A 1 552 ? 1.944 -2.936 18.576 1.00 92.69 552 SER A CA 1
ATOM 4398 C C . SER A 1 552 ? 1.741 -1.437 18.311 1.00 92.69 552 SER A C 1
ATOM 4400 O O . SER A 1 552 ? 0.655 -0.992 17.951 1.00 92.69 552 SER A O 1
ATOM 4402 N N . PHE A 1 553 ? 2.816 -0.644 18.384 1.00 92.50 553 PHE A N 1
ATOM 4403 C CA . PHE A 1 553 ? 2.776 0.821 18.227 1.00 92.50 553 PHE A CA 1
ATOM 4404 C C . PHE A 1 553 ? 2.240 1.312 16.867 1.00 92.50 553 PHE A C 1
ATOM 4406 O O . PHE A 1 553 ? 1.955 2.495 16.705 1.00 92.50 553 PHE A O 1
ATOM 4413 N N . VAL A 1 554 ? 2.136 0.427 15.869 1.00 93.31 554 VAL A N 1
ATOM 4414 C CA . VAL A 1 554 ? 1.614 0.737 14.528 1.00 93.31 554 VAL A CA 1
ATOM 4415 C C . VAL A 1 554 ? 0.086 0.650 14.421 1.00 93.31 554 VAL A C 1
ATOM 4417 O O . VAL A 1 554 ? -0.457 0.963 13.358 1.00 93.31 554 VAL A O 1
ATOM 4420 N N . TYR A 1 555 ? -0.589 0.230 15.494 1.00 96.31 555 TYR A N 1
ATOM 4421 C CA . TYR A 1 555 ? -2.040 0.091 15.634 1.00 96.31 555 TYR A CA 1
ATOM 4422 C C . TYR A 1 555 ? -2.607 1.139 16.602 1.00 96.31 555 TYR A C 1
ATOM 4424 O O . TYR A 1 555 ? -1.843 1.777 17.331 1.00 96.31 555 TYR A O 1
ATOM 4432 N N . PRO A 1 556 ? -3.934 1.363 16.614 1.00 95.25 556 PRO A N 1
ATOM 4433 C CA . PRO A 1 556 ? -4.551 2.154 17.670 1.00 95.25 556 PRO A CA 1
ATOM 4434 C C . PRO A 1 556 ? -4.469 1.426 19.022 1.00 95.25 556 PRO A C 1
ATOM 4436 O O . PRO A 1 556 ? -4.689 0.216 19.103 1.00 95.25 556 PRO A O 1
ATOM 4439 N N . LEU A 1 557 ? -4.179 2.178 20.087 1.00 94.38 557 LEU A N 1
ATOM 4440 C CA . LEU A 1 557 ? -3.996 1.678 21.456 1.00 94.38 557 LEU A CA 1
ATOM 4441 C C . LEU A 1 557 ? -4.828 2.500 22.457 1.00 94.38 557 LEU A C 1
ATOM 4443 O O . LEU A 1 557 ? -5.232 3.624 22.150 1.00 94.38 557 LEU A O 1
ATOM 4447 N N . GLY A 1 558 ? -5.065 1.945 23.650 1.00 92.56 558 GLY A N 1
ATOM 4448 C CA . GLY A 1 558 ? -5.754 2.621 24.759 1.00 92.56 558 GLY A CA 1
ATOM 4449 C C . GLY A 1 558 ? -7.136 3.170 24.385 1.00 92.56 558 GLY A C 1
ATOM 4450 O O . GLY A 1 558 ? -7.848 2.574 23.577 1.00 92.56 558 GLY A O 1
ATOM 4451 N N . GLU A 1 559 ? -7.482 4.348 24.912 1.00 90.94 559 GLU A N 1
ATOM 4452 C CA . GLU A 1 559 ? -8.763 5.024 24.640 1.00 90.94 559 GLU A CA 1
ATOM 4453 C C . GLU A 1 559 ? -9.026 5.237 23.140 1.00 90.94 559 GLU A C 1
ATOM 4455 O O . GLU A 1 559 ? -10.169 5.167 22.681 1.00 90.94 559 GLU A O 1
ATOM 4460 N N . GLN A 1 560 ? -7.969 5.455 22.344 1.00 92.25 560 GLN A N 1
ATOM 4461 C CA . GLN A 1 560 ? -8.115 5.607 20.898 1.00 92.25 560 GLN A CA 1
ATOM 4462 C C . GLN A 1 560 ? -8.606 4.308 20.246 1.00 92.25 560 GLN A C 1
ATOM 4464 O O . GLN A 1 560 ? -9.456 4.359 19.355 1.00 92.25 560 GLN A O 1
ATOM 4469 N N . ARG A 1 561 ? -8.102 3.147 20.688 1.00 96.06 561 ARG A N 1
ATOM 4470 C CA . ARG A 1 561 ? -8.576 1.837 20.219 1.00 96.06 561 ARG A CA 1
ATOM 4471 C C . ARG A 1 561 ? -10.042 1.638 20.567 1.00 96.06 561 ARG A C 1
ATOM 4473 O O . ARG A 1 561 ? -10.820 1.283 19.693 1.00 96.06 561 ARG A O 1
ATOM 4480 N N . GLU A 1 562 ? -10.438 1.928 21.801 1.00 95.75 562 GLU A N 1
ATOM 4481 C CA . GLU A 1 562 ? -11.832 1.788 22.231 1.00 95.75 562 GLU A CA 1
ATOM 4482 C C . GLU A 1 562 ? -12.783 2.684 21.426 1.00 95.75 562 GLU A C 1
ATOM 4484 O O . GLU A 1 562 ? -13.855 2.250 20.999 1.00 95.75 562 GLU A O 1
ATOM 4489 N N . HIS A 1 563 ? -12.387 3.936 21.175 1.00 95.31 563 HIS A N 1
ATOM 4490 C CA . HIS A 1 563 ? -13.171 4.856 20.355 1.00 95.31 563 HIS A CA 1
ATOM 4491 C C . HIS A 1 563 ? -13.282 4.387 18.896 1.00 95.31 563 HIS A C 1
ATOM 4493 O O . HIS A 1 563 ? -14.368 4.450 18.308 1.00 95.31 563 HIS A O 1
ATOM 4499 N N . LEU A 1 564 ? -12.191 3.870 18.321 1.00 97.12 564 LEU A N 1
ATOM 4500 C CA . LEU A 1 564 ? -12.198 3.287 16.979 1.00 97.12 564 LEU A CA 1
ATOM 4501 C C . LEU A 1 564 ? -13.051 2.021 16.909 1.00 97.12 564 LEU A C 1
ATOM 4503 O O . LEU A 1 564 ? -13.840 1.900 15.978 1.00 97.12 564 LEU A O 1
ATOM 4507 N N . ASN A 1 565 ? -12.981 1.140 17.908 1.00 98.06 565 ASN A N 1
ATOM 4508 C CA . ASN A 1 565 ? -13.807 -0.064 17.984 1.00 98.06 565 ASN A CA 1
ATOM 4509 C C . ASN A 1 565 ? -15.300 0.287 17.978 1.00 98.06 565 ASN A C 1
ATOM 4511 O O . ASN A 1 565 ? -16.064 -0.294 17.209 1.00 98.06 565 ASN A O 1
ATOM 4515 N N . ARG A 1 566 ? -15.721 1.292 18.764 1.00 98.00 566 ARG A N 1
ATOM 4516 C CA . ARG A 1 566 ? -17.109 1.795 18.742 1.00 98.00 566 ARG A CA 1
ATOM 4517 C C . ARG A 1 566 ? -17.497 2.372 17.378 1.00 98.00 566 ARG A C 1
ATOM 4519 O O . ARG A 1 566 ? -18.600 2.126 16.898 1.00 98.00 566 ARG A O 1
ATOM 4526 N N . SER A 1 567 ? -16.591 3.114 16.744 1.00 98.06 567 SER A N 1
ATOM 4527 C CA . SER A 1 567 ? -16.837 3.733 15.435 1.00 98.06 567 SER A CA 1
ATOM 4528 C C . SER A 1 567 ? -16.959 2.691 14.319 1.00 98.06 567 SER A C 1
ATOM 4530 O O . SER A 1 567 ? -17.859 2.786 13.488 1.00 98.06 567 SER A O 1
ATOM 4532 N N . ILE A 1 568 ? -16.098 1.669 14.324 1.00 98.44 568 ILE A N 1
ATOM 4533 C CA . ILE A 1 568 ? -16.133 0.559 13.363 1.00 98.44 568 ILE A CA 1
ATOM 4534 C C . ILE A 1 568 ? -17.374 -0.297 13.582 1.00 98.44 568 ILE A C 1
ATOM 4536 O O . ILE A 1 568 ? -18.056 -0.600 12.609 1.00 98.44 568 ILE A O 1
ATOM 4540 N N . LYS A 1 569 ? -17.725 -0.612 14.835 1.00 98.25 569 LYS A N 1
ATOM 4541 C CA . LYS A 1 569 ? -18.983 -1.300 15.149 1.00 98.25 569 LYS A CA 1
ATOM 4542 C C . LYS A 1 569 ? -20.183 -0.546 14.567 1.00 98.25 569 LYS A C 1
ATOM 4544 O O . LYS A 1 569 ? -20.973 -1.139 13.845 1.00 98.25 569 LYS A O 1
ATOM 4549 N N . SER A 1 570 ? -20.257 0.769 14.786 1.00 98.31 570 SER A N 1
ATOM 4550 C CA . SER A 1 570 ? -21.343 1.599 14.245 1.00 98.31 570 SER A CA 1
ATOM 4551 C C . SER A 1 570 ? -21.358 1.663 12.711 1.00 98.31 570 SER A C 1
ATOM 4553 O O . SER A 1 570 ? -22.423 1.801 12.115 1.00 98.31 570 SER A O 1
ATOM 4555 N N . LEU A 1 571 ? -20.199 1.555 12.051 1.00 98.44 571 LEU A N 1
ATOM 4556 C CA . LEU A 1 571 ? -20.127 1.400 10.597 1.00 98.44 571 LEU A CA 1
ATOM 4557 C C . LEU A 1 571 ? -20.641 0.022 10.153 1.00 98.44 571 LEU A C 1
ATOM 4559 O O . LEU A 1 571 ? -21.391 -0.051 9.185 1.00 98.44 571 LEU A O 1
ATOM 4563 N N . MET A 1 572 ? -20.260 -1.060 10.837 1.00 98.06 572 MET A N 1
ATOM 4564 C CA . MET A 1 572 ? -20.700 -2.418 10.492 1.00 98.06 572 MET A CA 1
ATOM 4565 C C . MET A 1 572 ? -22.208 -2.601 10.687 1.00 98.06 572 MET A C 1
ATOM 4567 O O . MET A 1 572 ? -22.844 -3.204 9.831 1.00 98.06 572 MET A O 1
ATOM 4571 N N . GLU A 1 573 ? -22.799 -2.000 11.722 1.00 97.38 573 GLU A N 1
ATOM 4572 C CA . GLU A 1 573 ? -24.252 -2.024 11.971 1.00 97.38 573 GLU A CA 1
ATOM 4573 C C . GLU A 1 573 ? -25.082 -1.532 10.772 1.00 97.38 573 GLU A C 1
ATOM 4575 O O . GLU A 1 573 ? -26.182 -2.029 10.551 1.00 97.38 573 GLU A O 1
ATOM 4580 N N . VAL A 1 574 ? -24.554 -0.600 9.967 1.00 97.25 574 VAL A N 1
ATOM 4581 C CA . VAL A 1 574 ? -25.228 -0.095 8.754 1.00 97.25 574 VAL A CA 1
ATOM 4582 C C . VAL A 1 574 ? -24.697 -0.718 7.462 1.00 97.25 574 VAL A C 1
ATOM 4584 O O . VAL A 1 574 ? -25.448 -0.899 6.505 1.00 97.25 574 VAL A O 1
ATOM 4587 N N . ALA A 1 575 ? -23.408 -1.058 7.407 1.00 96.50 575 ALA A N 1
ATOM 4588 C CA . ALA A 1 575 ? -22.791 -1.612 6.207 1.00 96.50 575 ALA A CA 1
ATOM 4589 C C . ALA A 1 575 ? -23.196 -3.072 5.976 1.00 96.50 575 ALA A C 1
ATOM 4591 O O . ALA A 1 575 ? -23.423 -3.457 4.834 1.00 96.50 575 ALA A O 1
ATOM 4592 N N . ILE A 1 576 ? -23.310 -3.878 7.035 1.00 95.94 576 ILE A N 1
ATOM 4593 C CA . ILE A 1 576 ? -23.605 -5.308 6.924 1.00 95.94 576 ILE A CA 1
ATOM 4594 C C . ILE A 1 576 ? -24.998 -5.571 6.323 1.00 95.94 576 ILE A C 1
ATOM 4596 O O . ILE A 1 576 ? -25.055 -6.282 5.317 1.00 95.94 576 ILE A O 1
ATOM 4600 N N . PRO A 1 577 ? -26.101 -4.965 6.813 1.00 94.94 577 PRO A N 1
ATOM 4601 C CA . PRO A 1 577 ? -27.411 -5.123 6.175 1.00 94.94 577 PRO A CA 1
ATOM 4602 C C . PRO A 1 577 ? -27.408 -4.682 4.706 1.00 94.94 577 PRO A C 1
ATOM 4604 O O . PRO A 1 577 ? -27.959 -5.361 3.843 1.00 94.94 577 PRO A O 1
ATOM 4607 N N . TYR A 1 578 ? -26.715 -3.580 4.397 1.00 94.38 578 TYR A N 1
ATOM 4608 C CA . TYR A 1 578 ? -26.569 -3.101 3.025 1.00 94.38 578 TYR A CA 1
ATOM 4609 C C . TYR A 1 578 ? -25.823 -4.101 2.128 1.00 94.38 578 TYR A C 1
ATOM 4611 O O . TYR A 1 578 ? -26.245 -4.347 0.996 1.00 94.38 578 TYR A O 1
ATOM 4619 N N . ILE A 1 579 ? -24.732 -4.696 2.619 1.00 92.62 579 ILE A N 1
ATOM 4620 C CA . ILE A 1 579 ? -23.968 -5.724 1.900 1.00 92.62 579 ILE A CA 1
ATOM 4621 C C . ILE A 1 579 ? -24.852 -6.941 1.633 1.00 92.62 579 ILE A C 1
ATOM 4623 O O . ILE A 1 579 ? -24.878 -7.425 0.502 1.00 92.62 579 ILE A O 1
ATOM 4627 N N . ILE A 1 580 ? -25.608 -7.394 2.639 1.00 92.75 580 ILE A N 1
ATOM 4628 C CA . ILE A 1 580 ? -26.514 -8.537 2.501 1.00 92.75 580 ILE A CA 1
ATOM 4629 C C . ILE A 1 580 ? -27.550 -8.268 1.403 1.00 92.75 580 ILE A C 1
ATOM 4631 O O . ILE A 1 580 ? -27.648 -9.050 0.456 1.00 92.75 580 ILE A O 1
ATOM 4635 N N . ASN A 1 581 ? -28.243 -7.129 1.469 1.00 91.12 581 ASN A N 1
ATOM 4636 C CA . ASN A 1 581 ? -29.261 -6.748 0.485 1.00 91.12 581 ASN A CA 1
ATOM 4637 C C . ASN A 1 581 ? -28.673 -6.602 -0.926 1.00 91.12 581 ASN A C 1
ATOM 4639 O O . ASN A 1 581 ? -29.263 -7.068 -1.901 1.00 91.12 581 ASN A O 1
ATOM 4643 N N . THR A 1 582 ? -27.478 -6.011 -1.034 1.00 89.38 582 THR A N 1
ATOM 4644 C CA . THR A 1 582 ? -26.769 -5.853 -2.313 1.00 89.38 582 THR A CA 1
ATOM 4645 C C . THR A 1 582 ? -26.428 -7.205 -2.939 1.00 89.38 582 THR A C 1
ATOM 4647 O O . THR A 1 582 ? -26.539 -7.364 -4.153 1.00 89.38 582 THR A O 1
ATOM 4650 N N . ILE A 1 583 ? -26.024 -8.190 -2.131 1.00 88.56 583 ILE A N 1
ATOM 4651 C CA . ILE A 1 583 ? -25.701 -9.543 -2.606 1.00 88.56 583 ILE A CA 1
ATOM 4652 C C . ILE A 1 583 ? -26.970 -10.311 -2.996 1.00 88.56 583 ILE A C 1
ATOM 4654 O O . ILE A 1 583 ? -26.964 -11.000 -4.012 1.00 88.56 583 ILE A O 1
ATOM 4658 N N . GLN A 1 584 ? -28.058 -10.166 -2.235 1.00 85.94 584 GLN A N 1
ATOM 4659 C CA . GLN A 1 584 ? -29.338 -10.833 -2.514 1.00 85.94 584 GLN A CA 1
ATOM 4660 C C . GLN A 1 584 ? -30.104 -10.224 -3.697 1.00 85.94 584 GLN A C 1
ATOM 4662 O O . GLN A 1 584 ? -31.030 -10.848 -4.210 1.00 85.94 584 GLN A O 1
ATOM 4667 N N . GLY A 1 585 ? -29.748 -9.012 -4.131 1.00 72.06 585 GLY A N 1
ATOM 4668 C CA . GLY A 1 585 ? -30.457 -8.306 -5.199 1.00 72.06 585 GLY A CA 1
ATOM 4669 C C . GLY A 1 585 ? -31.835 -7.777 -4.784 1.00 72.06 585 GLY A C 1
ATOM 4670 O O . GLY A 1 585 ? -32.651 -7.467 -5.652 1.00 72.06 585 GLY A O 1
ATOM 4671 N N . VAL A 1 586 ? -32.110 -7.664 -3.478 1.00 53.97 586 VAL A N 1
ATOM 4672 C CA . VAL A 1 586 ? -33.369 -7.102 -2.962 1.00 53.97 586 VAL A CA 1
ATOM 4673 C C . VAL A 1 586 ? -33.365 -5.584 -3.190 1.00 53.97 586 VAL A C 1
ATOM 4675 O O . VAL A 1 586 ? -32.379 -4.900 -2.910 1.00 53.97 586 VAL A O 1
ATOM 4678 N N . GLY A 1 587 ? -34.449 -5.061 -3.775 1.00 44.47 587 GLY A N 1
ATOM 4679 C CA . GLY A 1 587 ? -34.573 -3.679 -4.250 1.00 44.47 587 GLY A CA 1
ATOM 4680 C C . GLY A 1 587 ? -34.272 -2.601 -3.196 1.00 44.47 587 GLY A C 1
ATOM 4681 O O . GLY A 1 587 ? -34.572 -2.743 -2.017 1.00 44.47 587 GLY A O 1
ATOM 4682 N N . ARG A 1 588 ? -33.697 -1.484 -3.659 1.00 44.44 588 ARG A N 1
ATOM 4683 C CA . ARG A 1 588 ? -33.032 -0.402 -2.897 1.00 44.44 588 ARG A CA 1
ATOM 4684 C C . ARG A 1 588 ? -33.949 0.496 -2.033 1.00 44.44 588 ARG A C 1
ATOM 4686 O O . ARG A 1 588 ? -33.585 1.643 -1.791 1.00 44.44 588 ARG A O 1
ATOM 4693 N N . HIS A 1 589 ? -35.130 0.042 -1.609 1.00 38.16 589 HIS A N 1
ATOM 4694 C CA . HIS A 1 589 ? -36.164 0.915 -1.022 1.00 38.16 589 HIS A CA 1
ATOM 4695 C C . HIS A 1 589 ? -36.473 0.710 0.472 1.00 38.16 589 HIS A C 1
ATOM 4697 O O . HIS A 1 589 ? -37.368 1.383 0.973 1.00 38.16 589 HIS A O 1
ATOM 4703 N N . GLU A 1 590 ? -35.735 -0.131 1.205 1.00 36.22 590 GLU A N 1
ATOM 4704 C CA . GLU A 1 590 ? -36.048 -0.435 2.620 1.00 36.22 590 GLU A CA 1
ATOM 4705 C C . GLU A 1 590 ? -34.892 -0.222 3.625 1.00 36.22 590 GLU A C 1
ATOM 4707 O O . GLU A 1 590 ? -34.927 -0.784 4.717 1.00 36.22 590 GLU A O 1
ATOM 4712 N N . LEU A 1 591 ? -33.875 0.590 3.301 1.00 36.12 591 LEU A N 1
ATOM 4713 C CA . LEU A 1 591 ? -32.785 0.941 4.236 1.00 36.12 591 LEU A CA 1
ATOM 4714 C C . LEU A 1 591 ? -32.781 2.414 4.639 1.00 36.12 591 LEU A C 1
ATOM 4716 O O . LEU A 1 591 ? -32.819 3.269 3.723 1.00 36.12 591 LEU A O 1
#